Protein AF-A0A7J7IEI3-F1 (afdb_monomer)

InterPro domains:
  IPR000819 Peptidase M17, leucyl aminopeptidase, C-terminal [PF00883] (271-414)
  IPR011356 Peptidase M17, leucine aminopeptidase/peptidase B [PR00481] (355-372)
  IPR011356 Peptidase M17, leucine aminopeptidase/peptidase B [PR00481] (377-398)
  IPR011356 Peptidase M17, leucine aminopeptidase/peptidase B [PTHR11963] (219-398)
  IPR043472 Macro domain-like [G3DSA:3.40.220.10] (172-253)
  IPR048816 M17 aminopeptidase, N-terminal domain [PF21337] (193-247)

Radius of gyration: 28.38 Å; Cα contacts (8 Å, |Δi|>4): 665; chains: 1; bounding box: 62×82×84 Å

Foldseek 3Di:
DDDDDDDDDDDDDDDDDDDDDDDDDDDDDDDDDDDDDDDDDDDDPDPPPDDPVDPPPVVLVVLVPAQLPDFQDPPLDVVSLLVNLLSLLSNLLCLVVFAADAADPAAEAEEQEAEPVLVVVQLVVADPVQNVVVVVVCVVVPPPDDSQAKDKDKAFDDVVHSDPDDDDPSCPPYHYDRIHIYIYHNQPDDDDDADASLNLLQHVVVDAQHEYEYPPPRDPDDPLSSSLSSSLSLDDDDSPPDDDPRRGYHYNDDDDPCVLLSSLLSSLVSLLVSLLVPALSRNAPSSLLSNLSNLCVVLVKDKDKQWACSCVVVVNLVLNQQAVQPDPSRTKMKIKIWRADPPPVQGQPPPAEADEQEFEQACACQPAQPGDDPVVRVSRNCRRSRSSNLSSVVSSQRSDPVSVNRYTYMYIYIGHYHDHDPRHADVVRDSPPPPPDDD

Mean predicted aligned error: 14.45 Å

Secondary structure (DSSP, 8-state):
------PPPP-------------------------------------S-----PPPHHHHHTTTTS---PPPPSS--HHHHHHHHHHHHHHHHGGGGTSEESS--S-EEEEEEE-HHHHHHHHTTS-HHHHHHHHHHHHHH-SS--TTSPEEEEEEPPSS-S---PPPGGGTTSPBPSEEEEEE-------STT---GGGGGHHHHS-SEEEEEPTTT-SS-HHHHHHHHHHHT----TT---SS---EEEE----TTHHHHHHHHHHHHHHHHHHHS-TTTSSHHHHHHHHHHHHHHTT-EEEEEETTHHHHTT-HHHHHHHTTS-GGG--EEEEEEE---SGGG---TTSPEEEEEEEEEEE---TTSPPPHHHHTTGGGGGHHHHHHHHHHHHHHH-HHHHTT-EEEEEEEEEE---STTPPPTT--TTTTS----

Nearest PDB structures (foldseek):
  4zla-assembly1_B  TM=7.147E-01  e=1.909E-13  Helicobacter pylori 26695
  5ntd-assembly1_G-2  TM=6.400E-01  e=1.266E-14  Trypanosoma brucei brucei
  5nsq-assembly1_C  TM=6.250E-01  e=9.080E-15  Trypanosoma brucei brucei TREU927
  7k5k-assembly1_C  TM=6.201E-01  e=1.849E-12  Plasmodium vivax
  4efd-assembly1_A  TM=5.396E-01  e=3.594E-12  Trypanosoma brucei brucei TREU927

pLDDT: mean 70.25, std 23.1, range [20.48, 96.62]

Structure (mmCIF, N/CA/C/O backbone):
data_AF-A0A7J7IEI3-F1
#
_entry.id   AF-A0A7J7IEI3-F1
#
loop_
_atom_site.group_PDB
_atom_site.id
_atom_site.type_symbol
_atom_site.label_atom_id
_atom_site.label_alt_id
_atom_site.label_comp_id
_atom_site.label_asym_id
_atom_site.label_entity_id
_atom_site.label_seq_id
_atom_site.pdbx_PDB_ins_code
_atom_site.Cartn_x
_atom_site.Cartn_y
_atom_site.Cartn_z
_atom_site.occupancy
_atom_site.B_iso_or_equiv
_atom_site.auth_seq_id
_atom_site.auth_comp_id
_atom_site.auth_asym_id
_atom_site.auth_atom_id
_atom_site.pdbx_PDB_model_num
ATOM 1 N N . MET A 1 1 ? -33.354 -12.727 -20.547 1.00 28.28 1 MET A N 1
ATOM 2 C CA . MET A 1 1 ? -33.547 -13.487 -21.803 1.00 28.28 1 MET A CA 1
ATOM 3 C C . MET A 1 1 ? -32.709 -12.842 -22.905 1.00 28.28 1 MET A C 1
ATOM 5 O O . MET A 1 1 ? -32.922 -11.669 -23.150 1.00 28.28 1 MET A O 1
ATOM 9 N N . ARG A 1 2 ? -31.787 -13.626 -23.501 1.00 24.78 2 ARG A N 1
ATOM 10 C CA . ARG A 1 2 ? -31.023 -13.462 -24.772 1.00 24.78 2 ARG A CA 1
ATOM 11 C C . ARG A 1 2 ? -30.210 -12.159 -24.958 1.00 24.78 2 ARG A C 1
ATOM 13 O O . ARG A 1 2 ? -30.784 -11.099 -25.122 1.00 24.78 2 ARG A O 1
ATOM 20 N N . ALA A 1 3 ? -28.882 -12.147 -24.796 1.00 25.08 3 ALA A N 1
ATOM 21 C CA . ALA A 1 3 ? -27.801 -12.794 -25.570 1.00 25.08 3 ALA A CA 1
ATOM 22 C C . ALA A 1 3 ? -27.525 -12.133 -26.931 1.00 25.08 3 ALA A C 1
ATOM 24 O O . ALA A 1 3 ? -28.362 -12.226 -27.817 1.00 25.08 3 ALA A O 1
ATOM 25 N N . TRP A 1 4 ? -26.310 -11.597 -27.099 1.00 23.52 4 TRP A N 1
ATOM 26 C CA . TRP A 1 4 ? -25.571 -11.566 -28.367 1.00 23.52 4 TRP A CA 1
ATOM 27 C C . TRP A 1 4 ? -24.084 -11.806 -28.055 1.00 23.52 4 TRP A C 1
ATOM 29 O O . TRP A 1 4 ? -23.351 -10.902 -27.673 1.00 23.52 4 TRP A O 1
ATOM 39 N N . VAL A 1 5 ? -23.664 -13.066 -28.176 1.00 24.31 5 VAL A N 1
ATOM 40 C CA . VAL A 1 5 ? -22.263 -13.492 -28.278 1.00 24.31 5 VAL A CA 1
ATOM 41 C C . VAL A 1 5 ? -22.132 -14.089 -29.673 1.00 24.31 5 VAL A C 1
ATOM 43 O O . VAL A 1 5 ? -22.872 -15.011 -30.012 1.00 24.31 5 VAL A O 1
ATOM 46 N N . ARG A 1 6 ? -21.232 -13.549 -30.498 1.00 23.00 6 ARG A N 1
ATOM 47 C CA . ARG A 1 6 ? -20.852 -14.155 -31.778 1.00 23.00 6 ARG A CA 1
ATOM 48 C C . ARG A 1 6 ? -19.631 -15.043 -31.557 1.00 23.00 6 ARG A C 1
ATOM 50 O O . ARG A 1 6 ? -18.553 -14.552 -31.248 1.00 23.00 6 ARG A O 1
ATOM 57 N N . SER A 1 7 ? -19.832 -16.343 -31.726 1.00 25.11 7 SER A N 1
ATOM 58 C CA . SER A 1 7 ? -18.802 -17.369 -31.876 1.00 25.11 7 SER A CA 1
ATOM 59 C C . SER A 1 7 ? -18.344 -17.448 -33.334 1.00 25.11 7 SER A C 1
ATOM 61 O O . SER A 1 7 ? -19.187 -17.489 -34.231 1.00 25.11 7 SER A O 1
ATOM 63 N N . VAL A 1 8 ? -17.035 -17.535 -33.570 1.00 25.28 8 VAL A N 1
ATOM 64 C CA . VAL A 1 8 ? -16.459 -17.966 -34.855 1.00 25.28 8 VAL A CA 1
ATOM 65 C C . VAL A 1 8 ? -15.961 -19.411 -34.677 1.00 25.28 8 VAL A C 1
ATOM 67 O O . VAL A 1 8 ? -15.290 -19.673 -33.676 1.00 25.28 8 VAL A O 1
ATOM 70 N N . PRO A 1 9 ? -16.307 -20.359 -35.568 1.00 26.72 9 PRO A N 1
ATOM 71 C CA . PRO A 1 9 ? -15.954 -21.768 -35.413 1.00 26.72 9 PRO A CA 1
ATOM 72 C C . PRO A 1 9 ? -14.557 -22.094 -35.966 1.00 26.72 9 PRO A C 1
ATOM 74 O O . PRO A 1 9 ? -14.128 -21.545 -36.978 1.00 26.72 9 PRO A O 1
ATOM 77 N N . LEU A 1 10 ? -13.876 -23.033 -35.303 1.00 28.98 10 LEU A N 1
ATOM 78 C CA . LEU A 1 10 ? -12.643 -23.681 -35.755 1.00 28.98 10 LEU A CA 1
ATOM 79 C C . LEU A 1 10 ? -12.980 -24.971 -36.518 1.00 28.98 10 LEU A C 1
ATOM 81 O O . LEU A 1 10 ? -13.640 -25.851 -35.968 1.00 28.98 10 LEU A O 1
ATOM 85 N N . SER A 1 11 ? -12.468 -25.116 -37.741 1.00 25.80 11 SER A N 1
ATOM 86 C CA . SER A 1 11 ? -12.359 -26.401 -38.447 1.00 25.80 11 SER A CA 1
ATOM 87 C C . SER A 1 11 ? -11.264 -26.335 -39.517 1.00 25.80 11 SER A C 1
ATOM 89 O O . SER A 1 11 ? -11.270 -25.389 -40.303 1.00 25.80 11 SER A O 1
ATOM 91 N N . GLY A 1 12 ? -10.387 -27.347 -39.583 1.00 23.84 12 GLY A N 1
ATOM 92 C CA . GLY A 1 12 ? -9.427 -27.556 -40.685 1.00 23.84 12 GLY A CA 1
ATOM 93 C C . GLY A 1 12 ? -7.958 -27.622 -40.231 1.00 23.84 12 GLY A C 1
ATOM 94 O O . GLY A 1 12 ? -7.326 -26.580 -40.187 1.00 23.84 12 GLY A O 1
ATOM 95 N N . VAL A 1 13 ? -7.446 -28.729 -39.675 1.00 24.75 13 VAL A N 1
ATOM 96 C CA . VAL A 1 13 ? -6.806 -29.885 -40.363 1.00 24.75 13 VAL A CA 1
ATOM 97 C C . VAL A 1 13 ? -5.256 -29.807 -40.367 1.00 24.75 13 VAL A C 1
ATOM 99 O O . VAL A 1 13 ? -4.663 -28.883 -40.908 1.00 24.75 13 VAL A O 1
ATOM 102 N N . ASP A 1 14 ? -4.682 -30.849 -39.748 1.00 23.81 14 ASP A N 1
ATOM 103 C CA . ASP A 1 14 ? -3.397 -31.555 -39.920 1.00 23.81 14 ASP A CA 1
ATOM 104 C C . ASP A 1 14 ? -2.010 -31.024 -39.484 1.00 23.81 14 ASP A C 1
ATOM 106 O O . ASP A 1 14 ? -1.487 -30.031 -39.968 1.00 23.81 14 ASP A O 1
ATOM 110 N N . HIS A 1 15 ? -1.422 -31.847 -38.587 1.00 24.80 15 HIS A N 1
ATOM 111 C CA . HIS A 1 15 ? -0.052 -32.397 -38.488 1.00 24.80 15 HIS A CA 1
ATOM 112 C C . HIS A 1 15 ? 1.148 -31.490 -38.854 1.00 24.80 15 HIS A C 1
ATOM 114 O O . HIS A 1 15 ? 1.210 -30.889 -39.909 1.00 24.80 15 HIS A O 1
ATOM 120 N N . VAL A 1 16 ? 2.218 -31.395 -38.056 1.00 23.09 16 VAL A N 1
ATOM 121 C CA . VAL A 1 16 ? 3.238 -32.432 -37.804 1.00 23.09 16 VAL A CA 1
ATOM 122 C C . VAL A 1 16 ? 4.141 -31.927 -36.667 1.00 23.09 16 VAL A C 1
ATOM 124 O O . VAL A 1 16 ? 4.703 -30.851 -36.796 1.00 23.09 16 VAL A O 1
ATOM 127 N N . TYR A 1 17 ? 4.380 -32.710 -35.609 1.00 23.53 17 TYR A N 1
ATOM 128 C CA . TYR A 1 17 ? 5.694 -32.709 -34.948 1.00 23.53 17 TYR A CA 1
ATOM 129 C C . TYR A 1 17 ? 6.022 -34.122 -34.468 1.00 23.53 17 TYR A C 1
ATOM 131 O O . TYR A 1 17 ? 5.366 -34.712 -33.609 1.00 23.53 17 TYR A O 1
ATOM 139 N N . THR A 1 18 ? 7.028 -34.690 -35.119 1.00 24.12 18 THR A N 1
ATOM 140 C CA . THR A 1 18 ? 7.545 -36.038 -34.926 1.00 24.12 18 THR A CA 1
ATOM 141 C C . THR A 1 18 ? 8.299 -36.199 -33.610 1.00 24.12 18 THR A C 1
ATOM 143 O O . THR A 1 18 ? 9.081 -35.350 -33.190 1.00 24.12 18 THR A O 1
ATOM 146 N N . ARG A 1 19 ? 8.079 -37.379 -33.029 1.00 22.38 19 ARG A N 1
ATOM 147 C CA . ARG A 1 19 ? 8.765 -38.028 -31.908 1.00 22.38 19 ARG A CA 1
ATOM 148 C C . ARG A 1 19 ? 10.288 -37.822 -31.897 1.00 22.38 19 ARG A C 1
ATOM 150 O O . ARG A 1 19 ? 10.955 -38.105 -32.887 1.00 22.38 19 ARG A O 1
ATOM 157 N N . LYS A 1 20 ? 10.845 -37.578 -30.706 1.00 22.98 20 LYS A N 1
ATOM 158 C CA . LYS A 1 20 ? 12.072 -38.259 -30.263 1.00 22.98 20 LYS A CA 1
ATOM 159 C C . LYS A 1 20 ? 11.845 -38.893 -28.893 1.00 22.98 20 LYS A C 1
ATOM 161 O O . LYS A 1 20 ? 11.753 -38.234 -27.867 1.00 22.98 20 LYS A O 1
ATOM 166 N N . THR A 1 21 ? 11.713 -40.208 -28.952 1.00 22.12 21 THR A N 1
ATOM 167 C CA . THR A 1 21 ? 11.794 -41.197 -27.881 1.00 22.12 21 THR A CA 1
ATOM 168 C C . THR A 1 21 ? 13.119 -41.112 -27.129 1.00 22.12 21 THR A C 1
ATOM 170 O O . THR A 1 21 ? 14.171 -41.158 -27.757 1.00 22.12 21 THR A O 1
ATOM 173 N N . TRP A 1 22 ? 13.053 -41.146 -25.799 1.00 21.92 22 TRP A N 1
ATOM 174 C CA . TRP A 1 22 ? 14.029 -41.853 -24.973 1.00 21.92 22 TRP A CA 1
ATOM 175 C C . TRP A 1 22 ? 13.267 -42.754 -24.003 1.00 21.92 22 TRP A C 1
ATOM 177 O O . TRP A 1 22 ? 12.488 -42.299 -23.170 1.00 21.92 22 TRP A O 1
ATOM 187 N N . VAL A 1 23 ? 13.459 -44.055 -24.193 1.00 20.48 23 VAL A N 1
ATOM 188 C CA . VAL A 1 23 ? 12.989 -45.137 -23.333 1.00 20.48 23 VAL A CA 1
ATOM 189 C C . VAL A 1 23 ? 14.136 -45.462 -22.387 1.00 20.48 23 VAL A C 1
ATOM 191 O O . VAL A 1 23 ? 15.214 -45.809 -22.858 1.00 20.48 23 VAL A O 1
ATOM 194 N N . PHE A 1 24 ? 13.901 -45.431 -21.076 1.00 20.86 24 PHE A N 1
ATOM 195 C CA . PHE A 1 24 ? 14.658 -46.270 -20.151 1.00 20.86 24 PHE A CA 1
AT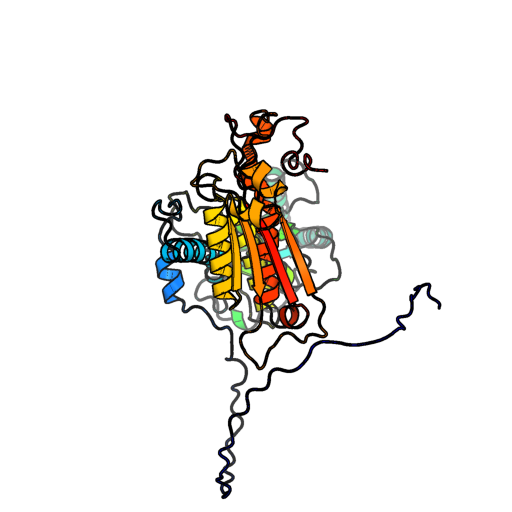OM 196 C C . PHE A 1 24 ? 13.720 -46.958 -19.160 1.00 20.86 24 PHE A C 1
ATOM 198 O O . PHE A 1 24 ? 12.748 -46.392 -18.665 1.00 20.86 24 PHE A O 1
ATOM 205 N N . LYS A 1 25 ? 13.994 -48.250 -19.001 1.00 21.53 25 LYS A N 1
ATOM 206 C CA . LYS A 1 25 ? 13.153 -49.310 -18.454 1.00 21.53 25 LYS A CA 1
ATOM 207 C C . LYS A 1 25 ? 13.059 -49.283 -16.923 1.00 21.53 25 LYS A C 1
ATOM 209 O O . LYS A 1 25 ? 14.060 -49.145 -16.236 1.00 21.53 25 LYS A O 1
ATOM 214 N N . SER A 1 26 ? 11.833 -49.521 -16.455 1.00 21.98 26 SER A N 1
ATOM 215 C CA . SER A 1 26 ? 11.404 -50.373 -15.331 1.00 21.98 26 SER A CA 1
ATOM 216 C C . SER A 1 26 ? 12.366 -50.665 -14.169 1.00 21.98 26 SER A C 1
ATOM 218 O O . SER A 1 26 ? 13.369 -51.351 -14.347 1.00 21.98 26 SER A O 1
ATOM 220 N N . CYS A 1 27 ? 11.883 -50.420 -12.947 1.00 21.80 27 CYS A N 1
ATOM 221 C CA . CYS A 1 27 ? 12.013 -51.402 -11.870 1.00 21.80 27 CYS A CA 1
ATOM 222 C C . CYS A 1 27 ? 10.800 -51.333 -10.924 1.00 21.80 27 CYS A C 1
ATOM 224 O O . CYS A 1 27 ? 10.632 -50.404 -10.142 1.00 21.80 27 CYS A O 1
ATOM 226 N N . THR A 1 28 ? 9.920 -52.324 -11.042 1.00 24.17 28 THR A N 1
ATOM 227 C CA . THR A 1 28 ? 8.832 -52.644 -10.108 1.00 24.17 28 THR A CA 1
ATOM 228 C C . THR A 1 28 ? 9.315 -53.644 -9.062 1.00 24.17 28 THR A C 1
ATOM 230 O O . THR A 1 28 ? 9.886 -54.660 -9.455 1.00 24.17 28 THR A O 1
ATOM 233 N N . ARG A 1 29 ? 8.974 -53.424 -7.782 1.00 23.62 29 ARG A N 1
ATOM 234 C CA . ARG A 1 29 ? 8.518 -54.400 -6.751 1.00 23.62 29 ARG A CA 1
ATOM 235 C C . ARG A 1 29 ? 8.603 -53.695 -5.381 1.00 23.62 29 ARG A C 1
ATOM 237 O O . ARG A 1 29 ? 9.637 -53.128 -5.077 1.00 23.62 29 ARG A O 1
ATOM 244 N N . ARG A 1 30 ? 7.544 -53.540 -4.575 1.00 23.66 30 ARG A N 1
ATOM 245 C CA . ARG A 1 30 ? 6.604 -54.500 -3.942 1.00 23.66 30 ARG A CA 1
ATOM 246 C C . ARG A 1 30 ? 6.882 -54.455 -2.437 1.00 23.66 30 ARG A C 1
ATOM 248 O O . ARG A 1 30 ? 7.933 -54.939 -2.072 1.00 23.66 30 ARG A O 1
ATOM 255 N N . TRP A 1 31 ? 5.956 -53.966 -1.609 1.00 21.52 31 TRP A N 1
ATOM 256 C CA . TRP A 1 31 ? 5.643 -54.528 -0.281 1.00 21.52 31 TRP A CA 1
ATOM 257 C C . TRP A 1 31 ? 4.217 -54.112 0.121 1.00 21.52 31 TRP A C 1
ATOM 259 O O . TRP A 1 31 ? 3.832 -52.952 0.022 1.00 21.52 31 TRP A O 1
ATOM 269 N N . LEU A 1 32 ? 3.424 -55.113 0.496 1.00 23.30 32 LEU A N 1
ATOM 270 C CA . LEU A 1 32 ? 2.012 -55.083 0.875 1.00 23.30 32 LEU A CA 1
ATOM 271 C C . LEU A 1 32 ? 1.905 -55.883 2.187 1.00 23.30 32 LEU A C 1
ATOM 273 O O . LEU A 1 32 ? 2.553 -56.926 2.279 1.00 23.30 32 LEU A O 1
ATOM 277 N N . LYS A 1 33 ? 0.993 -55.463 3.084 1.00 23.50 33 LYS A N 1
ATOM 278 C CA . LYS A 1 33 ? 0.478 -56.147 4.304 1.00 23.50 33 LYS A CA 1
ATOM 279 C C . LYS A 1 33 ? 1.381 -56.017 5.555 1.00 23.50 33 LYS A C 1
ATOM 281 O O . LYS A 1 33 ? 2.573 -56.248 5.464 1.00 23.50 33 LYS A O 1
ATOM 286 N N . GLN A 1 34 ? 0.899 -55.640 6.749 1.00 25.56 34 GLN A N 1
ATOM 287 C CA . GLN A 1 34 ? -0.339 -56.046 7.438 1.00 25.56 34 GLN A CA 1
ATOM 288 C C . GLN A 1 34 ? -0.929 -54.992 8.424 1.00 25.56 34 GLN A C 1
ATOM 290 O O . GLN A 1 34 ? -0.250 -54.023 8.759 1.00 25.56 34 GLN A O 1
ATOM 295 N N . PRO A 1 35 ? -2.186 -55.193 8.891 1.00 30.62 35 PRO A N 1
ATOM 296 C CA . PRO A 1 35 ? -2.958 -54.289 9.752 1.00 30.62 35 PRO A CA 1
ATOM 297 C C . PRO A 1 35 ? -2.986 -54.734 11.229 1.00 30.62 35 PRO A C 1
ATOM 299 O O . PRO A 1 35 ? -3.019 -55.928 11.487 1.00 30.62 35 PRO A O 1
ATOM 302 N N . SER A 1 36 ? -3.078 -53.794 12.182 1.00 23.70 36 SER A N 1
ATOM 303 C CA . SER A 1 36 ? -3.888 -53.909 13.419 1.00 23.70 36 SER A CA 1
ATOM 304 C C . SER A 1 36 ? -3.495 -52.857 14.462 1.00 23.70 36 SER A C 1
ATOM 306 O O . SER A 1 36 ? -2.375 -52.885 14.964 1.00 23.70 36 SER A O 1
ATOM 308 N N . ARG A 1 37 ? -4.443 -51.993 14.841 1.00 22.81 37 ARG A N 1
ATOM 309 C CA . ARG A 1 37 ? -4.896 -51.727 16.225 1.00 22.81 37 ARG A CA 1
ATOM 310 C C . ARG A 1 37 ? -5.617 -50.382 16.272 1.00 22.81 37 ARG A C 1
ATOM 312 O O . ARG A 1 37 ? -5.013 -49.317 16.276 1.00 22.81 37 ARG A O 1
ATOM 319 N N . PHE A 1 38 ? -6.941 -50.472 16.339 1.00 24.12 38 PHE A N 1
ATOM 320 C CA . PHE A 1 38 ? -7.794 -49.410 16.847 1.00 24.12 38 PHE A CA 1
ATOM 321 C C . PHE A 1 38 ? -7.403 -49.124 18.302 1.00 24.12 38 PHE A C 1
ATOM 323 O O . PHE A 1 38 ? -7.615 -49.961 19.178 1.00 24.12 38 PHE A O 1
ATOM 330 N N . GLN A 1 39 ? -6.889 -47.928 18.568 1.00 24.31 39 GLN A N 1
ATOM 331 C CA . GLN A 1 39 ? -7.020 -47.290 19.871 1.00 24.31 39 GLN A CA 1
ATOM 332 C C . GLN A 1 39 ? -7.782 -45.984 19.671 1.00 24.31 39 GLN A C 1
ATOM 334 O O . GLN A 1 39 ? -7.366 -45.088 18.942 1.00 24.31 39 GLN A O 1
ATOM 339 N N . ARG A 1 40 ? -8.955 -45.929 20.304 1.00 25.73 40 ARG A N 1
ATOM 340 C CA . ARG A 1 40 ? -9.800 -44.748 20.448 1.00 25.73 40 ARG A CA 1
ATOM 341 C C . ARG A 1 40 ? -8.991 -43.692 21.213 1.00 25.73 40 ARG A C 1
ATOM 343 O O . ARG A 1 40 ? -8.861 -43.793 22.428 1.00 25.73 40 ARG A O 1
ATOM 350 N N . VAL A 1 41 ? -8.450 -42.697 20.513 1.00 24.89 41 VAL A N 1
ATOM 351 C CA . VAL A 1 41 ? -7.895 -41.488 21.136 1.00 24.89 41 VAL A CA 1
ATOM 352 C C . VAL A 1 41 ? -8.910 -40.369 20.953 1.00 24.89 41 VAL A C 1
ATOM 354 O O . VAL A 1 41 ? -9.342 -40.069 19.841 1.00 24.89 41 VAL A O 1
ATOM 357 N N . ARG A 1 42 ? -9.340 -39.823 22.094 1.00 22.77 42 ARG A N 1
ATOM 358 C CA . ARG A 1 42 ? -10.262 -38.696 22.237 1.00 22.77 42 ARG A CA 1
ATOM 359 C C . ARG A 1 42 ? -9.890 -37.559 21.284 1.00 22.77 42 ARG A C 1
ATOM 361 O O . ARG A 1 42 ? -8.729 -37.174 21.196 1.00 22.77 42 ARG A O 1
ATOM 368 N N . GLN A 1 43 ? -10.907 -37.001 20.630 1.00 28.31 43 GLN A N 1
ATOM 369 C CA . GLN A 1 43 ? -10.836 -35.728 19.924 1.00 28.31 43 GLN A CA 1
ATOM 370 C C . GLN A 1 43 ? -10.331 -34.646 20.888 1.00 28.31 43 GLN A C 1
ATOM 372 O O . GLN A 1 43 ? -11.071 -34.177 21.748 1.00 28.31 43 GLN A O 1
ATOM 377 N N . SER A 1 44 ? -9.063 -34.261 20.755 1.00 23.66 44 SER A N 1
ATOM 378 C CA . SER A 1 44 ? -8.543 -33.014 21.303 1.00 23.66 44 SER A CA 1
ATOM 379 C C . SER A 1 44 ? -8.458 -31.998 20.169 1.00 23.66 44 SER A C 1
ATOM 381 O O . SER A 1 44 ? -7.715 -32.180 19.203 1.00 23.66 44 SER A O 1
ATOM 383 N N . THR A 1 45 ? -9.253 -30.944 20.303 1.00 27.78 45 THR A N 1
ATOM 384 C CA . THR A 1 45 ? -9.196 -29.652 19.613 1.00 27.78 45 THR A CA 1
ATOM 385 C C . THR A 1 45 ? -7.773 -29.261 19.193 1.00 27.78 45 THR A C 1
ATOM 387 O O . THR A 1 45 ? -6.979 -28.777 19.996 1.00 27.78 45 THR A O 1
ATOM 390 N N . GLY A 1 46 ? -7.441 -29.486 17.921 1.00 24.64 46 GLY A N 1
ATOM 391 C CA . GLY A 1 46 ? -6.095 -29.275 17.375 1.00 24.64 46 GLY A CA 1
ATOM 392 C C . GLY A 1 46 ? -6.087 -28.804 15.921 1.00 24.64 46 GLY A C 1
ATOM 393 O O . GLY A 1 46 ? -5.150 -29.109 15.192 1.00 24.64 46 GLY A O 1
ATOM 394 N N . HIS A 1 47 ? -7.135 -28.097 15.482 1.00 25.75 47 HIS A N 1
ATOM 395 C CA . HIS A 1 47 ? -7.338 -27.686 14.082 1.00 25.75 47 HIS A CA 1
ATOM 396 C C . HIS A 1 47 ? -7.335 -26.160 13.845 1.00 25.75 47 HIS A C 1
ATOM 398 O O . HIS A 1 47 ? -7.924 -25.691 12.883 1.00 25.75 47 HIS A O 1
ATOM 404 N N . GLN A 1 48 ? -6.626 -25.371 14.664 1.00 29.45 48 GLN A N 1
ATOM 405 C CA . GLN A 1 48 ? -6.431 -23.927 14.403 1.00 29.45 48 GLN A CA 1
ATOM 406 C C . GLN A 1 48 ? -4.968 -23.440 14.445 1.00 29.45 48 GLN A C 1
ATOM 408 O O . GLN A 1 48 ? -4.710 -22.243 14.442 1.00 29.45 48 GLN A O 1
ATOM 413 N N . ARG A 1 49 ? -3.970 -24.339 14.447 1.00 27.72 49 ARG A N 1
ATOM 414 C CA . ARG A 1 49 ? -2.536 -23.960 14.515 1.00 27.72 49 ARG A CA 1
ATOM 415 C C . ARG A 1 49 ? -1.696 -24.315 13.277 1.00 27.72 49 ARG A C 1
ATOM 417 O O . ARG A 1 49 ? -0.490 -24.510 13.381 1.00 27.72 49 ARG A O 1
ATOM 424 N N . ARG A 1 50 ? -2.301 -24.392 12.091 1.00 26.77 50 ARG A N 1
ATOM 425 C CA . ARG A 1 50 ? -1.595 -24.534 10.800 1.00 26.77 50 ARG A CA 1
ATOM 426 C C . ARG A 1 50 ? -2.350 -23.666 9.7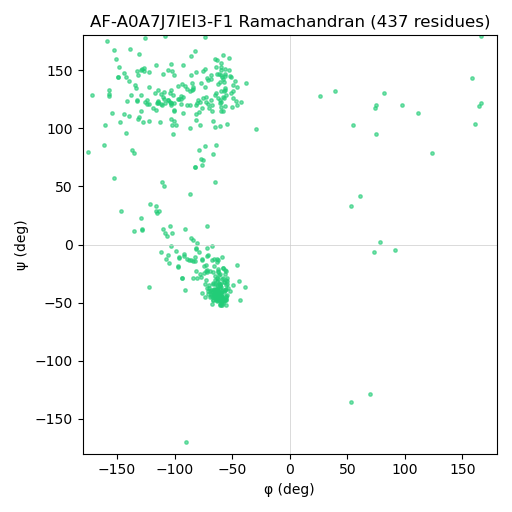84 1.00 26.77 50 ARG A C 1
ATOM 428 O O . ARG A 1 50 ? -3.541 -23.872 9.643 1.00 26.77 50 ARG A O 1
ATOM 435 N N . ALA A 1 51 ? -1.801 -22.699 9.061 1.00 28.14 51 ALA A N 1
ATOM 436 C CA . ALA A 1 51 ? -0.426 -22.286 8.871 1.00 28.14 51 ALA A CA 1
ATOM 437 C C . ALA A 1 51 ? -0.422 -20.842 8.324 1.00 28.14 51 ALA A C 1
ATOM 439 O O . ALA A 1 51 ? -0.611 -20.639 7.131 1.00 28.14 51 ALA A O 1
ATOM 440 N N . CYS A 1 52 ? -0.139 -19.849 9.167 1.00 28.78 52 CYS A N 1
ATOM 441 C CA . CYS A 1 52 ? 0.664 -18.726 8.696 1.00 28.78 52 CYS A CA 1
ATOM 442 C C . CYS A 1 52 ? 2.104 -19.229 8.795 1.00 28.78 52 CYS A C 1
ATOM 444 O O . CYS A 1 52 ? 2.612 -19.413 9.902 1.00 28.78 52 CYS A O 1
ATOM 446 N N . GLN A 1 53 ? 2.749 -19.530 7.665 1.00 30.55 53 GLN A N 1
ATOM 447 C CA . GLN A 1 53 ? 4.209 -19.642 7.625 1.00 30.55 53 GLN A CA 1
ATOM 448 C C . GLN A 1 53 ? 4.766 -18.238 7.884 1.00 30.55 53 GLN A C 1
ATOM 450 O O . GLN A 1 53 ? 5.093 -17.484 6.974 1.00 30.55 53 GLN A O 1
ATOM 455 N N . LEU A 1 54 ? 4.749 -17.874 9.165 1.00 35.59 54 LEU A N 1
ATOM 456 C CA . LEU A 1 54 ? 5.299 -16.661 9.724 1.00 35.59 54 LEU A CA 1
ATOM 457 C C . LEU A 1 54 ? 6.810 -16.762 9.591 1.00 35.59 54 LEU A C 1
ATOM 459 O O . LEU A 1 54 ? 7.434 -17.702 10.089 1.00 35.59 54 LEU A O 1
ATOM 463 N N . TRP A 1 55 ? 7.387 -15.762 8.941 1.00 32.31 55 TRP A N 1
ATOM 464 C CA . TRP A 1 55 ? 8.744 -15.349 9.242 1.00 32.31 55 TRP A CA 1
ATOM 465 C C . TRP A 1 55 ? 8.857 -15.259 10.772 1.00 32.31 55 TRP A C 1
ATOM 467 O O . TRP A 1 55 ? 8.023 -14.631 11.429 1.00 32.31 55 TRP A O 1
ATOM 477 N N . THR A 1 56 ? 9.805 -15.980 11.362 1.00 30.70 56 THR A N 1
ATOM 478 C CA . THR A 1 56 ? 10.005 -15.962 12.810 1.00 30.70 56 THR A CA 1
ATOM 479 C C . THR A 1 56 ? 10.325 -14.530 13.240 1.00 30.70 56 THR A C 1
ATOM 481 O O . THR A 1 56 ? 11.173 -13.878 12.634 1.00 30.70 56 THR A O 1
ATOM 484 N N . LEU A 1 57 ? 9.649 -14.047 14.292 1.00 34.28 57 LEU A N 1
ATOM 485 C CA . LEU A 1 57 ? 9.811 -12.712 14.900 1.00 34.28 57 LEU A CA 1
ATOM 486 C C . LEU A 1 57 ? 11.276 -12.231 14.958 1.00 34.28 57 LEU A C 1
ATOM 488 O O . LEU A 1 57 ? 11.559 -11.077 14.647 1.00 34.28 57 LEU A O 1
ATOM 492 N N . LYS A 1 58 ? 12.212 -13.154 15.212 1.00 26.92 58 LYS A N 1
ATOM 493 C CA . LYS A 1 58 ? 13.657 -12.898 15.283 1.00 26.92 58 LYS A CA 1
ATOM 494 C C . LYS A 1 58 ? 14.302 -12.318 14.013 1.00 26.92 58 LYS A C 1
ATOM 496 O O . LYS A 1 58 ? 15.295 -11.614 14.147 1.00 26.92 58 LYS A O 1
ATOM 501 N N . GLN A 1 59 ? 13.804 -12.598 12.802 1.00 33.28 59 GLN A N 1
ATOM 502 C CA . GLN A 1 59 ? 14.412 -12.054 11.571 1.00 33.28 59 GLN A CA 1
ATOM 503 C C . GLN A 1 59 ? 13.924 -10.631 11.231 1.00 33.28 59 GLN A C 1
ATOM 505 O O . GLN A 1 59 ? 14.702 -9.847 10.686 1.00 33.28 59 GLN A O 1
ATOM 510 N N . VAL A 1 60 ? 12.691 -10.251 11.613 1.00 35.91 60 VAL A N 1
ATOM 511 C CA . VAL A 1 60 ? 12.189 -8.860 11.464 1.00 35.91 60 VAL A CA 1
ATOM 512 C C . VAL A 1 60 ? 12.780 -7.951 12.529 1.00 35.91 60 VAL A C 1
ATOM 514 O O . VAL A 1 60 ? 13.184 -6.837 12.222 1.00 35.91 60 VAL A O 1
ATOM 517 N N . GLU A 1 61 ? 12.866 -8.418 13.775 1.00 32.94 61 GLU A N 1
ATOM 518 C CA . GLU A 1 61 ? 13.385 -7.616 14.891 1.00 32.94 61 GLU A CA 1
ATOM 519 C C . GLU A 1 61 ? 14.841 -7.177 14.661 1.00 32.94 61 GLU A C 1
ATOM 521 O O . GLU A 1 61 ? 15.204 -6.055 15.002 1.00 32.94 61 GLU A O 1
ATOM 526 N N . ALA A 1 62 ? 15.653 -8.005 13.993 1.00 32.38 62 ALA A N 1
ATOM 527 C CA . ALA A 1 62 ? 17.032 -7.664 13.636 1.00 32.38 62 ALA A CA 1
ATOM 528 C C . ALA A 1 62 ? 17.149 -6.613 12.510 1.00 32.38 62 ALA A C 1
ATOM 530 O O . ALA A 1 62 ? 18.176 -5.949 12.401 1.00 32.38 62 ALA A O 1
ATOM 531 N N . THR A 1 63 ? 16.115 -6.441 11.675 1.00 37.41 63 THR A N 1
ATOM 532 C CA . THR A 1 63 ? 16.103 -5.486 10.546 1.00 37.41 63 THR A CA 1
ATOM 533 C C . THR A 1 63 ? 15.260 -4.235 10.804 1.00 37.41 63 THR A C 1
ATOM 535 O O . THR A 1 63 ? 15.446 -3.231 10.121 1.00 37.41 63 THR A O 1
ATOM 538 N N . ALA A 1 64 ? 14.381 -4.248 11.810 1.00 40.41 64 ALA A N 1
ATOM 539 C CA . ALA A 1 64 ? 13.494 -3.134 12.152 1.00 40.41 64 ALA A CA 1
ATOM 540 C C . ALA A 1 64 ? 14.186 -1.964 12.886 1.00 40.41 64 ALA A C 1
ATOM 542 O O . ALA A 1 64 ? 13.594 -0.893 13.002 1.00 40.41 64 ALA A O 1
ATOM 543 N N . GLY A 1 65 ? 15.418 -2.151 13.379 1.00 39.38 65 GLY A N 1
ATOM 544 C CA . GLY A 1 65 ? 16.144 -1.152 14.178 1.00 39.38 65 GLY A CA 1
ATOM 545 C C . GLY A 1 65 ? 17.125 -0.254 13.414 1.00 39.38 65 GLY A C 1
ATOM 546 O O . GLY A 1 65 ? 17.598 0.727 13.982 1.00 39.38 65 GLY A O 1
ATOM 547 N N . ALA A 1 66 ? 17.448 -0.557 12.153 1.00 40.31 66 ALA A N 1
ATOM 548 C CA . ALA A 1 66 ? 18.387 0.241 11.363 1.00 40.31 66 ALA A CA 1
ATOM 549 C C . ALA A 1 66 ? 17.631 1.128 10.356 1.00 40.31 66 ALA A C 1
ATOM 551 O O . ALA A 1 66 ? 16.746 0.621 9.660 1.00 40.31 66 ALA A O 1
ATOM 552 N N . PRO A 1 67 ? 17.959 2.430 10.231 1.00 51.19 67 PRO A N 1
ATOM 553 C CA . PRO A 1 67 ? 17.380 3.268 9.188 1.00 51.19 67 PRO A CA 1
ATOM 554 C C . PRO A 1 67 ? 17.642 2.637 7.813 1.00 51.19 67 PRO A C 1
ATOM 556 O O . PRO A 1 67 ? 18.758 2.216 7.505 1.00 51.19 67 PRO A O 1
ATOM 559 N N . PHE A 1 68 ? 16.607 2.561 6.973 1.00 58.84 68 PHE A N 1
ATOM 560 C CA . PHE A 1 68 ? 16.735 2.162 5.570 1.00 58.84 68 PHE A CA 1
ATOM 561 C C . PHE A 1 68 ? 17.315 3.357 4.792 1.00 58.84 68 PHE A C 1
ATOM 563 O O . PHE A 1 68 ? 16.619 4.032 4.039 1.00 58.84 68 PHE A O 1
ATOM 570 N N . CYS A 1 69 ? 18.580 3.684 5.072 1.00 55.50 69 CYS A N 1
ATOM 571 C CA . CYS A 1 69 ? 19.273 4.854 4.525 1.00 55.50 69 CYS A CA 1
ATOM 572 C C . CYS A 1 69 ? 20.167 4.505 3.323 1.00 55.50 69 CYS A C 1
ATOM 574 O O . CYS A 1 69 ? 20.717 5.394 2.677 1.00 55.50 69 CYS A O 1
ATOM 576 N N . ASP A 1 70 ? 20.304 3.220 2.998 1.00 60.56 70 ASP A N 1
ATOM 577 C CA . ASP A 1 70 ? 21.340 2.776 2.073 1.00 60.56 70 ASP A CA 1
ATOM 578 C C . ASP A 1 70 ? 20.810 2.680 0.642 1.00 60.56 70 ASP A C 1
ATOM 580 O O . ASP A 1 70 ? 19.818 1.997 0.356 1.00 60.56 70 ASP A O 1
ATOM 584 N N . SER A 1 71 ? 21.523 3.322 -0.282 1.00 59.66 71 SER A N 1
ATOM 585 C CA . SER A 1 71 ? 21.418 2.988 -1.701 1.00 59.66 71 SER A CA 1
ATOM 586 C C . SER A 1 71 ? 21.814 1.524 -1.929 1.00 59.66 71 SER A C 1
ATOM 588 O O . SER A 1 71 ? 22.542 0.920 -1.137 1.00 59.66 71 SER A O 1
ATOM 590 N N . LEU A 1 72 ? 21.327 0.932 -3.021 1.00 61.47 72 LEU A N 1
ATOM 591 C CA . LEU A 1 72 ? 21.785 -0.393 -3.431 1.00 61.47 72 LEU A CA 1
ATOM 592 C C . LEU A 1 72 ? 23.317 -0.337 -3.648 1.00 61.47 72 LEU A C 1
ATOM 594 O O . LEU A 1 72 ? 23.751 0.553 -4.394 1.00 61.47 72 LEU A O 1
ATOM 598 N N . PRO A 1 73 ? 24.118 -1.223 -3.013 1.00 60.59 73 PRO A N 1
ATOM 599 C CA . PRO A 1 73 ? 25.580 -1.186 -3.094 1.00 60.59 73 PRO A CA 1
ATOM 600 C C . PRO A 1 73 ? 26.086 -1.131 -4.539 1.00 60.59 73 PRO A C 1
ATOM 602 O O . PRO A 1 73 ? 25.479 -1.712 -5.441 1.00 60.59 73 PRO A O 1
ATOM 605 N N . GLU A 1 74 ? 27.191 -0.418 -4.772 1.00 57.75 74 GLU A N 1
ATOM 606 C CA . GLU A 1 74 ? 27.730 -0.226 -6.129 1.00 57.75 74 GLU A CA 1
ATOM 607 C C . GLU A 1 74 ? 28.162 -1.545 -6.772 1.00 57.75 74 GLU A C 1
ATOM 609 O O . GLU A 1 74 ? 28.002 -1.738 -7.978 1.00 57.75 74 GLU A O 1
ATOM 614 N N . ASP A 1 75 ? 28.623 -2.491 -5.954 1.00 59.72 75 ASP A N 1
ATOM 615 C CA . ASP A 1 75 ? 28.855 -3.863 -6.361 1.00 59.72 75 ASP A CA 1
ATOM 616 C C . ASP A 1 75 ? 27.521 -4.626 -6.401 1.00 59.72 75 ASP A C 1
ATOM 618 O O . ASP A 1 75 ? 27.130 -5.332 -5.476 1.00 59.72 75 ASP A O 1
ATOM 622 N N . CYS A 1 76 ? 26.789 -4.444 -7.505 1.00 59.59 76 CYS A N 1
ATOM 623 C CA . CYS A 1 76 ? 25.488 -5.054 -7.806 1.00 59.59 76 CYS A CA 1
ATOM 624 C C . CYS A 1 76 ? 25.548 -6.590 -7.963 1.00 59.59 76 CYS A C 1
ATOM 626 O O . CYS A 1 76 ? 25.101 -7.139 -8.976 1.00 59.59 76 CYS A O 1
ATOM 628 N N . SER A 1 77 ? 26.086 -7.318 -6.981 1.00 73.81 77 SER A N 1
ATOM 629 C CA . SER A 1 77 ? 25.966 -8.770 -6.957 1.00 73.81 77 SER A CA 1
ATOM 630 C C . SER A 1 77 ? 24.481 -9.155 -6.825 1.00 73.81 77 SER A C 1
ATOM 632 O O . SER A 1 77 ? 23.691 -8.432 -6.194 1.00 73.81 77 SER A O 1
ATOM 634 N N . PRO A 1 78 ? 24.054 -10.282 -7.424 1.00 76.06 78 PRO A N 1
ATOM 635 C CA . PRO A 1 78 ? 22.677 -10.757 -7.295 1.00 76.06 78 PRO A CA 1
ATOM 636 C C . PRO A 1 78 ? 22.235 -10.943 -5.836 1.00 76.06 78 PRO A C 1
ATOM 638 O O . PRO A 1 78 ? 21.084 -10.661 -5.507 1.00 76.06 78 PRO A O 1
ATOM 641 N N . GLU A 1 79 ? 23.154 -11.367 -4.967 1.00 80.44 79 GLU A N 1
ATOM 642 C CA . GLU A 1 79 ? 22.915 -11.609 -3.539 1.00 80.44 79 GLU A CA 1
ATOM 643 C C . GLU A 1 79 ? 22.628 -10.310 -2.782 1.00 80.44 79 GLU A C 1
ATOM 645 O O . GLU A 1 79 ? 21.579 -10.194 -2.151 1.00 80.44 79 GLU A O 1
ATOM 650 N N . LYS A 1 80 ? 23.489 -9.293 -2.926 1.00 79.38 80 LYS A N 1
ATOM 651 C CA . LYS A 1 80 ? 23.295 -7.979 -2.289 1.00 79.38 8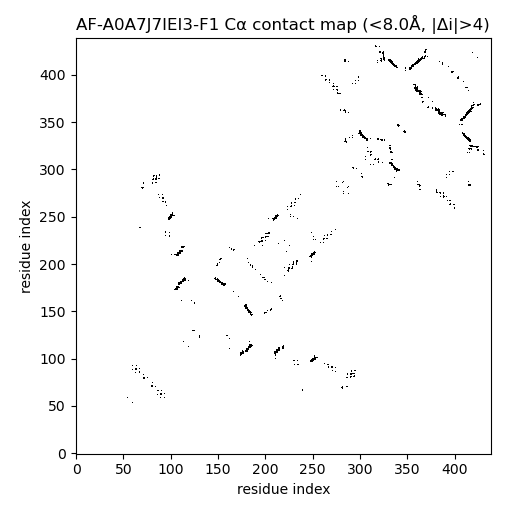0 LYS A CA 1
ATOM 652 C C . LYS A 1 80 ? 22.032 -7.283 -2.783 1.00 79.38 80 LYS A C 1
ATOM 654 O O . LYS A 1 80 ? 21.330 -6.628 -2.016 1.00 79.38 80 LYS A O 1
ATOM 659 N N . SER A 1 81 ? 21.714 -7.456 -4.066 1.00 80.00 81 SER A N 1
ATOM 660 C CA . SER A 1 81 ? 20.475 -6.936 -4.644 1.00 80.00 81 SER A CA 1
ATOM 661 C C . SER A 1 81 ? 19.249 -7.601 -4.014 1.00 80.00 81 SER A C 1
ATOM 663 O O . SER A 1 81 ? 18.297 -6.920 -3.639 1.00 80.00 81 SER A O 1
ATOM 665 N N . LEU A 1 82 ? 19.266 -8.929 -3.858 1.00 83.69 82 LEU A N 1
ATOM 666 C CA . LEU A 1 82 ? 18.183 -9.660 -3.204 1.00 83.69 82 LEU A CA 1
ATOM 667 C C . LEU A 1 82 ? 18.027 -9.243 -1.736 1.00 83.69 82 LEU A C 1
ATOM 669 O O . LEU A 1 82 ? 16.904 -8.986 -1.306 1.00 83.69 82 LEU A O 1
ATOM 673 N N . GLU A 1 83 ? 19.130 -9.139 -0.997 1.00 84.62 83 GLU A N 1
ATOM 674 C CA . GLU A 1 83 ? 19.142 -8.705 0.402 1.00 84.62 83 GLU A CA 1
ATOM 675 C C . GLU A 1 83 ? 18.540 -7.302 0.560 1.00 84.62 83 GLU A C 1
ATOM 677 O O . GLU A 1 83 ? 17.662 -7.090 1.397 1.00 84.62 83 GLU A O 1
ATOM 682 N N . TRP A 1 84 ? 18.935 -6.352 -0.292 1.00 85.88 84 TRP A N 1
ATOM 683 C CA . TRP A 1 84 ? 18.373 -5.001 -0.285 1.00 85.88 84 TRP A CA 1
ATOM 684 C C . TRP A 1 84 ? 16.853 -5.014 -0.519 1.00 85.88 84 TRP A C 1
ATOM 686 O O . TRP A 1 84 ? 16.097 -4.383 0.224 1.00 85.88 84 TRP A O 1
ATOM 696 N N . GLY A 1 85 ? 16.380 -5.790 -1.502 1.00 82.00 85 GLY A N 1
ATOM 697 C CA . GLY A 1 85 ? 14.947 -5.954 -1.760 1.00 82.00 85 GLY A CA 1
ATOM 698 C C . GLY A 1 85 ? 14.203 -6.596 -0.583 1.00 82.00 85 GLY A C 1
ATOM 699 O O . GLY A 1 85 ? 13.102 -6.171 -0.236 1.00 82.00 85 GLY A O 1
ATOM 700 N N . GLN A 1 86 ? 14.809 -7.589 0.072 1.00 86.69 86 GLN A N 1
ATOM 701 C CA . GLN A 1 86 ? 14.257 -8.228 1.270 1.00 86.69 86 GLN A CA 1
ATOM 702 C C . GLN A 1 86 ? 14.183 -7.259 2.456 1.00 86.69 86 GLN A C 1
ATOM 704 O O . GLN A 1 86 ? 13.173 -7.263 3.158 1.00 86.69 86 GLN A O 1
ATOM 709 N N .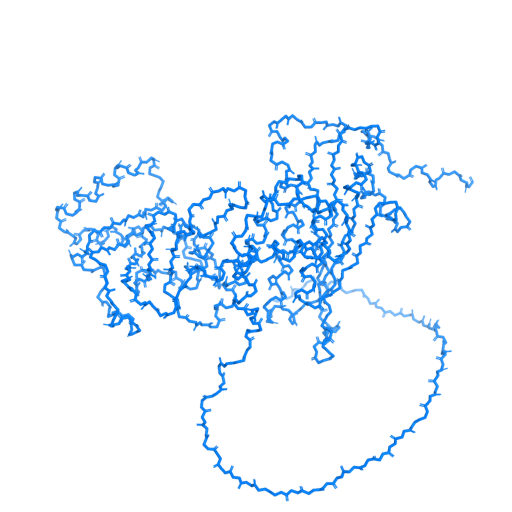 ARG A 1 87 ? 15.186 -6.389 2.644 1.00 85.06 87 ARG A N 1
ATOM 710 C CA . ARG A 1 87 ? 15.160 -5.320 3.657 1.00 85.06 87 ARG A CA 1
ATOM 711 C C . ARG A 1 87 ? 13.982 -4.371 3.438 1.00 85.06 87 ARG A C 1
ATOM 713 O O . ARG A 1 87 ? 13.285 -4.063 4.401 1.00 85.06 87 ARG A O 1
ATOM 720 N N . LEU A 1 88 ? 13.707 -3.954 2.196 1.00 84.06 88 LEU A N 1
ATOM 721 C CA . LEU A 1 88 ? 12.541 -3.107 1.909 1.00 84.06 88 LEU A CA 1
ATOM 722 C C . LEU A 1 88 ? 11.224 -3.845 2.188 1.00 84.06 88 LEU A C 1
ATOM 724 O O . LEU A 1 88 ? 10.337 -3.291 2.829 1.00 84.06 88 LEU A O 1
ATOM 728 N N . LEU A 1 89 ? 11.096 -5.108 1.761 1.00 82.56 89 LEU A N 1
ATOM 729 C CA . LEU A 1 89 ? 9.904 -5.909 2.063 1.00 82.56 89 LEU A CA 1
ATOM 730 C C . LEU A 1 89 ? 9.695 -6.088 3.575 1.00 82.56 89 LEU A C 1
ATOM 732 O O . LEU A 1 89 ? 8.553 -6.067 4.034 1.00 82.56 89 LEU A O 1
ATOM 736 N N . ALA A 1 90 ? 10.773 -6.258 4.345 1.00 82.75 90 ALA A N 1
ATOM 737 C CA . ALA A 1 90 ? 10.722 -6.331 5.803 1.00 82.75 90 ALA A CA 1
ATOM 738 C C . ALA A 1 90 ? 10.303 -4.987 6.420 1.00 82.75 90 ALA A C 1
ATOM 740 O O . ALA A 1 90 ? 9.439 -4.963 7.296 1.00 82.75 90 ALA A O 1
ATOM 741 N N . TYR A 1 91 ? 10.838 -3.872 5.913 1.00 81.50 91 TYR A N 1
ATOM 742 C CA . TYR A 1 91 ? 10.423 -2.523 6.299 1.00 81.50 91 TYR A CA 1
ATOM 743 C C . TYR A 1 91 ? 8.924 -2.305 6.049 1.00 81.50 91 TYR A C 1
ATOM 745 O O . TYR A 1 91 ? 8.218 -1.873 6.956 1.00 81.50 91 TYR A O 1
ATOM 753 N N . SER A 1 92 ? 8.395 -2.687 4.884 1.00 78.44 92 SER A N 1
ATOM 754 C CA . SER A 1 92 ? 6.951 -2.614 4.612 1.00 78.44 92 SER A CA 1
ATOM 755 C C . SER A 1 92 ? 6.133 -3.551 5.510 1.00 78.44 92 SER A C 1
ATOM 757 O O . SER A 1 92 ? 5.025 -3.211 5.925 1.00 78.44 92 SER A O 1
ATOM 759 N N . GLY A 1 93 ? 6.693 -4.716 5.856 1.00 71.44 93 GLY A N 1
ATOM 760 C CA . GLY A 1 93 ? 6.075 -5.731 6.716 1.00 71.44 93 GLY A CA 1
ATOM 761 C C . GLY A 1 93 ? 6.079 -5.414 8.217 1.00 71.44 93 GLY A C 1
ATOM 762 O O . GLY A 1 93 ? 5.337 -6.051 8.967 1.00 71.44 93 GLY A O 1
ATOM 763 N N . ARG A 1 94 ? 6.837 -4.405 8.680 1.00 73.12 94 ARG A N 1
ATOM 764 C CA . ARG A 1 94 ? 6.867 -3.976 10.100 1.00 73.12 94 ARG A CA 1
ATOM 765 C C . ARG A 1 94 ? 5.484 -3.631 10.652 1.00 73.12 94 ARG A C 1
ATOM 767 O O . ARG A 1 94 ? 5.250 -3.710 11.854 1.00 73.12 94 ARG A O 1
ATOM 774 N N . PHE A 1 95 ? 4.557 -3.296 9.756 1.00 70.62 95 PHE A N 1
ATOM 775 C CA . PHE A 1 95 ? 3.140 -3.142 10.039 1.00 70.62 95 PHE A CA 1
ATOM 776 C C . PHE A 1 95 ? 2.585 -4.263 10.933 1.00 70.62 95 PHE A C 1
ATOM 778 O O . PHE A 1 95 ? 1.946 -3.956 11.942 1.00 70.62 95 PHE A O 1
ATOM 785 N N . ARG A 1 96 ? 2.885 -5.540 10.626 1.00 64.06 96 ARG A N 1
ATOM 786 C CA . ARG A 1 96 ? 2.365 -6.708 11.369 1.00 64.06 96 ARG A CA 1
ATOM 787 C C . ARG A 1 96 ? 2.716 -6.694 12.858 1.00 64.06 96 ARG A C 1
ATOM 789 O O . ARG A 1 96 ? 2.063 -7.376 13.637 1.00 64.06 96 ARG A O 1
ATOM 796 N N . GLN A 1 97 ? 3.735 -5.941 13.265 1.00 63.22 97 GLN A N 1
ATOM 797 C CA . GLN A 1 97 ? 4.197 -5.900 14.653 1.00 63.22 97 GLN A CA 1
ATOM 798 C C . GLN A 1 97 ? 3.489 -4.837 15.505 1.00 63.22 97 GLN A C 1
ATOM 800 O O . GLN A 1 97 ? 3.631 -4.843 16.729 1.00 63.22 97 GLN A O 1
ATOM 805 N N . GLY A 1 98 ? 2.751 -3.911 14.882 1.00 74.62 98 GLY A N 1
ATOM 806 C CA . GLY A 1 98 ? 2.380 -2.661 15.544 1.00 74.62 98 GLY A CA 1
ATOM 807 C C . GLY A 1 98 ? 0.889 -2.366 15.647 1.00 74.62 98 GLY A C 1
ATOM 808 O O . GLY A 1 98 ? 0.455 -1.803 16.645 1.00 74.62 98 GLY A O 1
ATOM 809 N N . TRP A 1 99 ? 0.086 -2.709 14.643 1.00 85.38 99 TRP A N 1
ATOM 810 C CA . TRP A 1 99 ? -1.242 -2.098 14.517 1.00 85.38 99 TRP A CA 1
ATOM 811 C C . TRP A 1 99 ? -2.312 -2.662 15.463 1.00 85.38 99 TRP A C 1
ATOM 813 O O . TRP A 1 99 ? -3.263 -1.942 15.774 1.00 85.38 99 TRP A O 1
ATOM 823 N N . CYS A 1 100 ? -2.178 -3.910 15.932 1.00 88.06 100 CYS A N 1
ATOM 824 C CA . CYS A 1 100 ? -3.164 -4.563 16.796 1.00 88.06 100 CYS A CA 1
ATOM 825 C C . CYS A 1 100 ? -2.565 -5.383 17.950 1.00 88.06 100 CYS A C 1
ATOM 827 O O . CYS A 1 100 ? -1.367 -5.664 17.989 1.00 88.06 100 CYS A O 1
ATOM 829 N N . THR A 1 101 ? -3.417 -5.788 18.896 1.00 86.06 101 THR A N 1
ATOM 830 C CA . THR A 1 101 ? -3.098 -6.741 19.971 1.00 86.06 101 THR A CA 1
ATOM 831 C C . THR A 1 101 ? -4.289 -7.647 20.298 1.00 86.06 101 THR A C 1
ATOM 833 O O . THR A 1 101 ? -5.438 -7.222 20.202 1.00 86.06 101 THR A O 1
ATOM 836 N N . LEU A 1 102 ? -4.004 -8.889 20.705 1.00 81.25 102 LEU A N 1
ATOM 837 C CA . LEU A 1 102 ? -5.002 -9.875 21.149 1.00 81.25 102 LEU A CA 1
ATOM 838 C C . LEU A 1 102 ? -5.210 -9.881 22.667 1.00 81.25 102 LEU A C 1
ATOM 840 O O . LEU A 1 102 ? -6.275 -10.260 23.141 1.00 81.25 102 LEU A O 1
ATOM 844 N N . ALA A 1 103 ? -4.172 -9.518 23.420 1.00 70.94 103 ALA A N 1
ATOM 845 C CA . ALA A 1 103 ? -4.112 -9.668 24.869 1.00 70.94 103 ALA A CA 1
ATOM 846 C C . ALA A 1 103 ? -3.523 -8.388 25.475 1.00 70.94 103 ALA A C 1
ATOM 848 O O . ALA A 1 103 ? -2.309 -8.311 25.698 1.00 70.94 103 ALA A O 1
ATOM 849 N N . PRO A 1 104 ? -4.339 -7.338 25.661 1.00 75.94 104 PRO A N 1
ATOM 850 C CA . PRO A 1 104 ? -3.880 -6.144 26.351 1.00 75.94 104 PRO A CA 1
ATOM 851 C C . PRO A 1 104 ? -3.494 -6.495 27.795 1.00 75.94 104 PRO A C 1
ATOM 853 O O . PRO A 1 104 ? -4.274 -7.096 28.525 1.00 75.94 104 PRO A O 1
ATOM 856 N N . GLN A 1 105 ? -2.266 -6.147 28.185 1.00 66.56 105 GLN A N 1
ATOM 857 C CA . GLN A 1 105 ? -1.766 -6.278 29.565 1.00 66.56 105 GLN A CA 1
ATOM 858 C C . GLN A 1 105 ? -1.872 -4.958 30.344 1.00 66.56 105 GLN A C 1
ATOM 860 O O . GLN A 1 105 ? -1.829 -4.952 31.569 1.00 66.56 105 GLN A O 1
ATOM 865 N N . ASN A 1 106 ? -2.013 -3.850 29.614 1.00 77.69 106 ASN A N 1
ATOM 866 C CA . ASN A 1 106 ? -2.103 -2.493 30.138 1.00 77.69 106 ASN A CA 1
ATOM 867 C C . ASN A 1 106 ? -3.531 -1.970 29.978 1.00 77.69 106 ASN A C 1
ATOM 869 O O . ASN A 1 106 ? -4.388 -2.657 29.419 1.00 77.69 106 ASN A O 1
ATOM 873 N N . SER A 1 107 ? -3.764 -0.734 30.420 1.00 84.31 107 SER A N 1
ATOM 874 C CA . SER A 1 107 ? -5.060 -0.097 30.253 1.00 84.31 107 SER A CA 1
ATOM 875 C C . SER A 1 107 ? -5.493 -0.014 28.786 1.00 84.31 107 SER A C 1
ATOM 877 O O . SER A 1 107 ? -4.676 0.218 27.884 1.00 84.31 107 SER A O 1
ATOM 879 N N . VAL A 1 108 ? -6.790 -0.211 28.556 1.00 89.00 108 VAL A N 1
ATOM 880 C CA . VAL A 1 108 ? -7.427 -0.060 27.245 1.00 89.00 108 VAL A CA 1
ATOM 881 C C . VAL A 1 108 ? -8.330 1.164 27.216 1.00 89.00 108 VAL A C 1
ATOM 883 O O . VAL A 1 108 ? -8.951 1.525 28.214 1.00 89.00 108 VAL A O 1
ATOM 886 N N . THR A 1 109 ? -8.402 1.798 26.051 1.00 90.44 109 THR A N 1
ATOM 887 C CA . THR A 1 109 ? -9.214 2.990 25.820 1.00 90.44 109 THR A CA 1
ATOM 888 C C . THR A 1 109 ? -10.334 2.681 24.825 1.00 90.44 109 THR A C 1
ATOM 890 O O . THR A 1 109 ? -10.053 2.248 23.702 1.00 90.44 109 THR A O 1
ATOM 893 N N . PRO A 1 110 ? -11.608 2.895 25.185 1.00 89.25 110 PRO A N 1
ATOM 894 C CA . PRO A 1 110 ? -12.707 2.727 24.245 1.00 89.25 110 PRO A CA 1
ATOM 895 C C . PRO A 1 110 ? -12.682 3.801 23.154 1.00 89.25 110 PRO A C 1
ATOM 897 O O . PRO A 1 110 ? -12.390 4.971 23.410 1.00 89.25 110 PRO A O 1
ATOM 900 N N . ILE A 1 111 ? -13.030 3.388 21.938 1.00 89.69 111 ILE A N 1
ATOM 901 C CA . ILE A 1 111 ? -13.354 4.257 20.813 1.00 89.69 111 ILE A CA 1
ATOM 902 C C . ILE A 1 111 ? -14.843 4.115 20.521 1.00 89.69 111 ILE A C 1
ATOM 904 O O . ILE A 1 111 ? -15.332 3.035 20.176 1.00 89.69 111 ILE A O 1
ATOM 908 N N . ASP A 1 112 ? -15.528 5.241 20.617 1.00 87.06 112 ASP A N 1
ATOM 909 C CA . ASP A 1 112 ? -16.941 5.419 20.356 1.00 87.06 112 ASP A CA 1
ATOM 910 C C . ASP A 1 112 ? -17.092 6.077 18.975 1.00 87.06 112 ASP A C 1
ATOM 912 O O . ASP A 1 112 ? -16.810 7.262 18.788 1.00 87.06 112 ASP A O 1
ATOM 916 N N . LEU A 1 113 ? -17.460 5.271 17.972 1.00 85.94 113 LEU A N 1
ATOM 917 C CA . LEU A 1 113 ? -17.617 5.711 16.583 1.00 85.94 113 LEU A CA 1
ATOM 918 C C . LEU A 1 113 ? -19.079 6.036 16.299 1.00 85.94 113 LEU A C 1
ATOM 920 O O . LEU A 1 113 ? -19.910 5.159 16.465 1.00 85.94 113 LEU A O 1
ATOM 924 N N . LEU A 1 114 ? -19.395 7.230 15.809 1.00 81.19 114 LEU A N 1
ATOM 925 C CA . LEU A 1 114 ? -20.767 7.658 15.521 1.00 81.19 114 LEU A CA 1
ATOM 926 C C . LEU A 1 114 ? -20.904 8.217 14.110 1.00 81.19 114 LEU A C 1
ATOM 928 O O . LEU A 1 114 ? -19.979 8.833 13.586 1.00 81.19 114 LEU A O 1
ATOM 932 N N . ASP A 1 115 ? -22.087 8.059 13.523 1.00 80.44 115 ASP A N 1
ATOM 933 C CA . ASP A 1 115 ? -22.515 8.946 12.441 1.00 80.44 115 ASP A CA 1
ATOM 934 C C . ASP A 1 115 ? -23.097 10.246 13.020 1.00 80.44 115 ASP A C 1
ATOM 936 O O . ASP A 1 115 ? -23.360 10.345 14.222 1.00 80.44 115 ASP A O 1
ATOM 940 N N . SER A 1 116 ? -23.286 11.262 12.183 1.00 77.81 116 SER A N 1
ATOM 941 C CA . SER A 1 116 ? -23.758 12.572 12.631 1.00 77.81 116 SER A CA 1
ATOM 942 C C . SER A 1 116 ? -25.133 12.527 13.282 1.00 77.81 116 SER A C 1
ATOM 944 O O . SER A 1 116 ? -25.354 13.224 14.266 1.00 77.81 116 SER A O 1
ATOM 946 N N . ALA A 1 117 ? -26.047 11.679 12.806 1.00 78.56 117 ALA A N 1
ATOM 947 C CA . ALA A 1 117 ? -27.370 11.567 13.416 1.00 78.56 117 ALA A CA 1
ATOM 948 C C . ALA A 1 117 ? -27.284 10.990 14.839 1.00 78.56 117 ALA A C 1
ATOM 950 O O . ALA A 1 117 ? -27.841 11.555 15.778 1.00 78.56 117 ALA A O 1
ATOM 951 N N . ALA A 1 118 ? -26.538 9.897 15.012 1.00 79.75 118 ALA A N 1
ATOM 952 C CA . ALA A 1 118 ? -26.340 9.268 16.311 1.00 79.75 118 ALA A CA 1
ATOM 953 C C . ALA A 1 118 ? -25.537 10.163 17.270 1.00 79.75 118 ALA A C 1
ATOM 955 O O . ALA A 1 118 ? -25.810 10.166 18.470 1.00 79.75 118 ALA A O 1
ATOM 956 N N . PHE A 1 119 ? -24.596 10.956 16.750 1.00 80.94 119 PHE A N 1
ATOM 957 C CA . PHE A 1 119 ? -23.854 11.952 17.521 1.00 80.94 119 PHE A CA 1
ATOM 958 C C . PHE A 1 119 ? -24.772 13.049 18.078 1.00 80.94 119 PHE A C 1
ATOM 960 O O . PHE A 1 119 ? -24.743 13.306 19.281 1.00 80.94 119 PHE A O 1
ATOM 967 N N . GLU A 1 120 ? -25.638 13.637 17.246 1.00 80.69 120 GLU A N 1
ATOM 968 C CA . GLU A 1 120 ? -26.597 14.673 17.667 1.00 80.69 120 GLU A CA 1
ATOM 969 C C . GLU A 1 120 ? -27.669 14.138 18.637 1.00 80.69 120 GLU A C 1
ATOM 971 O O . GLU A 1 120 ? -28.122 14.826 19.557 1.00 80.69 120 GLU A O 1
ATOM 976 N N . ASP A 1 121 ? -28.089 12.885 18.476 1.00 82.44 121 ASP A N 1
ATOM 977 C CA . ASP A 1 121 ? -29.008 12.237 19.416 1.00 82.44 121 ASP A CA 1
ATOM 978 C C . ASP A 1 121 ? -28.349 11.942 20.763 1.00 82.44 121 ASP A C 1
ATOM 980 O O . ASP A 1 121 ? -28.995 12.039 21.811 1.00 82.44 121 ASP A O 1
ATOM 984 N N . TRP A 1 122 ? -27.073 11.562 20.746 1.00 80.25 122 TRP A N 1
ATOM 985 C CA . TRP A 1 122 ? -26.319 11.258 21.951 1.00 80.25 122 TRP A CA 1
ATOM 986 C C . TRP A 1 122 ? -25.948 12.524 22.730 1.00 80.25 122 TRP A C 1
ATOM 988 O O . TRP A 1 122 ? -26.180 12.568 23.938 1.00 80.25 122 TRP A O 1
ATOM 998 N N . ILE A 1 123 ? -25.465 13.579 22.061 1.00 81.88 123 ILE A N 1
ATOM 999 C CA . ILE A 1 123 ? -25.054 14.827 22.724 1.00 81.88 123 ILE A CA 1
ATOM 1000 C C . ILE A 1 123 ? -26.219 15.497 23.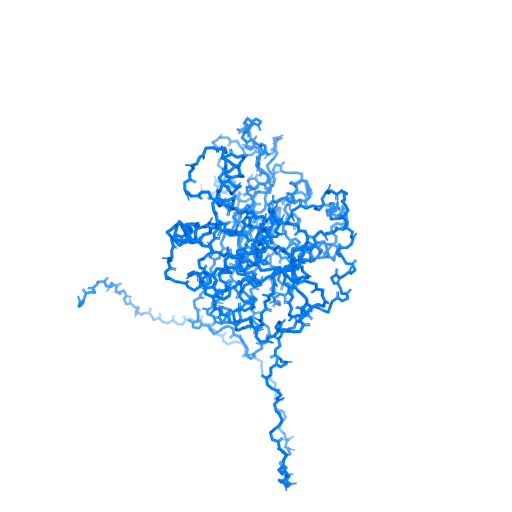463 1.00 81.88 123 ILE A C 1
ATOM 1002 O O . ILE A 1 123 ? -26.030 16.046 24.547 1.00 81.88 123 ILE A O 1
ATOM 1006 N N . ARG A 1 124 ? -27.450 15.374 22.941 1.00 83.94 124 ARG A N 1
ATOM 1007 C CA . ARG A 1 124 ? -28.680 15.866 23.590 1.00 83.94 124 ARG A CA 1
ATOM 1008 C C . ARG A 1 124 ? -28.985 15.203 24.935 1.00 83.94 124 ARG A C 1
ATOM 1010 O O . ARG A 1 124 ? -29.730 15.776 25.723 1.00 83.94 124 ARG A O 1
ATOM 1017 N N . LYS A 1 125 ? -28.436 14.013 25.194 1.00 84.38 125 LYS A N 1
ATOM 1018 C CA . LYS A 1 125 ? -28.628 13.257 26.443 1.00 84.38 125 LYS A CA 1
ATOM 1019 C C . LYS A 1 125 ? -27.562 13.564 27.499 1.00 84.38 125 LYS A C 1
ATOM 1021 O O . LYS A 1 125 ? -27.688 13.087 28.620 1.00 84.38 125 LYS A O 1
ATOM 1026 N N . GLN A 1 126 ? -26.523 14.321 27.144 1.00 82.94 126 GLN A N 1
ATOM 1027 C CA . GLN A 1 126 ? -25.421 14.681 28.039 1.00 82.94 126 GLN A CA 1
ATOM 1028 C C . GLN A 1 126 ? -25.749 15.935 28.860 1.00 82.94 126 GLN A C 1
ATOM 1030 O O . GLN A 1 126 ? -26.625 16.718 28.480 1.00 82.94 126 GLN A O 1
ATOM 1035 N N . SER A 1 127 ? -25.020 16.161 29.958 1.00 84.19 127 SER A N 1
ATOM 1036 C CA . SER A 1 127 ? -25.184 17.356 30.798 1.00 84.19 127 SER A CA 1
ATOM 1037 C C . SER A 1 127 ? -24.930 18.655 30.025 1.00 84.19 127 SER A C 1
ATOM 1039 O O . SER A 1 127 ? -24.169 18.690 29.052 1.00 84.19 127 SER A O 1
ATOM 1041 N N . HIS A 1 128 ? -25.550 19.757 30.456 1.00 83.81 128 HIS A N 1
ATOM 1042 C CA . HIS A 1 128 ? -25.358 21.058 29.810 1.00 83.81 128 HIS A CA 1
ATOM 1043 C C . HIS A 1 128 ? -23.893 21.514 29.851 1.00 83.81 128 HIS A C 1
ATOM 1045 O O . HIS A 1 128 ? -23.407 22.101 28.881 1.00 83.81 128 HIS A O 1
ATOM 1051 N N . GLU A 1 129 ? -23.181 21.199 30.931 1.00 83.00 129 GLU A N 1
ATOM 1052 C CA . GLU A 1 129 ? -21.756 21.467 31.107 1.00 83.00 129 GLU A CA 1
ATOM 1053 C C . GLU A 1 129 ? -20.926 20.724 30.056 1.00 83.00 129 GLU A C 1
ATOM 1055 O O . GLU A 1 129 ? -20.099 21.339 29.380 1.00 83.00 129 GLU A O 1
ATOM 1060 N N . PHE A 1 130 ? -21.190 19.427 29.857 1.00 82.25 130 PHE A N 1
ATOM 1061 C CA . PHE A 1 130 ? -20.486 18.618 28.863 1.00 82.25 130 PHE A CA 1
ATOM 1062 C C . PHE A 1 130 ? -20.782 19.088 27.438 1.00 82.25 130 PHE A C 1
ATOM 1064 O O . PHE A 1 130 ? -19.865 19.230 26.631 1.00 82.25 130 PHE A O 1
ATOM 1071 N N . GLN A 1 131 ? -22.043 19.402 27.129 1.00 83.31 131 GLN A N 1
ATOM 1072 C CA . GLN A 1 131 ? -22.410 19.950 25.822 1.00 83.31 131 GLN A CA 1
ATOM 1073 C C . GLN A 1 131 ? -21.717 21.295 25.544 1.00 83.31 131 GLN A C 1
ATOM 1075 O O . GLN A 1 131 ? -21.285 21.551 24.421 1.00 83.31 131 GLN A O 1
ATOM 1080 N N . SER A 1 132 ? -21.625 22.171 26.552 1.00 81.69 132 SER A N 1
ATOM 1081 C CA . SER A 1 132 ? -20.934 23.462 26.443 1.00 81.69 132 SER A CA 1
ATOM 1082 C C . SER A 1 132 ? -19.433 23.273 26.206 1.00 81.69 132 SER A C 1
ATOM 1084 O O . SER A 1 132 ? -18.862 23.866 25.288 1.00 81.69 132 SER A O 1
ATOM 1086 N N . TRP A 1 133 ? -18.813 22.371 26.970 1.00 83.50 133 TRP A N 1
ATOM 1087 C CA . TRP A 1 133 ? -17.417 21.990 26.791 1.00 83.50 133 TRP A CA 1
ATOM 1088 C C . TRP A 1 133 ? -17.156 21.416 25.393 1.00 83.50 133 TRP A C 1
ATOM 1090 O O . TRP A 1 133 ? -16.272 21.907 24.693 1.00 83.50 133 TRP A O 1
ATOM 1100 N N . LEU A 1 134 ? -17.950 20.449 24.930 1.00 79.50 134 LEU A N 1
ATOM 1101 C CA . LEU A 1 134 ? -17.754 19.833 23.618 1.00 79.50 134 LEU A CA 1
ATOM 1102 C C . LEU A 1 134 ? -17.871 20.856 22.481 1.00 79.50 134 LEU A C 1
ATOM 1104 O O . LEU A 1 134 ? -17.013 20.880 21.603 1.00 79.50 134 LEU A O 1
ATOM 1108 N N . ARG A 1 135 ? -18.860 21.761 22.538 1.00 77.00 135 ARG A N 1
ATOM 1109 C CA . ARG A 1 135 ? -19.007 22.860 21.565 1.00 77.00 135 ARG A CA 1
ATOM 1110 C C . ARG A 1 135 ? -17.794 23.789 21.545 1.00 77.00 135 ARG A C 1
ATOM 1112 O O . ARG A 1 135 ? -17.388 24.242 20.476 1.00 77.00 135 ARG A O 1
ATOM 1119 N N . SER A 1 136 ? -17.181 24.047 22.702 1.00 75.00 136 SER A N 1
ATOM 1120 C CA . SER A 1 136 ? -15.936 24.821 22.759 1.00 75.00 136 SER A CA 1
ATOM 1121 C C . SER A 1 136 ? -14.777 24.097 22.063 1.00 75.00 136 SER A C 1
ATOM 1123 O O . SER A 1 136 ? -14.038 24.720 21.305 1.00 75.00 136 SER A O 1
ATOM 1125 N N . VAL A 1 137 ? -14.666 22.774 22.215 1.00 73.00 137 VAL A N 1
ATOM 1126 C CA . VAL A 1 137 ? -13.627 21.963 21.559 1.00 73.00 137 VAL A CA 1
ATOM 1127 C C . VAL A 1 137 ? -13.884 21.817 20.051 1.00 73.00 137 VAL A C 1
ATOM 1129 O O . VAL A 1 137 ? -12.949 21.891 19.251 1.00 73.00 137 VAL A O 1
ATOM 1132 N N . GLU A 1 138 ? -15.143 21.684 19.631 1.00 67.12 138 GLU A N 1
ATOM 1133 C CA . GLU A 1 138 ? -15.533 21.712 18.214 1.00 67.12 138 GLU A CA 1
ATOM 1134 C C . GLU A 1 138 ? -15.192 23.055 17.563 1.00 67.12 138 GLU A C 1
ATOM 1136 O O . GLU A 1 138 ? -14.589 23.085 16.494 1.00 67.12 138 GLU A O 1
ATOM 1141 N N . SER A 1 139 ? -15.477 24.177 18.230 1.00 55.84 139 SER A N 1
ATOM 1142 C CA . SER A 1 139 ? -15.141 25.510 17.707 1.00 55.84 139 SER A CA 1
ATOM 1143 C C . SER A 1 139 ? -13.632 25.741 17.541 1.00 55.84 139 SER A C 1
ATOM 1145 O O . SER A 1 139 ? -13.219 26.470 16.644 1.00 55.84 139 SER A O 1
ATOM 1147 N N . LEU A 1 140 ? -12.805 25.074 18.357 1.00 47.72 140 LEU A N 1
ATOM 1148 C CA . LEU A 1 140 ? -11.339 25.116 18.277 1.00 47.72 140 LEU A CA 1
ATOM 1149 C C . LEU A 1 140 ? -10.767 24.182 17.199 1.00 47.72 140 LEU A C 1
ATOM 1151 O O . LEU A 1 140 ? -9.655 24.404 16.724 1.00 47.72 140 LEU A O 1
ATOM 1155 N N . SER A 1 141 ? -11.514 23.146 16.812 1.00 48.44 141 SER A N 1
ATOM 1156 C CA . SER A 1 141 ? -11.146 22.201 15.747 1.00 48.44 141 SER A CA 1
ATOM 1157 C C . SER A 1 141 ? -11.758 22.554 14.386 1.00 48.44 141 SER A C 1
ATOM 1159 O O . SER A 1 141 ? -11.332 22.013 13.366 1.00 48.44 141 SER A O 1
ATOM 1161 N N . ALA A 1 142 ? -12.703 23.498 14.345 1.00 42.22 142 ALA A N 1
ATOM 1162 C CA . ALA A 1 142 ? -13.378 23.965 13.143 1.00 42.22 142 ALA A CA 1
ATOM 1163 C C . ALA A 1 142 ? -12.511 24.927 12.310 1.00 42.22 142 ALA A C 1
ATOM 1165 O O . ALA A 1 142 ? -12.795 26.119 12.191 1.00 42.22 142 ALA A O 1
ATOM 1166 N N . THR A 1 143 ? -11.501 24.402 11.618 1.00 38.66 143 THR A N 1
ATOM 1167 C CA . THR A 1 143 ? -11.059 25.018 10.358 1.00 38.66 143 THR A CA 1
ATOM 1168 C C . THR A 1 143 ? -12.067 24.691 9.252 1.00 38.66 143 THR A C 1
ATOM 1170 O O . THR A 1 143 ? -11.781 23.880 8.387 1.00 38.66 143 THR A O 1
ATOM 1173 N N . GLY A 1 144 ? -13.254 25.309 9.282 1.00 40.59 144 GLY A N 1
ATOM 1174 C CA . GLY A 1 144 ? -14.246 25.210 8.201 1.00 40.59 144 GLY A CA 1
ATOM 1175 C C . GLY A 1 144 ? -14.983 23.866 8.151 1.00 40.59 144 GLY A C 1
ATOM 1176 O O . GLY A 1 144 ? -14.535 22.911 7.534 1.00 40.59 144 GLY A O 1
ATOM 1177 N N . SER A 1 145 ? -16.157 23.815 8.775 1.00 45.84 145 SER A N 1
ATOM 1178 C CA . SER A 1 145 ? -17.013 22.636 8.932 1.00 45.84 145 SER A CA 1
ATOM 1179 C C . SER A 1 145 ? -17.556 22.078 7.604 1.00 45.84 145 SER A C 1
ATOM 1181 O O . SER A 1 145 ? -18.683 22.385 7.209 1.00 45.84 145 SER A O 1
ATOM 1183 N N . ASP A 1 146 ? -16.789 21.225 6.924 1.00 53.06 146 ASP A N 1
ATOM 1184 C CA . ASP A 1 146 ? -17.359 20.218 6.027 1.00 53.06 146 ASP A CA 1
ATOM 1185 C C . ASP A 1 146 ? -17.821 19.029 6.897 1.00 53.06 146 ASP A C 1
ATOM 1187 O O . ASP A 1 146 ? -16.994 18.428 7.584 1.00 53.06 146 ASP A O 1
ATOM 1191 N N . PRO A 1 147 ? -19.112 18.645 6.898 1.00 48.53 147 PRO A N 1
ATOM 1192 C CA . PRO A 1 147 ? -19.594 17.461 7.623 1.00 48.53 147 PRO A CA 1
ATOM 1193 C C . PRO A 1 147 ? -18.913 16.149 7.178 1.00 48.53 147 PRO A C 1
ATOM 1195 O O . PRO A 1 147 ? -19.030 15.125 7.843 1.00 48.53 147 PRO A O 1
ATOM 1198 N N . ARG A 1 148 ? -18.150 16.165 6.076 1.00 52.47 148 ARG A N 1
ATOM 1199 C CA . ARG A 1 148 ? -17.285 15.059 5.640 1.00 52.47 148 ARG A CA 1
ATOM 1200 C C . ARG A 1 148 ? -15.932 15.003 6.357 1.00 52.47 148 ARG A C 1
ATOM 1202 O O . ARG A 1 148 ? -15.162 14.077 6.088 1.00 52.47 148 ARG A O 1
ATOM 1209 N N . GLU A 1 149 ? -15.598 15.939 7.236 1.00 64.88 149 GLU A N 1
ATOM 1210 C CA . GLU A 1 149 ? -14.387 15.846 8.050 1.00 64.88 149 GLU A CA 1
ATOM 1211 C C . GLU A 1 149 ? -14.620 14.993 9.302 1.00 64.88 149 GLU A C 1
ATOM 1213 O O . GLU A 1 149 ? -15.616 15.135 10.008 1.00 64.88 149 GLU A O 1
ATOM 1218 N N . LEU A 1 150 ? -13.675 14.085 9.581 1.00 74.44 150 LEU A N 1
ATOM 1219 C CA . LEU A 1 150 ? -13.664 13.309 10.821 1.00 74.44 150 LEU A CA 1
ATOM 1220 C C . LEU A 1 150 ? -13.643 14.290 12.003 1.00 74.44 150 LEU A C 1
ATOM 1222 O O . LEU A 1 150 ? -12.713 15.091 12.100 1.00 74.44 150 LEU A O 1
ATOM 1226 N N . PHE A 1 151 ? -14.579 14.172 12.942 1.00 80.75 151 PHE A N 1
ATOM 1227 C CA . PHE A 1 151 ? -14.385 14.680 14.304 1.00 80.75 151 PHE A CA 1
ATOM 1228 C C . PHE A 1 151 ? -13.754 13.557 15.128 1.00 80.75 151 PHE A C 1
ATOM 1230 O O . PHE A 1 151 ? -14.174 12.410 15.006 1.00 80.75 151 PHE A O 1
ATOM 1237 N N . CYS A 1 152 ? -12.713 13.838 15.910 1.00 86.19 152 CYS A N 1
ATOM 1238 C CA . CYS A 1 152 ? -12.050 12.828 16.740 1.00 86.19 152 CYS A CA 1
ATOM 1239 C C . CYS A 1 152 ? -11.383 13.512 17.926 1.00 86.19 152 CYS A C 1
ATOM 1241 O O . CYS A 1 152 ? -10.415 14.246 17.727 1.00 86.19 152 CYS A O 1
ATOM 1243 N N . GLN A 1 153 ? -11.882 13.246 19.129 1.00 86.44 153 GLN A N 1
ATOM 1244 C CA . GLN A 1 153 ? -11.456 13.925 20.343 1.00 86.44 153 GLN A CA 1
ATOM 1245 C C . GLN A 1 153 ? -11.341 12.943 21.511 1.00 86.44 153 GLN A C 1
ATOM 1247 O O . GLN A 1 153 ? -12.171 12.050 21.672 1.00 86.44 153 GLN A O 1
ATOM 1252 N N . CYS A 1 154 ? -10.314 13.125 22.344 1.00 86.62 154 CYS A N 1
ATOM 1253 C CA . CYS A 1 154 ? -10.237 12.453 23.640 1.00 86.62 154 CYS A CA 1
ATOM 1254 C C . CYS A 1 154 ? -11.158 13.196 24.614 1.00 86.62 154 CYS A C 1
ATOM 1256 O O . CYS A 1 154 ? -10.998 14.406 24.802 1.00 86.62 154 CYS A O 1
ATOM 1258 N N . VAL A 1 155 ? -12.119 12.489 25.200 1.00 85.06 155 VAL A N 1
ATOM 1259 C CA . VAL A 1 155 ? -13.135 13.044 26.100 1.00 85.06 155 VAL A CA 1
ATOM 1260 C C . VAL A 1 155 ? -13.074 12.341 27.460 1.00 85.06 155 VAL A C 1
ATOM 1262 O O . VAL A 1 155 ? -12.713 11.161 27.499 1.00 85.06 155 VAL A O 1
ATOM 1265 N N . PRO A 1 156 ? -13.400 13.027 28.575 1.00 78.62 156 PRO A N 1
ATOM 1266 C CA . PRO A 1 156 ? -13.573 12.376 29.875 1.00 78.62 156 PRO A CA 1
ATOM 1267 C C . PRO A 1 156 ? -14.551 11.200 29.789 1.00 78.62 156 PRO A C 1
ATOM 1269 O O . PRO A 1 156 ? -15.325 11.102 28.835 1.00 78.62 156 PRO A O 1
ATOM 1272 N N . GLU A 1 157 ? -14.499 10.295 30.764 1.00 68.38 157 GLU A N 1
ATOM 1273 C CA . GLU A 1 157 ? -15.419 9.159 30.825 1.00 68.38 157 GLU A CA 1
ATOM 1274 C C . GLU A 1 157 ? -16.879 9.617 30.652 1.00 68.38 157 GLU A C 1
ATOM 1276 O O . GLU A 1 157 ? -17.332 10.567 31.290 1.00 68.38 157 GLU A O 1
ATOM 1281 N N . LEU A 1 158 ? -17.567 8.995 29.691 1.00 67.19 158 LEU A N 1
ATOM 1282 C CA . LEU A 1 158 ? -18.888 9.420 29.236 1.00 67.19 158 LEU A CA 1
ATOM 1283 C C . LEU A 1 158 ? -19.948 9.031 30.272 1.00 67.19 158 LEU A C 1
ATOM 1285 O O . LEU A 1 158 ? -20.064 7.849 30.594 1.00 67.19 158 LEU A O 1
ATOM 1289 N N . ASP A 1 159 ? -20.749 9.998 30.727 1.00 61.25 159 ASP A N 1
ATOM 1290 C CA . ASP A 1 159 ? -21.841 9.784 31.684 1.00 61.25 159 ASP A CA 1
ATOM 1291 C C . ASP A 1 159 ? -23.149 10.469 31.214 1.00 61.25 159 ASP A C 1
ATOM 1293 O O . ASP A 1 159 ? -23.241 11.700 31.241 1.00 61.25 159 ASP A O 1
ATOM 1297 N N . PRO A 1 160 ? -24.169 9.706 30.765 1.00 65.56 160 PRO A N 1
ATOM 1298 C CA . PRO A 1 160 ? -24.185 8.247 30.669 1.00 65.56 160 PRO A CA 1
ATOM 1299 C C . PRO A 1 160 ? -23.310 7.734 29.508 1.00 65.56 160 PRO A C 1
ATOM 1301 O O . PRO A 1 160 ? -23.192 8.409 28.472 1.00 65.56 160 PRO A O 1
ATOM 1304 N N . PRO A 1 161 ? -22.749 6.514 29.619 1.00 64.06 161 PRO A N 1
ATOM 1305 C CA . PRO A 1 161 ? -21.989 5.903 28.537 1.00 64.06 161 PRO A CA 1
ATOM 1306 C C . PRO A 1 161 ? -22.861 5.739 27.286 1.00 64.06 161 PRO A C 1
ATOM 1308 O O . PRO A 1 161 ? -24.063 5.483 27.367 1.00 64.06 161 PRO A O 1
ATOM 1311 N N . MET A 1 162 ? -22.246 5.876 26.108 1.00 61.62 162 MET A N 1
ATOM 1312 C CA . MET A 1 162 ? -22.956 5.879 24.823 1.00 61.62 162 MET A CA 1
ATOM 1313 C C . MET A 1 162 ? -23.812 4.639 24.552 1.00 61.62 162 MET A C 1
ATOM 1315 O O . MET A 1 162 ? -24.881 4.744 23.950 1.00 61.62 162 MET A O 1
ATOM 1319 N N . VAL A 1 163 ? -23.311 3.463 24.936 1.00 58.19 163 VAL A N 1
ATOM 1320 C CA . VAL A 1 163 ? -23.936 2.173 24.650 1.00 58.19 163 VAL A CA 1
ATOM 1321 C C . VAL A 1 163 ? -23.956 1.350 25.931 1.00 58.19 163 VAL A C 1
ATOM 1323 O O . VAL A 1 163 ? -22.913 1.078 26.524 1.00 58.19 163 VAL A O 1
ATOM 1326 N N . VAL A 1 164 ? -25.157 0.928 26.332 1.00 52.41 164 VAL A N 1
ATOM 1327 C CA . VAL A 1 164 ? -25.386 -0.051 27.402 1.00 52.41 164 VAL A CA 1
ATOM 1328 C C . VAL A 1 164 ? -25.208 -1.450 26.807 1.00 52.41 164 VAL A C 1
ATOM 1330 O O . VAL A 1 164 ? -26.163 -2.202 26.641 1.00 52.41 164 VAL A O 1
ATOM 1333 N N . THR A 1 165 ? -23.989 -1.791 26.404 1.00 52.41 165 THR A N 1
ATOM 1334 C CA . THR A 1 165 ? -23.622 -3.179 26.103 1.00 52.41 165 THR A CA 1
ATOM 1335 C C . THR A 1 165 ? -22.458 -3.562 26.998 1.00 52.41 165 THR A C 1
ATOM 1337 O O . THR A 1 165 ? -21.537 -2.752 27.151 1.00 52.41 165 THR A O 1
ATOM 1340 N N . PRO A 1 166 ? -22.489 -4.759 27.613 1.00 55.25 166 PRO A N 1
ATOM 1341 C CA . PRO A 1 166 ? -21.370 -5.226 28.409 1.00 55.25 166 PRO A CA 1
ATOM 1342 C C . PRO A 1 166 ? -20.107 -5.220 27.551 1.00 55.25 166 PRO A C 1
ATOM 1344 O O . PRO A 1 166 ? -20.154 -5.454 26.343 1.00 55.25 166 PRO A O 1
ATOM 1347 N N . GLU A 1 167 ? -18.982 -4.912 28.181 1.00 63.19 167 GLU A N 1
ATOM 1348 C CA . GLU A 1 167 ? -17.681 -4.995 27.531 1.00 63.19 167 GLU A CA 1
ATOM 1349 C C . GLU A 1 167 ? -17.484 -6.381 26.904 1.00 63.19 167 GLU A C 1
ATOM 1351 O O . GLU A 1 167 ? -18.005 -7.370 27.436 1.00 63.19 167 GLU A O 1
ATOM 1356 N N . PRO A 1 168 ? -16.710 -6.488 25.806 1.00 64.62 168 PRO A N 1
ATOM 1357 C CA . PRO A 1 168 ? -16.352 -7.786 25.259 1.00 64.62 168 PRO A CA 1
ATOM 1358 C C . PRO A 1 168 ? -15.821 -8.673 26.381 1.00 64.62 168 PRO A C 1
ATOM 1360 O O . PRO A 1 168 ? -14.948 -8.246 27.135 1.00 64.62 168 PRO A O 1
ATOM 1363 N N . THR A 1 169 ? -16.295 -9.918 26.480 1.00 65.00 169 THR A N 1
ATOM 1364 C CA . THR A 1 169 ? -15.950 -10.799 27.609 1.00 65.00 169 THR A CA 1
ATOM 1365 C C . THR A 1 169 ? -14.437 -10.952 27.806 1.00 65.00 169 THR A C 1
ATOM 1367 O O . THR A 1 169 ? -13.952 -11.113 28.924 1.00 65.00 169 THR A O 1
ATOM 1370 N N . SER A 1 170 ? -13.672 -10.832 26.717 1.00 66.19 170 SER A N 1
ATOM 1371 C CA . SER A 1 170 ? -12.207 -10.843 26.707 1.00 66.19 170 SER A CA 1
ATOM 1372 C C . SER A 1 170 ? -11.535 -9.660 27.421 1.00 66.19 170 SER A C 1
ATOM 1374 O O . SER A 1 170 ? -10.325 -9.706 27.616 1.00 66.19 170 SER A O 1
ATOM 1376 N N . LEU A 1 171 ? -12.273 -8.602 27.771 1.00 75.00 171 LEU A N 1
ATOM 1377 C CA . LEU A 1 171 ? -11.759 -7.367 28.373 1.00 75.00 171 LEU A CA 1
ATOM 1378 C C . LEU A 1 171 ? -12.191 -7.154 29.833 1.00 75.00 171 LEU A C 1
ATOM 1380 O O . LEU A 1 171 ? -11.633 -6.273 30.471 1.00 75.00 171 LEU A O 1
ATOM 1384 N N . HIS A 1 172 ? -13.076 -7.985 30.403 1.00 71.62 172 HIS A N 1
ATOM 1385 C CA . HIS A 1 172 ? -13.617 -7.787 31.764 1.00 71.62 172 HIS A CA 1
ATOM 1386 C C . HIS A 1 172 ? -12.572 -7.677 32.890 1.00 71.62 172 HIS A C 1
ATOM 1388 O O . HIS A 1 172 ? -12.874 -7.140 33.949 1.00 71.62 172 HIS A O 1
ATOM 1394 N N . ASN A 1 173 ? -11.357 -8.193 32.682 1.00 76.00 173 ASN A N 1
ATOM 1395 C CA . ASN A 1 173 ? -10.270 -8.151 33.668 1.00 76.00 173 ASN A CA 1
ATOM 1396 C C . ASN A 1 173 ? -9.149 -7.168 33.288 1.00 76.00 173 ASN A C 1
ATOM 1398 O O . ASN A 1 173 ? -8.074 -7.200 33.887 1.00 76.00 173 ASN A O 1
ATOM 1402 N N . VAL A 1 174 ? -9.359 -6.342 32.263 1.00 74.88 174 VAL A N 1
ATOM 1403 C CA . VAL A 1 174 ? -8.365 -5.392 31.761 1.00 74.88 174 VAL A CA 1
ATOM 1404 C C . VAL A 1 174 ? -8.718 -4.001 32.296 1.00 74.88 174 VAL A C 1
ATOM 1406 O O . VAL A 1 174 ? -9.862 -3.581 32.144 1.00 74.88 174 VAL A O 1
ATOM 1409 N N . PRO A 1 175 ? -7.779 -3.266 32.919 1.00 77.56 175 PRO A N 1
ATOM 1410 C CA . PRO A 1 175 ? -8.047 -1.904 33.374 1.00 77.56 175 PRO A CA 1
ATOM 1411 C C . PRO A 1 175 ? -8.468 -0.990 32.213 1.00 77.56 175 PRO A C 1
ATOM 1413 O O . PRO A 1 175 ? -7.913 -1.083 31.119 1.00 77.56 175 PRO A O 1
ATOM 1416 N N . HIS A 1 176 ? -9.387 -0.056 32.452 1.00 77.38 176 HIS A N 1
ATOM 1417 C CA . HIS A 1 176 ? -9.775 0.961 31.465 1.00 77.38 176 HIS A CA 1
ATOM 1418 C C . HIS A 1 176 ? -9.148 2.313 31.790 1.00 77.38 176 HIS A C 1
ATOM 1420 O O . HIS A 1 176 ? -8.780 2.593 32.933 1.00 77.38 176 HIS A O 1
ATOM 1426 N N . THR A 1 177 ? -8.993 3.159 30.775 1.00 78.88 177 THR A N 1
ATOM 1427 C CA . THR A 1 177 ? -8.647 4.568 30.987 1.00 78.88 177 THR A CA 1
ATOM 1428 C C . THR A 1 177 ? -9.852 5.360 31.488 1.00 78.88 177 THR A C 1
ATOM 1430 O O . THR A 1 177 ? -10.973 5.102 31.071 1.00 78.88 177 THR A O 1
ATOM 1433 N N . SER A 1 178 ? -9.616 6.403 32.288 1.00 80.62 178 SER A N 1
ATOM 1434 C CA . SER A 1 178 ? -10.641 7.359 32.762 1.00 80.62 178 SER A CA 1
ATOM 1435 C C . SER A 1 178 ? -11.161 8.323 31.677 1.00 80.62 178 SER A C 1
ATOM 1437 O O . SER A 1 178 ? -11.704 9.390 31.967 1.00 80.62 178 SER A O 1
ATOM 1439 N N . TRP A 1 179 ? -10.910 8.002 30.411 1.00 83.62 179 TRP A N 1
ATOM 1440 C CA . TRP A 1 179 ? -11.250 8.800 29.240 1.00 83.62 179 TRP A CA 1
ATOM 1441 C C . TRP A 1 179 ? -11.471 7.878 28.038 1.00 83.62 179 TRP A C 1
ATOM 1443 O O . TRP A 1 179 ? -11.014 6.731 28.026 1.00 83.62 179 TRP A O 1
ATOM 1453 N N . SER A 1 180 ? -12.172 8.387 27.028 1.00 86.75 180 SER A N 1
ATOM 1454 C CA . SER A 1 180 ? -12.542 7.675 25.801 1.00 86.75 180 SER A CA 1
ATOM 1455 C C . SER A 1 180 ? -12.211 8.498 24.555 1.00 86.75 180 SER A C 1
ATOM 1457 O O . SER A 1 180 ? -11.961 9.702 24.634 1.00 86.75 180 SER A O 1
ATOM 1459 N N . VAL A 1 181 ? -12.185 7.855 23.387 1.00 88.12 181 VAL A N 1
ATOM 1460 C CA . VAL A 1 181 ? -12.077 8.543 22.094 1.00 88.12 181 VAL A CA 1
ATOM 1461 C C . VAL A 1 181 ? -13.461 8.619 21.468 1.00 88.12 181 VAL A C 1
ATOM 1463 O O . VAL A 1 181 ? -14.017 7.597 21.075 1.00 88.12 181 VAL A O 1
ATOM 1466 N N . LEU A 1 182 ? -13.982 9.831 21.311 1.00 86.88 182 LEU A N 1
ATOM 1467 C CA . LEU A 1 182 ? -15.214 10.095 20.577 1.00 86.88 182 LEU A CA 1
ATOM 1468 C C . LEU A 1 182 ? -14.865 10.457 19.135 1.00 86.88 182 LEU A C 1
ATOM 1470 O O . LEU A 1 182 ? -14.148 11.436 18.909 1.00 86.88 182 LEU A O 1
ATOM 1474 N N . ALA A 1 183 ? -15.364 9.693 18.161 1.00 86.50 183 ALA A N 1
ATOM 1475 C CA . ALA A 1 183 ? -15.149 9.991 16.751 1.00 86.50 183 ALA A CA 1
ATOM 1476 C C . ALA A 1 183 ? -16.454 10.001 15.945 1.00 86.50 183 ALA A C 1
ATOM 1478 O O . ALA A 1 183 ? -17.211 9.034 15.962 1.00 86.50 183 ALA A O 1
ATOM 1479 N N . ARG A 1 184 ? -16.688 11.079 15.188 1.00 83.69 184 ARG A N 1
ATOM 1480 C CA . ARG A 1 184 ? -17.823 11.219 14.264 1.00 83.69 184 ARG A CA 1
ATOM 1481 C C . ARG A 1 184 ? -17.342 11.034 12.831 1.00 83.69 184 ARG A C 1
ATOM 1483 O O . ARG A 1 184 ? -16.454 11.764 12.385 1.00 83.69 184 ARG A O 1
ATOM 1490 N N . ALA A 1 185 ? -17.926 10.078 12.119 1.00 76.69 185 ALA A N 1
ATOM 1491 C CA . ALA A 1 185 ? -17.588 9.746 10.743 1.00 76.69 185 ALA A CA 1
ATOM 1492 C C . ALA A 1 185 ? -18.857 9.446 9.926 1.00 76.69 185 ALA A C 1
ATOM 1494 O O . ALA A 1 185 ? -19.491 8.408 10.101 1.00 76.69 185 ALA A O 1
ATOM 1495 N N . ASP A 1 186 ? -19.190 10.330 8.985 1.00 69.12 186 ASP A N 1
ATOM 1496 C CA . ASP A 1 186 ? -20.319 10.182 8.052 1.00 69.12 186 ASP A CA 1
ATOM 1497 C C . ASP A 1 186 ? -19.948 9.401 6.789 1.00 69.12 186 ASP A C 1
ATOM 1499 O O . ASP A 1 186 ? -20.280 9.775 5.659 1.00 69.12 186 ASP A O 1
ATOM 1503 N N . VAL A 1 187 ? -19.217 8.301 6.946 1.00 63.47 187 VAL A N 1
ATOM 1504 C CA . VAL A 1 187 ? -18.853 7.468 5.800 1.00 63.47 187 VAL A CA 1
ATOM 1505 C C . VAL A 1 187 ? -20.092 6.704 5.328 1.00 63.47 187 VAL A C 1
ATOM 1507 O O . VAL A 1 187 ? -20.656 5.932 6.108 1.00 63.47 187 VAL A O 1
ATOM 1510 N N . PRO A 1 188 ? -20.522 6.842 4.055 1.00 58.16 188 PRO A N 1
ATOM 1511 C CA . PRO A 1 188 ? -21.677 6.111 3.558 1.00 58.16 188 PRO A CA 1
ATOM 1512 C C . PRO A 1 188 ? -21.479 4.610 3.763 1.00 58.16 188 PRO A C 1
ATOM 1514 O O . PRO A 1 188 ? -20.545 4.006 3.219 1.00 58.16 188 PRO A O 1
ATOM 1517 N N . PHE A 1 189 ? -22.377 3.996 4.535 1.00 51.25 189 PHE A N 1
ATOM 1518 C CA . PHE A 1 189 ? -22.453 2.547 4.622 1.00 51.25 189 PHE A CA 1
ATOM 1519 C C . PHE A 1 189 ? -22.696 2.002 3.213 1.00 51.25 189 PHE A C 1
ATOM 1521 O O . PHE A 1 189 ? -23.727 2.256 2.593 1.00 51.25 189 PHE A O 1
ATOM 1528 N N . SER A 1 190 ? -21.731 1.265 2.678 1.00 46.66 190 SER A N 1
ATOM 1529 C CA . SER A 1 190 ? -21.837 0.649 1.361 1.00 46.66 190 SER A CA 1
ATOM 1530 C C . SER A 1 190 ? -21.610 -0.847 1.511 1.00 46.66 190 SER A C 1
ATOM 1532 O O . SER A 1 190 ? -20.576 -1.284 2.009 1.00 46.66 190 SER A O 1
ATOM 1534 N N . ARG A 1 191 ? -22.607 -1.645 1.108 1.00 45.41 191 ARG A N 1
ATOM 1535 C CA . ARG A 1 191 ? -22.538 -3.112 1.166 1.00 45.41 191 ARG A CA 1
ATOM 1536 C C . ARG A 1 191 ? -21.363 -3.609 0.308 1.00 45.41 191 ARG A C 1
ATOM 1538 O O . ARG A 1 191 ? -21.312 -3.324 -0.887 1.00 45.41 191 ARG A O 1
ATOM 1545 N N . GLY A 1 192 ? -20.432 -4.350 0.910 1.00 50.06 192 GLY A N 1
ATOM 1546 C CA . GLY A 1 192 ? -19.282 -4.970 0.238 1.00 50.06 192 GLY A CA 1
ATOM 1547 C C . GLY A 1 192 ? -18.149 -5.288 1.220 1.00 50.06 192 GLY A C 1
ATOM 1548 O O . GLY A 1 192 ? -17.923 -4.522 2.149 1.00 50.06 192 GLY A O 1
ATOM 1549 N N . ALA A 1 193 ? -17.451 -6.410 1.017 1.00 50.38 193 ALA A N 1
ATOM 1550 C CA . ALA A 1 193 ? -16.638 -7.066 2.051 1.00 50.38 193 ALA A CA 1
ATOM 1551 C C . ALA A 1 193 ? -15.460 -6.245 2.618 1.00 50.38 193 ALA A C 1
ATOM 1553 O O . ALA A 1 193 ? -15.067 -6.496 3.745 1.00 50.38 193 ALA A O 1
ATOM 1554 N N . LEU A 1 194 ? -14.912 -5.248 1.910 1.00 56.62 194 LEU A N 1
ATOM 1555 C CA . LEU A 1 194 ? -13.789 -4.432 2.411 1.00 56.62 194 LEU A CA 1
ATOM 1556 C C . LEU A 1 194 ? -13.774 -3.017 1.814 1.00 56.62 194 LEU A C 1
ATOM 1558 O O . LEU A 1 194 ? -12.803 -2.594 1.184 1.00 56.62 194 LEU A O 1
ATOM 1562 N N . ARG A 1 195 ? -14.855 -2.249 1.976 1.00 67.25 195 ARG A N 1
ATOM 1563 C CA . ARG A 1 195 ? -14.776 -0.804 1.709 1.00 67.25 195 ARG A CA 1
ATOM 1564 C C . ARG A 1 195 ? -14.174 -0.106 2.920 1.00 67.25 195 ARG A C 1
ATOM 1566 O O . ARG A 1 195 ? -14.790 -0.078 3.978 1.00 67.25 195 ARG A O 1
ATOM 1573 N N . VAL A 1 196 ? -12.970 0.438 2.752 1.00 69.00 196 VAL A N 1
ATOM 1574 C CA . VAL A 1 196 ? -12.249 1.143 3.818 1.00 69.00 196 VAL A CA 1
ATOM 1575 C C . VAL A 1 196 ? -12.981 2.447 4.156 1.00 69.00 196 VAL A C 1
ATOM 1577 O O . VAL A 1 196 ? -13.103 3.311 3.283 1.00 69.00 196 VAL A O 1
ATOM 1580 N N . PRO A 1 197 ? -13.442 2.634 5.403 1.00 76.38 197 PRO A N 1
ATOM 1581 C CA . PRO A 1 197 ? -13.969 3.906 5.864 1.00 76.38 197 PRO A CA 1
ATOM 1582 C C . PRO A 1 197 ? -12.809 4.894 6.066 1.00 76.38 197 PRO A C 1
ATOM 1584 O O . PRO A 1 197 ? -12.270 5.020 7.161 1.00 76.38 197 PRO A O 1
ATOM 1587 N N . TRP A 1 198 ? -12.379 5.572 4.996 1.00 81.56 198 TRP A N 1
ATOM 1588 C CA . TRP A 1 198 ? -11.151 6.385 4.983 1.00 81.56 198 TRP A CA 1
ATOM 1589 C C . TRP A 1 198 ? -11.079 7.462 6.069 1.00 81.56 198 TRP A C 1
ATOM 1591 O O . TRP A 1 198 ? -9.987 7.745 6.551 1.00 81.56 198 TRP A O 1
ATOM 1601 N N . GLN A 1 199 ? -12.217 8.014 6.497 1.00 81.50 199 GLN A N 1
ATOM 1602 C CA . GLN A 1 199 ? -12.268 8.938 7.635 1.00 81.50 199 GLN A CA 1
ATOM 1603 C C . GLN A 1 199 ? -11.686 8.294 8.903 1.00 81.50 199 GLN A C 1
ATOM 1605 O O . GLN A 1 199 ? -10.895 8.921 9.597 1.00 81.50 199 GLN A O 1
ATOM 1610 N N . LEU A 1 200 ? -11.971 7.013 9.161 1.00 86.12 200 LEU A N 1
ATOM 1611 C CA . LEU A 1 200 ? -11.468 6.299 10.339 1.00 86.12 200 LEU A CA 1
ATOM 1612 C C . LEU A 1 200 ? -9.955 6.050 10.285 1.00 86.12 200 LEU A C 1
ATOM 1614 O O . LEU A 1 200 ? -9.318 5.918 11.328 1.00 86.12 200 LEU A O 1
ATOM 1618 N N . ALA A 1 201 ? -9.351 6.050 9.093 1.00 89.06 201 ALA A N 1
ATOM 1619 C CA . ALA A 1 201 ? -7.902 5.925 8.951 1.00 89.06 201 ALA A CA 1
ATOM 1620 C C . ALA A 1 201 ? -7.143 7.151 9.494 1.00 89.06 201 ALA A C 1
ATOM 1622 O O . ALA A 1 201 ? -5.936 7.076 9.700 1.00 89.06 201 ALA A O 1
ATOM 1623 N N . ALA A 1 202 ? -7.819 8.272 9.768 1.00 88.06 202 ALA A N 1
ATOM 1624 C CA . ALA A 1 202 ? -7.196 9.425 10.414 1.00 88.06 202 ALA A CA 1
ATOM 1625 C C . ALA A 1 202 ? -7.156 9.320 11.952 1.00 88.06 202 ALA A C 1
ATOM 1627 O O . ALA A 1 202 ? -6.397 10.060 12.578 1.00 88.06 202 ALA A O 1
ATOM 1628 N N . ILE A 1 203 ? -7.913 8.400 12.570 1.00 89.62 203 ILE A N 1
ATOM 1629 C CA . ILE A 1 203 ? -7.980 8.261 14.036 1.00 89.62 203 ILE A CA 1
ATOM 1630 C C . ILE A 1 203 ? -6.602 7.987 14.654 1.00 89.62 203 ILE A C 1
ATOM 1632 O O . ILE A 1 203 ? -6.238 8.716 15.579 1.00 89.62 203 ILE A O 1
ATOM 1636 N N . PRO A 1 204 ? -5.779 7.036 14.156 1.00 90.06 204 PRO A N 1
ATOM 1637 C CA . PRO A 1 204 ? -4.465 6.781 14.744 1.00 90.06 204 PRO A CA 1
ATOM 1638 C C . PRO A 1 204 ? -3.584 8.034 14.829 1.00 90.06 204 PRO A C 1
ATOM 1640 O O . PRO A 1 204 ? -2.851 8.207 15.793 1.00 90.06 204 PRO A O 1
ATOM 1643 N N . ALA A 1 205 ? -3.675 8.958 13.870 1.00 86.19 205 ALA A N 1
ATOM 1644 C CA . ALA A 1 205 ? -2.883 10.187 13.893 1.00 86.19 205 ALA A CA 1
ATOM 1645 C C . ALA A 1 205 ? -3.349 11.208 14.951 1.00 86.19 205 ALA A C 1
ATOM 1647 O O . ALA A 1 205 ? -2.593 12.118 15.283 1.00 86.19 205 ALA A O 1
ATOM 1648 N N . ARG A 1 206 ? -4.574 11.069 15.471 1.00 87.62 206 ARG A N 1
ATOM 1649 C CA . ARG A 1 206 ? -5.224 12.024 16.384 1.00 87.62 206 ARG A CA 1
ATOM 1650 C C . ARG A 1 206 ? -5.286 11.560 17.834 1.00 87.62 206 ARG A C 1
ATOM 1652 O O . ARG A 1 206 ? -5.640 12.348 18.703 1.00 87.62 206 ARG A O 1
ATOM 1659 N N . VAL A 1 207 ? -4.941 10.303 18.099 1.00 88.94 207 VAL A N 1
ATOM 1660 C CA . VAL A 1 207 ? -4.970 9.730 19.448 1.00 88.94 207 VAL A CA 1
ATOM 1661 C C . VAL A 1 207 ? -3.555 9.573 20.027 1.00 88.94 207 VAL A C 1
ATOM 1663 O O . VAL A 1 207 ? -2.590 9.368 19.271 1.00 88.94 207 VAL A O 1
ATOM 1666 N N . PRO A 1 208 ? -3.393 9.652 21.361 1.00 89.06 208 PRO A N 1
ATOM 1667 C CA . PRO A 1 208 ? -2.135 9.330 22.032 1.00 89.06 208 PRO A CA 1
ATOM 1668 C C . PRO A 1 208 ? -1.653 7.888 21.760 1.00 89.06 208 PRO A C 1
ATOM 1670 O O . PRO A 1 208 ? -2.434 7.034 21.331 1.00 89.06 208 PRO A O 1
ATOM 1673 N N . PRO A 1 209 ? -0.374 7.560 22.012 1.00 88.31 209 PRO A N 1
ATOM 1674 C CA . PRO A 1 209 ? 0.039 6.165 22.184 1.00 88.31 209 PRO A CA 1
ATOM 1675 C C . PRO A 1 209 ? -0.861 5.429 23.178 1.00 88.31 209 PRO A C 1
ATOM 1677 O O . PRO A 1 209 ? -1.193 5.966 24.231 1.00 88.31 209 PRO A O 1
ATOM 1680 N N . GLY A 1 210 ? -1.230 4.192 22.856 1.00 89.75 210 GLY A N 1
ATOM 1681 C CA . GLY A 1 210 ? -2.146 3.424 23.690 1.00 89.75 210 GLY A CA 1
ATOM 1682 C C . GLY A 1 210 ? -2.697 2.181 23.008 1.00 89.75 210 GLY A C 1
ATOM 1683 O O . GLY A 1 210 ? -2.382 1.879 21.850 1.00 89.75 210 GLY A O 1
ATOM 1684 N N . THR A 1 211 ? -3.526 1.458 23.757 1.00 91.88 211 THR A N 1
ATOM 1685 C CA . THR A 1 211 ? -4.297 0.325 23.250 1.00 91.88 211 THR A CA 1
ATOM 1686 C C . THR A 1 211 ? -5.770 0.692 23.257 1.00 91.88 211 THR A C 1
ATOM 1688 O O . THR A 1 211 ? -6.285 1.154 24.268 1.00 91.88 211 THR A O 1
ATOM 1691 N N . TYR A 1 212 ? -6.440 0.476 22.135 1.00 91.88 212 TYR A N 1
ATOM 1692 C CA . TYR A 1 212 ? -7.786 0.958 21.877 1.00 91.88 212 TYR A CA 1
ATOM 1693 C C . TYR A 1 212 ? -8.707 -0.175 21.456 1.00 91.88 212 TYR A C 1
ATOM 1695 O O . TYR A 1 212 ? -8.253 -1.092 20.785 1.00 91.88 212 TYR A O 1
ATOM 1703 N N . TYR A 1 213 ? -9.998 -0.110 21.762 1.00 90.56 213 TYR A N 1
ATOM 1704 C CA . TYR A 1 213 ? -10.991 -1.040 21.212 1.00 90.56 213 TYR A CA 1
ATOM 1705 C C . TYR A 1 213 ? -12.208 -0.278 20.699 1.00 90.56 213 TYR A C 1
ATOM 1707 O O . TYR A 1 213 ? -12.538 0.779 21.223 1.00 90.56 213 TYR A O 1
ATOM 1715 N N . ILE A 1 214 ? -12.878 -0.800 19.672 1.00 88.56 214 ILE A N 1
ATOM 1716 C CA . ILE A 1 214 ? -14.143 -0.216 19.210 1.00 88.56 214 ILE A CA 1
ATOM 1717 C C . ILE A 1 214 ? -15.250 -0.694 20.143 1.00 88.56 214 ILE A C 1
ATOM 1719 O O . ILE A 1 214 ? -15.419 -1.906 20.302 1.00 88.56 214 ILE A O 1
ATOM 1723 N N . ARG A 1 215 ? -16.006 0.230 20.747 1.00 85.50 215 ARG A N 1
ATOM 1724 C CA . ARG A 1 215 ? -17.147 -0.144 21.589 1.00 85.50 215 ARG A CA 1
ATOM 1725 C C . ARG A 1 215 ? -18.203 -0.839 20.738 1.00 85.50 215 ARG A C 1
ATOM 1727 O O . ARG A 1 215 ? -18.580 -0.339 19.673 1.00 85.50 215 ARG A O 1
ATOM 1734 N N . GLU A 1 216 ? -18.673 -1.990 21.203 1.00 80.94 216 GLU A N 1
ATOM 1735 C CA . GLU A 1 216 ? -19.713 -2.748 20.515 1.00 80.94 216 GLU A CA 1
ATOM 1736 C C . GLU A 1 216 ? -20.974 -1.891 20.328 1.00 80.94 216 GLU A C 1
ATOM 1738 O O . GLU A 1 216 ? -21.317 -1.070 21.174 1.00 80.94 216 GLU A O 1
ATOM 1743 N N . GLY A 1 217 ? -21.618 -2.009 19.166 1.00 78.50 217 GLY A N 1
ATOM 1744 C CA . GLY A 1 217 ? -22.817 -1.235 18.837 1.00 78.50 217 GLY A CA 1
ATOM 1745 C C . GLY A 1 217 ? -22.596 0.251 18.528 1.00 78.50 217 GLY A C 1
ATOM 1746 O O . GLY A 1 217 ? -23.542 0.894 18.082 1.00 78.50 217 GLY A O 1
ATOM 1747 N N . SER A 1 218 ? -21.385 0.801 18.699 1.00 79.00 218 SER A N 1
ATOM 1748 C CA . SER A 1 218 ? -21.122 2.209 18.357 1.00 79.00 218 SER A CA 1
ATOM 1749 C C . SER A 1 218 ? -21.166 2.443 16.840 1.00 79.00 218 SER A C 1
ATOM 1751 O O . SER A 1 218 ? -21.851 3.344 16.368 1.00 79.00 218 SER A O 1
ATOM 1753 N N . SER A 1 219 ? -20.530 1.576 16.043 1.00 78.75 219 SER A N 1
ATOM 1754 C CA . SER A 1 219 ? -20.414 1.762 14.591 1.00 78.75 219 SER A CA 1
ATOM 1755 C C . SER A 1 219 ? -21.400 0.933 13.764 1.00 78.75 219 SER A C 1
ATOM 1757 O O . SER A 1 219 ? -21.659 -0.234 14.052 1.00 78.75 219 SER A O 1
ATOM 1759 N N . LYS A 1 220 ? -21.846 1.500 12.634 1.00 78.38 220 LYS A N 1
ATOM 1760 C CA . LYS A 1 220 ? -22.544 0.773 11.554 1.00 78.38 220 LYS A CA 1
ATOM 1761 C C . LYS A 1 220 ? -21.587 0.058 10.589 1.00 78.38 220 LYS A C 1
ATOM 1763 O O . LYS A 1 220 ? -22.037 -0.707 9.735 1.00 78.38 220 LYS A O 1
ATOM 1768 N N . HIS A 1 221 ? -20.282 0.320 10.664 1.00 79.38 221 HIS A N 1
ATOM 1769 C CA . HIS A 1 221 ? -19.287 -0.345 9.822 1.00 79.38 221 HIS A CA 1
ATOM 1770 C C . HIS A 1 221 ? -18.911 -1.716 10.386 1.00 79.38 221 HIS A C 1
ATOM 1772 O O . HIS A 1 221 ? -18.853 -1.911 11.597 1.00 79.38 221 HIS A O 1
ATOM 1778 N N . SER A 1 222 ? -18.583 -2.665 9.505 1.00 82.94 222 SER A N 1
ATOM 1779 C CA . SER A 1 222 ? -17.996 -3.938 9.932 1.00 82.94 222 SER A CA 1
ATOM 1780 C C . SER A 1 222 ? -16.666 -3.697 10.650 1.00 82.94 222 SER A C 1
ATOM 1782 O O . SER A 1 222 ? -15.843 -2.916 10.157 1.00 82.94 222 SER A O 1
ATOM 1784 N N . LEU A 1 223 ? -16.413 -4.441 11.727 1.00 84.31 223 LEU A N 1
ATOM 1785 C CA . LEU A 1 223 ? -15.159 -4.377 12.482 1.00 84.31 223 LEU A CA 1
ATOM 1786 C C . LEU A 1 223 ? -13.924 -4.579 11.585 1.00 84.31 223 LEU A C 1
ATOM 1788 O O . LEU A 1 223 ? -12.943 -3.860 11.740 1.00 84.31 223 LEU A O 1
ATOM 1792 N N . SER A 1 224 ? -13.998 -5.456 10.581 1.00 87.00 224 SER A N 1
ATOM 1793 C CA . SER A 1 224 ? -12.911 -5.719 9.621 1.00 87.00 224 SER A CA 1
ATOM 1794 C C . SER A 1 224 ? -12.545 -4.508 8.762 1.00 87.00 224 SER A C 1
ATOM 1796 O O . SER A 1 224 ? -11.368 -4.221 8.543 1.00 87.00 224 SER A O 1
ATOM 1798 N N . ALA A 1 225 ? -13.540 -3.732 8.329 1.00 86.56 225 ALA A N 1
ATOM 1799 C CA . ALA A 1 225 ? -13.304 -2.488 7.601 1.00 86.56 225 ALA A CA 1
ATOM 1800 C C . ALA A 1 225 ? -12.672 -1.411 8.499 1.00 86.56 225 ALA A C 1
ATOM 1802 O O . ALA A 1 225 ? -11.771 -0.696 8.057 1.00 86.56 225 ALA A O 1
ATOM 1803 N N . ILE A 1 226 ? -13.099 -1.322 9.765 1.00 88.44 226 ILE A N 1
ATOM 1804 C CA . ILE A 1 226 ? -12.505 -0.412 10.756 1.00 88.44 226 ILE A CA 1
ATOM 1805 C C . ILE A 1 226 ? -11.056 -0.815 11.044 1.00 88.44 226 ILE A C 1
ATOM 1807 O O . ILE A 1 226 ? -10.174 0.039 11.041 1.00 88.44 226 ILE A O 1
ATOM 1811 N N . ALA A 1 227 ? -10.795 -2.110 11.226 1.00 90.94 227 ALA A N 1
ATOM 1812 C CA . ALA A 1 227 ? -9.458 -2.651 11.434 1.00 90.94 227 ALA A CA 1
ATOM 1813 C C . ALA A 1 227 ? -8.530 -2.346 10.254 1.00 90.94 227 ALA A C 1
ATOM 1815 O O . ALA A 1 227 ? -7.418 -1.869 10.467 1.00 90.94 227 ALA A O 1
ATOM 1816 N N . LEU A 1 228 ? -8.999 -2.517 9.013 1.00 91.25 228 LEU A N 1
ATOM 1817 C CA . LEU A 1 228 ? -8.232 -2.137 7.826 1.00 91.25 228 LEU A CA 1
ATOM 1818 C C . LEU A 1 228 ? -7.990 -0.619 7.747 1.00 91.25 228 LEU A C 1
ATOM 1820 O O . LEU A 1 228 ? -6.891 -0.192 7.400 1.00 91.25 228 LEU A O 1
ATOM 1824 N N . ALA A 1 229 ? -8.971 0.218 8.096 1.00 91.00 229 ALA A N 1
ATOM 1825 C CA . ALA A 1 229 ? -8.779 1.668 8.148 1.00 91.00 229 ALA A CA 1
ATOM 1826 C C . ALA A 1 229 ? -7.745 2.069 9.213 1.00 91.00 229 ALA A C 1
ATOM 1828 O O . ALA A 1 229 ? -6.812 2.814 8.913 1.00 91.00 229 ALA A O 1
ATOM 1829 N N . TRP A 1 230 ? -7.861 1.522 10.426 1.00 91.94 230 TRP A N 1
ATOM 1830 C CA . TRP A 1 230 ? -6.900 1.710 11.514 1.00 91.94 230 TRP A CA 1
ATOM 1831 C C . TRP A 1 230 ? -5.493 1.291 11.090 1.00 91.94 230 TRP A C 1
ATOM 1833 O O . TRP A 1 230 ? -4.526 2.034 11.268 1.00 91.94 230 TRP A O 1
ATOM 1843 N N . ALA A 1 231 ? -5.382 0.115 10.477 1.00 91.25 231 ALA A N 1
ATOM 1844 C CA . ALA A 1 231 ? -4.145 -0.410 9.936 1.00 91.25 231 ALA A CA 1
ATOM 1845 C C . ALA A 1 231 ? -3.498 0.560 8.937 1.00 91.25 231 ALA A C 1
ATOM 1847 O O . ALA A 1 231 ? -2.340 0.948 9.095 1.00 91.25 231 ALA A O 1
ATOM 1848 N N . LEU A 1 232 ? -4.268 1.015 7.945 1.00 91.38 232 LEU A N 1
ATOM 1849 C CA . LEU A 1 232 ? -3.802 1.939 6.910 1.00 91.38 232 LEU A CA 1
ATOM 1850 C C . LEU A 1 232 ? -3.423 3.323 7.451 1.00 91.38 232 LEU A C 1
ATOM 1852 O O . LEU A 1 232 ? -2.539 3.973 6.879 1.00 91.38 232 LEU A O 1
ATOM 1856 N N . GLY A 1 233 ? -4.085 3.751 8.528 1.00 90.19 233 GLY A N 1
ATOM 1857 C CA . GLY A 1 233 ? -3.842 4.997 9.254 1.00 90.19 233 GLY A CA 1
ATOM 1858 C C . GLY A 1 233 ? -2.560 5.014 10.081 1.00 90.19 233 GLY A C 1
ATOM 1859 O O . GLY A 1 233 ? -1.995 6.075 10.326 1.00 90.19 233 GLY A O 1
ATOM 1860 N N . ASN A 1 234 ? -2.056 3.839 10.463 1.00 88.12 234 ASN A N 1
ATOM 1861 C CA . ASN A 1 234 ? -0.783 3.695 11.172 1.00 88.12 234 ASN A CA 1
ATOM 1862 C C . ASN A 1 234 ? 0.444 3.745 10.242 1.00 88.12 234 ASN A C 1
ATOM 1864 O O . ASN A 1 234 ? 1.577 3.613 10.707 1.00 88.12 234 ASN A O 1
ATOM 1868 N N . TYR A 1 235 ? 0.250 3.933 8.932 1.00 88.56 235 TYR A N 1
ATOM 1869 C CA . TYR A 1 235 ? 1.360 4.065 7.996 1.00 88.56 235 TYR A CA 1
ATOM 1870 C C . TYR A 1 235 ? 2.184 5.320 8.273 1.00 88.56 235 TYR A C 1
ATOM 1872 O O . TYR A 1 235 ? 1.675 6.440 8.262 1.00 88.56 235 TYR A O 1
ATOM 1880 N N . VAL A 1 236 ? 3.491 5.134 8.396 1.00 85.25 236 VAL A N 1
ATOM 1881 C CA . VAL A 1 236 ? 4.471 6.216 8.433 1.00 85.25 236 VAL A CA 1
ATOM 1882 C C . VAL A 1 236 ? 5.612 5.833 7.503 1.00 85.25 236 VAL A C 1
ATOM 1884 O O . VAL A 1 236 ? 6.046 4.686 7.510 1.00 85.25 236 VAL A O 1
ATOM 1887 N N . PHE A 1 237 ? 6.106 6.789 6.715 1.00 87.25 237 PHE A N 1
ATOM 1888 C CA . PHE A 1 237 ? 7.365 6.645 5.988 1.00 87.25 237 PHE A CA 1
ATOM 1889 C C . PHE A 1 237 ? 8.461 7.445 6.694 1.00 87.25 237 PHE A C 1
ATOM 1891 O O . PHE A 1 237 ? 8.456 8.679 6.681 1.00 87.25 237 PHE A O 1
ATOM 1898 N N . ASP A 1 238 ? 9.383 6.742 7.336 1.00 83.25 238 ASP A N 1
ATOM 1899 C CA . ASP A 1 238 ? 10.428 7.297 8.199 1.00 83.25 238 ASP A CA 1
ATOM 1900 C C . ASP A 1 238 ? 11.812 6.681 7.955 1.00 83.25 238 ASP A C 1
ATOM 1902 O O . ASP A 1 238 ? 12.739 6.991 8.692 1.00 83.25 238 ASP A O 1
ATOM 1906 N N . ALA A 1 239 ? 11.984 5.913 6.872 1.00 83.6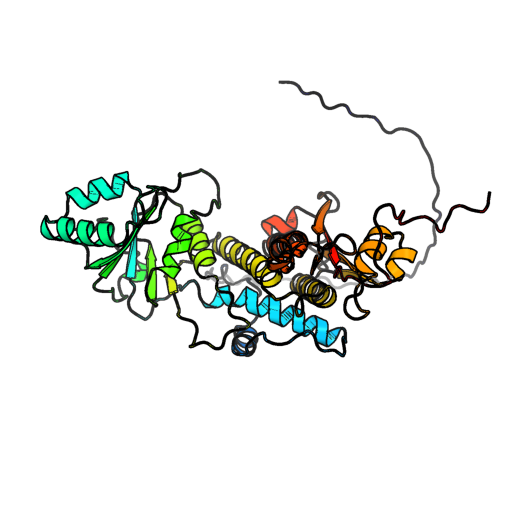9 239 ALA A N 1
ATOM 1907 C CA . ALA A 1 239 ? 13.251 5.308 6.442 1.00 83.69 239 ALA A CA 1
ATOM 1908 C C . ALA A 1 239 ? 14.478 6.247 6.502 1.00 83.69 239 ALA A C 1
ATOM 1910 O O . ALA A 1 239 ? 15.586 5.786 6.757 1.00 83.69 239 ALA A O 1
ATOM 1911 N N . TYR A 1 240 ? 14.267 7.553 6.295 1.00 82.44 240 TYR A N 1
ATOM 1912 C CA . TYR A 1 240 ? 15.301 8.596 6.224 1.00 82.44 240 TYR A CA 1
ATOM 1913 C C . TYR A 1 240 ? 15.292 9.568 7.413 1.00 82.44 240 TYR A C 1
ATOM 1915 O O . TYR A 1 240 ? 15.868 10.651 7.325 1.00 82.44 240 TYR A O 1
ATOM 1923 N N . LYS A 1 241 ? 14.579 9.251 8.499 1.00 81.81 241 LYS A N 1
ATOM 1924 C CA . LYS A 1 241 ? 14.473 10.118 9.679 1.00 81.81 241 LYS A CA 1
ATOM 1925 C C . LYS A 1 241 ? 15.130 9.449 10.878 1.00 81.81 241 LYS A C 1
ATOM 1927 O O . LYS A 1 241 ? 14.836 8.298 11.180 1.00 81.81 241 LYS A O 1
ATOM 1932 N N . THR A 1 242 ? 15.954 10.196 11.604 1.00 71.75 242 THR A N 1
ATOM 1933 C CA . THR A 1 242 ? 16.279 9.865 12.993 1.00 71.75 242 THR A CA 1
ATOM 1934 C C . THR A 1 242 ? 15.048 10.171 13.842 1.00 71.75 242 THR A C 1
ATOM 1936 O O . THR A 1 242 ? 14.452 11.245 13.723 1.00 71.75 242 THR A O 1
ATOM 1939 N N . ARG A 1 243 ? 14.588 9.205 14.637 1.00 61.84 243 ARG A N 1
ATOM 1940 C CA . ARG A 1 243 ? 13.381 9.373 15.446 1.00 61.84 243 ARG A CA 1
ATOM 1941 C C . ARG A 1 243 ? 13.456 8.590 16.744 1.00 61.84 243 ARG A C 1
ATOM 1943 O O . ARG A 1 243 ? 14.093 7.541 16.799 1.00 61.84 243 ARG A O 1
ATOM 1950 N N . ASP A 1 244 ? 12.738 9.104 17.735 1.00 54.97 244 ASP A N 1
ATOM 1951 C CA . ASP A 1 244 ? 12.371 8.361 18.934 1.00 54.97 244 ASP A CA 1
ATOM 1952 C C . ASP A 1 244 ? 11.615 7.075 18.557 1.00 54.97 244 A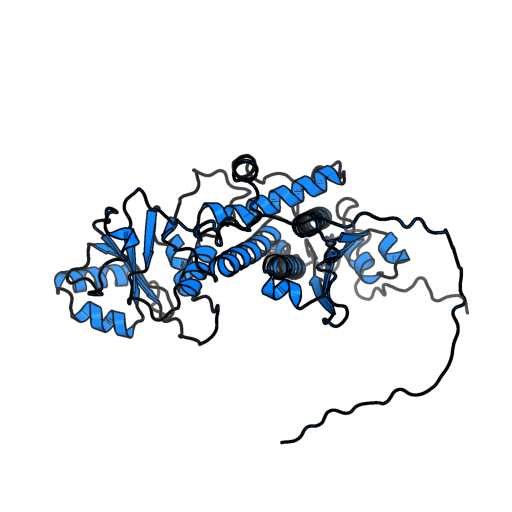SP A C 1
ATOM 1954 O O . ASP A 1 244 ? 10.954 7.033 17.507 1.00 54.97 244 ASP A O 1
ATOM 1958 N N . PRO A 1 245 ? 11.708 6.018 19.384 1.00 56.38 245 PRO A N 1
ATOM 1959 C CA . PRO A 1 245 ? 11.104 4.723 19.104 1.00 56.38 245 PRO A CA 1
ATOM 1960 C C . PRO A 1 245 ? 9.619 4.830 18.743 1.00 56.38 245 PRO A C 1
ATOM 1962 O O . PRO A 1 245 ? 8.872 5.660 19.264 1.00 56.38 245 PRO A O 1
ATOM 1965 N N . TRP A 1 246 ? 9.206 3.963 17.817 1.00 59.81 246 TRP A N 1
ATOM 1966 C CA . TRP A 1 246 ? 7.868 3.915 17.238 1.00 59.81 246 TRP A CA 1
ATOM 1967 C C . TRP A 1 246 ? 6.759 4.022 18.303 1.00 59.81 246 TRP A C 1
ATOM 1969 O O . TRP A 1 246 ? 6.651 3.196 19.212 1.00 59.81 246 TRP A O 1
ATOM 1979 N N . ILE A 1 247 ? 5.920 5.055 18.175 1.00 64.25 247 ILE A N 1
ATOM 1980 C CA . ILE A 1 247 ? 4.824 5.336 19.106 1.00 64.25 247 ILE A CA 1
ATOM 1981 C C . ILE A 1 247 ? 3.660 4.387 18.811 1.00 64.25 247 ILE A C 1
ATOM 1983 O O . ILE A 1 247 ? 2.895 4.590 17.864 1.00 64.25 247 ILE A O 1
ATOM 1987 N N . SER A 1 248 ? 3.529 3.360 19.649 1.00 76.12 248 SER A N 1
ATOM 1988 C CA . SER A 1 248 ? 2.569 2.278 19.456 1.00 76.12 248 SER A CA 1
ATOM 1989 C C . SER A 1 248 ? 1.120 2.698 19.675 1.00 76.12 248 SER A C 1
ATOM 1991 O O . SER A 1 248 ? 0.735 3.073 20.782 1.00 76.12 248 SER A O 1
ATOM 1993 N N . ARG A 1 249 ? 0.294 2.535 18.638 1.00 89.06 249 ARG A N 1
ATOM 1994 C CA . ARG A 1 249 ? -1.169 2.657 18.699 1.00 89.06 249 ARG A CA 1
ATOM 1995 C C . ARG A 1 249 ? -1.792 1.357 18.228 1.00 89.06 249 ARG A C 1
ATOM 1997 O O . ARG A 1 249 ? -1.764 1.034 17.042 1.00 89.06 249 ARG A O 1
ATOM 2004 N N . LYS A 1 250 ? -2.324 0.599 19.178 1.00 90.88 250 LYS A N 1
ATOM 2005 C CA . LYS A 1 250 ? -2.803 -0.764 18.946 1.00 90.88 250 LYS A CA 1
ATOM 2006 C C . LYS A 1 250 ? -4.314 -0.811 19.018 1.00 90.88 250 LYS A C 1
ATOM 2008 O O . LYS A 1 250 ? -4.881 -0.332 19.990 1.00 90.88 250 LYS A O 1
ATOM 2013 N N . LEU A 1 251 ? -4.947 -1.429 18.030 1.00 91.75 251 LEU A N 1
ATOM 2014 C CA . LEU A 1 251 ? -6.347 -1.826 18.111 1.00 91.75 251 LEU A CA 1
ATOM 2015 C C . LEU A 1 251 ? -6.447 -3.215 18.756 1.00 91.75 251 LEU A C 1
ATOM 2017 O O . LEU A 1 251 ? -5.730 -4.136 18.368 1.00 91.75 251 LEU A O 1
ATOM 2021 N N . VAL A 1 252 ? -7.332 -3.396 19.727 1.00 90.44 252 VAL A N 1
ATOM 2022 C CA . VAL A 1 252 ? -7.715 -4.718 20.215 1.00 90.44 252 VAL A CA 1
ATOM 2023 C C . VAL A 1 252 ? -8.476 -5.401 19.087 1.00 90.44 252 VAL A C 1
ATOM 2025 O O . VAL A 1 252 ? -9.540 -4.942 18.675 1.00 90.44 252 VAL A O 1
ATOM 2028 N N . TRP A 1 253 ? -7.906 -6.480 18.566 1.00 88.38 253 TRP A N 1
ATOM 2029 C CA . TRP A 1 253 ? -8.459 -7.216 17.438 1.00 88.38 253 TRP A CA 1
ATOM 2030 C C . TRP A 1 253 ? -8.444 -8.700 17.756 1.00 88.38 253 TRP A C 1
ATOM 2032 O O . TRP A 1 253 ? -7.386 -9.246 18.058 1.00 88.38 253 TRP A O 1
ATOM 2042 N N . GLN A 1 254 ? -9.600 -9.354 17.681 1.00 82.69 254 GLN A N 1
ATOM 2043 C CA . GLN A 1 254 ? -9.690 -10.805 17.806 1.00 82.69 254 GLN A CA 1
ATOM 2044 C C . GLN A 1 254 ? -9.429 -11.449 16.443 1.00 82.69 254 GLN A C 1
ATOM 2046 O O . GLN A 1 254 ? -9.991 -11.021 15.437 1.00 82.69 254 GLN A O 1
ATOM 2051 N N . VAL A 1 255 ? -8.576 -12.480 16.397 1.00 81.56 255 VAL A N 1
ATOM 2052 C CA . VAL A 1 255 ? -8.284 -13.177 15.137 1.00 81.56 255 VAL A CA 1
ATOM 2053 C C . VAL A 1 255 ? -9.568 -13.785 14.573 1.00 81.56 255 VAL A C 1
ATOM 2055 O O . VAL A 1 255 ? -10.212 -14.599 15.231 1.00 81.56 255 VAL A O 1
ATOM 2058 N N . SER A 1 256 ? -9.888 -13.424 13.334 1.00 83.62 256 SER A N 1
ATOM 2059 C CA . SER A 1 256 ? -10.985 -13.970 12.543 1.00 83.62 256 SER A CA 1
ATOM 2060 C C . SER A 1 256 ? -10.471 -14.485 11.194 1.00 83.62 256 SER A C 1
ATOM 2062 O O . SER A 1 256 ? -9.289 -14.350 10.862 1.00 83.62 256 SER A O 1
ATOM 2064 N N . GLU A 1 257 ? -11.365 -15.062 10.390 1.00 82.31 257 GLU A N 1
ATOM 2065 C CA . GLU A 1 257 ? -11.057 -15.483 9.015 1.00 82.31 257 GLU A CA 1
ATOM 2066 C C . GLU A 1 257 ? -10.627 -14.304 8.120 1.00 82.31 257 GLU A C 1
ATOM 2068 O O . GLU A 1 257 ? -9.868 -14.486 7.170 1.00 82.31 257 GLU A O 1
ATOM 2073 N N . GLU A 1 258 ? -11.050 -13.080 8.451 1.00 85.06 258 GLU A N 1
ATOM 2074 C CA . GLU A 1 258 ? -10.736 -11.867 7.688 1.00 85.06 258 GLU A CA 1
ATOM 2075 C C . GLU A 1 258 ? -9.387 -11.242 8.080 1.00 85.06 258 GLU A C 1
ATOM 2077 O O . GLU A 1 258 ? -8.866 -10.411 7.333 1.00 85.06 258 GLU A O 1
ATOM 2082 N N . THR A 1 259 ? -8.782 -11.655 9.205 1.00 87.12 259 THR A N 1
ATOM 2083 C CA . THR A 1 259 ? -7.504 -11.099 9.688 1.00 87.12 259 THR A CA 1
ATOM 2084 C C . THR A 1 259 ? -6.404 -11.187 8.633 1.00 87.12 259 THR A C 1
ATOM 2086 O O . THR A 1 259 ? -5.709 -10.199 8.412 1.00 87.12 259 THR A O 1
ATOM 2089 N N . SER A 1 260 ? -6.268 -12.332 7.949 1.00 87.56 260 SER A N 1
ATOM 2090 C CA . SER A 1 260 ? -5.247 -12.503 6.900 1.00 87.56 260 SER A CA 1
ATOM 2091 C C . SER A 1 260 ? -5.424 -11.470 5.793 1.00 87.56 260 SER A C 1
ATOM 2093 O O . SER A 1 260 ? -4.483 -10.765 5.439 1.00 87.56 260 SER A O 1
ATOM 2095 N N . LEU A 1 261 ? -6.655 -11.317 5.303 1.00 88.31 261 LEU A N 1
ATOM 2096 C CA . LEU A 1 261 ? -6.953 -10.413 4.205 1.00 88.31 261 LEU A CA 1
ATOM 2097 C C . LEU A 1 261 ? -6.736 -8.946 4.599 1.00 88.31 261 LEU A C 1
ATOM 2099 O O . LEU A 1 261 ? -6.225 -8.175 3.786 1.00 88.31 261 LEU A O 1
ATOM 2103 N N . ILE A 1 262 ? -7.074 -8.558 5.834 1.00 89.50 262 ILE A N 1
ATOM 2104 C CA . ILE A 1 262 ? -6.793 -7.219 6.377 1.00 89.50 262 ILE A CA 1
ATOM 2105 C C . ILE A 1 262 ? -5.284 -6.966 6.401 1.00 89.50 262 ILE A C 1
ATOM 2107 O O . ILE A 1 262 ? -4.822 -5.961 5.855 1.00 89.50 262 ILE A O 1
ATOM 2111 N N . GLU A 1 263 ? -4.516 -7.885 6.994 1.00 89.12 263 GLU A N 1
ATOM 2112 C CA . GLU A 1 263 ? -3.063 -7.763 7.108 1.00 89.12 263 GLU A CA 1
ATOM 2113 C C . GLU A 1 263 ? -2.401 -7.686 5.737 1.00 89.12 263 GLU A C 1
ATOM 2115 O O . GLU A 1 263 ? -1.654 -6.749 5.466 1.00 89.12 263 GLU A O 1
ATOM 2120 N N . THR A 1 264 ? -2.713 -8.625 4.847 1.00 90.19 264 THR A N 1
ATOM 2121 C CA . THR A 1 264 ? -2.137 -8.677 3.505 1.00 90.19 264 THR A CA 1
ATOM 2122 C C . THR A 1 264 ? -2.519 -7.446 2.678 1.00 90.19 264 THR A C 1
ATOM 2124 O O . THR A 1 264 ? -1.688 -6.918 1.937 1.00 90.19 264 THR A O 1
ATOM 2127 N N . THR A 1 265 ? -3.753 -6.945 2.801 1.00 91.75 265 THR A N 1
ATOM 2128 C CA . THR A 1 265 ? -4.182 -5.723 2.100 1.00 91.75 265 THR A CA 1
ATOM 2129 C C . THR A 1 265 ? -3.411 -4.503 2.600 1.00 91.75 265 THR A C 1
ATOM 2131 O O . THR A 1 265 ? -2.937 -3.701 1.791 1.00 91.75 265 THR A O 1
ATOM 2134 N N . ALA A 1 266 ? -3.243 -4.366 3.918 1.00 91.94 266 ALA A N 1
ATOM 2135 C CA . ALA A 1 266 ? -2.445 -3.295 4.504 1.00 91.94 266 ALA A CA 1
ATOM 2136 C C . ALA A 1 266 ? -0.965 -3.405 4.096 1.00 91.94 266 ALA A C 1
ATOM 2138 O O . ALA A 1 266 ? -0.389 -2.414 3.652 1.00 91.94 266 ALA A O 1
ATOM 2139 N N . GLU A 1 267 ? -0.371 -4.601 4.144 1.00 91.56 267 GLU A N 1
ATOM 2140 C CA . GLU A 1 267 ? 1.005 -4.847 3.693 1.00 91.56 267 GLU A CA 1
ATOM 2141 C C . GLU A 1 267 ? 1.212 -4.512 2.217 1.00 91.56 267 GLU A C 1
ATOM 2143 O O . GLU A 1 267 ? 2.193 -3.858 1.866 1.00 91.56 267 GLU A O 1
ATOM 2148 N N . ALA A 1 268 ? 0.284 -4.915 1.345 1.00 93.56 268 ALA A N 1
ATOM 2149 C CA . ALA A 1 268 ? 0.330 -4.579 -0.073 1.00 93.56 268 ALA A CA 1
ATOM 2150 C C . ALA A 1 268 ? 0.279 -3.059 -0.284 1.00 93.56 268 ALA A C 1
ATOM 2152 O O . ALA A 1 268 ? 1.065 -2.515 -1.060 1.00 93.56 268 ALA A O 1
ATOM 2153 N N . ALA A 1 269 ? -0.602 -2.356 0.434 1.00 94.06 269 ALA A N 1
ATOM 2154 C CA . ALA A 1 269 ? -0.683 -0.900 0.375 1.00 94.06 269 ALA A CA 1
ATOM 2155 C C . ALA A 1 269 ? 0.595 -0.226 0.904 1.00 94.06 269 ALA A C 1
ATOM 2157 O O . ALA A 1 269 ? 1.042 0.773 0.339 1.00 94.06 269 ALA A O 1
ATOM 2158 N N . PHE A 1 270 ? 1.201 -0.767 1.962 1.00 93.44 270 PHE A N 1
ATOM 2159 C CA . PHE A 1 270 ? 2.439 -0.249 2.545 1.00 93.44 270 PHE A CA 1
ATOM 2160 C C . PHE A 1 270 ? 3.608 -0.452 1.589 1.00 93.44 270 PHE A C 1
ATOM 2162 O O . PHE A 1 270 ? 4.330 0.503 1.330 1.00 93.44 270 PHE A O 1
ATOM 2169 N N . LEU A 1 271 ? 3.715 -1.630 0.969 1.00 94.12 271 LEU A N 1
ATOM 2170 C CA . LEU A 1 271 ? 4.698 -1.909 -0.075 1.00 94.12 271 LEU A CA 1
ATOM 2171 C C . LEU A 1 271 ? 4.603 -0.896 -1.221 1.00 94.12 271 LEU A C 1
ATOM 2173 O O . LEU A 1 271 ? 5.613 -0.328 -1.631 1.00 94.12 271 LEU A O 1
ATOM 2177 N N . VAL A 1 272 ? 3.391 -0.621 -1.715 1.00 96.62 272 VAL A N 1
ATOM 2178 C CA . VAL A 1 272 ? 3.172 0.386 -2.766 1.00 96.62 272 VAL A CA 1
ATOM 2179 C C . VAL A 1 272 ? 3.646 1.767 -2.311 1.00 96.62 272 VAL A C 1
ATOM 2181 O O . VAL A 1 272 ? 4.376 2.440 -3.040 1.00 96.62 272 VAL A O 1
ATOM 2184 N N . ARG A 1 273 ? 3.243 2.195 -1.107 1.00 95.81 273 ARG A N 1
ATOM 2185 C CA . ARG A 1 273 ? 3.617 3.503 -0.555 1.00 95.81 273 ARG A CA 1
ATOM 2186 C C . ARG A 1 273 ? 5.126 3.614 -0.353 1.00 95.81 273 ARG A C 1
ATOM 2188 O O . ARG A 1 273 ? 5.692 4.642 -0.705 1.00 95.81 273 ARG A O 1
ATOM 2195 N N . ASP A 1 274 ? 5.776 2.574 0.156 1.00 94.12 274 ASP A N 1
ATOM 2196 C CA . ASP A 1 274 ? 7.213 2.559 0.419 1.00 94.12 274 ASP A CA 1
ATOM 2197 C C . ASP A 1 274 ? 8.015 2.623 -0.875 1.00 94.12 274 ASP A C 1
ATOM 2199 O O . ASP A 1 274 ? 8.875 3.493 -1.001 1.00 94.12 274 ASP A O 1
ATOM 2203 N N . LEU A 1 275 ? 7.676 1.797 -1.869 1.00 94.12 275 LEU A N 1
ATOM 2204 C CA . LEU A 1 275 ? 8.313 1.834 -3.187 1.00 94.12 275 LEU A CA 1
ATOM 2205 C C . LEU A 1 275 ? 8.251 3.236 -3.817 1.00 94.12 275 LEU A C 1
ATOM 2207 O O . LEU A 1 275 ? 9.251 3.716 -4.340 1.00 94.12 275 LEU A O 1
ATOM 2211 N N . ILE A 1 276 ? 7.099 3.907 -3.725 1.00 96.19 276 ILE A N 1
ATOM 2212 C CA . ILE A 1 276 ? 6.893 5.267 -4.255 1.00 96.19 276 ILE A CA 1
ATOM 2213 C C . ILE A 1 276 ? 7.602 6.336 -3.403 1.00 96.19 276 ILE A C 1
ATOM 2215 O O . ILE A 1 276 ? 8.033 7.376 -3.914 1.00 96.19 276 ILE A O 1
ATOM 2219 N N . ASN A 1 277 ? 7.679 6.135 -2.086 1.00 95.06 277 ASN A N 1
ATOM 2220 C CA . ASN A 1 277 ? 8.221 7.125 -1.162 1.00 95.06 277 ASN A CA 1
ATOM 2221 C C . ASN A 1 277 ? 9.749 7.129 -1.112 1.00 95.06 277 ASN A C 1
ATOM 2223 O O . ASN A 1 277 ? 10.317 8.206 -0.883 1.00 95.06 277 ASN A O 1
ATOM 2227 N N . VAL A 1 278 ? 10.405 5.991 -1.365 1.00 92.12 278 VAL A N 1
ATOM 2228 C CA . VAL A 1 278 ? 11.864 5.925 -1.506 1.00 92.12 278 VAL A CA 1
ATOM 2229 C C . VAL A 1 278 ? 12.315 6.915 -2.599 1.00 92.12 278 VAL A C 1
ATOM 2231 O O . VAL A 1 278 ? 11.737 6.941 -3.687 1.00 92.12 278 VAL A O 1
ATOM 2234 N N . PRO A 1 279 ? 13.302 7.793 -2.329 1.00 91.06 279 PRO A N 1
ATOM 2235 C CA . PRO A 1 279 ? 13.831 8.721 -3.326 1.00 91.06 279 PRO A CA 1
ATOM 2236 C C . PRO A 1 279 ? 14.338 7.997 -4.575 1.00 91.06 279 PRO A C 1
ATOM 2238 O O . PRO A 1 279 ? 14.900 6.910 -4.475 1.00 91.06 279 PRO A O 1
ATOM 2241 N N . ALA A 1 280 ? 14.210 8.628 -5.744 1.00 88.81 280 ALA A N 1
ATOM 2242 C CA . ALA A 1 280 ? 14.605 8.026 -7.020 1.00 88.81 280 ALA A CA 1
ATOM 2243 C C . ALA A 1 280 ? 16.089 7.613 -7.086 1.00 88.81 280 ALA A C 1
ATOM 2245 O O . ALA A 1 280 ? 16.418 6.644 -7.765 1.00 88.81 280 ALA A O 1
ATOM 2246 N N . GLU A 1 281 ? 16.963 8.299 -6.341 1.00 85.81 281 GLU A N 1
ATOM 2247 C CA . GLU A 1 281 ? 18.379 7.928 -6.189 1.00 85.81 281 GLU A CA 1
ATOM 2248 C C . GLU A 1 281 ? 18.540 6.509 -5.619 1.00 85.81 281 GLU A C 1
ATOM 2250 O O . GLU A 1 281 ? 19.384 5.735 -6.062 1.00 85.81 281 GLU A O 1
ATOM 2255 N N . HIS A 1 282 ? 17.685 6.136 -4.662 1.00 88.00 282 HIS A N 1
ATOM 2256 C CA . HIS A 1 282 ? 17.710 4.830 -4.002 1.00 88.00 282 HIS A CA 1
ATOM 2257 C C . HIS A 1 282 ? 16.716 3.836 -4.621 1.00 88.00 282 HIS A C 1
ATOM 2259 O O . HIS A 1 282 ? 16.888 2.632 -4.466 1.00 88.00 282 HIS A O 1
ATOM 2265 N N . MET A 1 283 ? 15.706 4.315 -5.357 1.00 89.38 283 MET A N 1
ATOM 2266 C CA . MET A 1 283 ? 14.717 3.506 -6.082 1.00 89.38 283 MET A CA 1
ATOM 2267 C C . MET A 1 283 ? 14.912 3.585 -7.601 1.00 89.38 283 MET A C 1
ATOM 2269 O O . MET A 1 283 ? 13.978 3.854 -8.349 1.00 89.38 283 MET A O 1
ATOM 2273 N N . GLY A 1 284 ? 16.136 3.356 -8.080 1.00 89.06 284 GLY A N 1
ATOM 2274 C CA . GLY A 1 284 ? 16.404 3.217 -9.514 1.00 89.06 284 GLY A CA 1
ATOM 2275 C C . GLY A 1 284 ? 15.907 1.880 -10.091 1.00 89.06 284 GLY A C 1
ATOM 2276 O O . GLY A 1 284 ? 15.442 1.010 -9.348 1.00 89.06 284 GLY A O 1
ATOM 2277 N N . PRO A 1 285 ? 16.064 1.638 -11.408 1.00 89.94 285 PRO A N 1
ATOM 2278 C CA . PRO A 1 285 ? 15.572 0.409 -12.033 1.00 89.94 285 PRO A CA 1
ATOM 2279 C C . PRO A 1 285 ? 16.141 -0.874 -11.392 1.00 89.94 285 PRO A C 1
ATOM 2281 O O . PRO A 1 285 ? 15.440 -1.878 -11.295 1.00 89.94 285 PRO A O 1
ATOM 2284 N N . ALA A 1 286 ? 17.382 -0.839 -10.885 1.00 88.56 286 ALA A N 1
ATOM 2285 C CA . ALA A 1 286 ? 18.009 -1.968 -10.187 1.00 88.56 286 ALA A CA 1
ATOM 2286 C C . ALA A 1 286 ? 17.381 -2.261 -8.827 1.00 88.56 286 ALA A C 1
ATOM 2288 O O . ALA A 1 286 ? 17.161 -3.422 -8.493 1.00 88.56 286 ALA A O 1
ATOM 2289 N N . ALA A 1 287 ? 17.038 -1.219 -8.075 1.00 89.31 287 ALA A N 1
ATOM 2290 C CA . ALA A 1 287 ? 16.331 -1.354 -6.810 1.00 89.31 287 ALA A CA 1
ATOM 2291 C C . ALA A 1 287 ? 14.907 -1.895 -7.023 1.00 89.31 287 ALA A C 1
ATOM 2293 O O . ALA A 1 287 ? 14.452 -2.769 -6.285 1.00 89.31 287 ALA A O 1
ATOM 2294 N N . LEU A 1 288 ? 14.226 -1.451 -8.084 1.00 90.75 288 LEU A N 1
ATOM 2295 C CA . LEU A 1 288 ? 12.911 -1.977 -8.447 1.00 90.75 288 LEU A CA 1
ATOM 2296 C C . LEU A 1 288 ? 12.976 -3.464 -8.841 1.00 90.75 288 LEU A C 1
ATOM 2298 O O . LEU A 1 288 ? 12.134 -4.258 -8.420 1.00 90.75 288 LEU A O 1
ATOM 2302 N N . GLU A 1 289 ? 14.015 -3.866 -9.579 1.00 92.12 289 GLU A N 1
ATOM 2303 C CA . GLU A 1 289 ? 14.305 -5.275 -9.864 1.00 92.12 289 GLU A CA 1
ATOM 2304 C C . GLU A 1 289 ? 14.595 -6.085 -8.595 1.00 92.12 289 GLU A C 1
ATOM 2306 O O . GLU A 1 289 ? 14.056 -7.180 -8.433 1.00 92.12 289 GLU A O 1
ATOM 2311 N N . ALA A 1 290 ? 15.416 -5.559 -7.687 1.00 92.06 290 ALA A N 1
ATOM 2312 C CA . ALA A 1 290 ? 15.701 -6.181 -6.398 1.00 92.06 290 ALA A CA 1
ATOM 2313 C C . ALA A 1 290 ? 14.413 -6.459 -5.607 1.00 92.06 290 ALA A C 1
ATOM 2315 O O . ALA A 1 290 ? 14.213 -7.572 -5.117 1.00 92.06 290 ALA A O 1
ATOM 2316 N N . CYS A 1 291 ? 13.494 -5.489 -5.558 1.00 92.62 291 CYS A N 1
ATOM 2317 C CA . CYS A 1 291 ? 12.184 -5.654 -4.926 1.00 92.62 291 CYS A CA 1
ATOM 2318 C C . CYS A 1 291 ? 11.347 -6.741 -5.608 1.00 92.62 291 CYS A C 1
ATOM 2320 O O . CYS A 1 291 ? 10.768 -7.594 -4.933 1.00 92.62 291 CYS A O 1
ATOM 2322 N N . ALA A 1 292 ? 11.309 -6.751 -6.943 1.00 92.31 292 ALA A N 1
ATOM 2323 C CA . ALA A 1 292 ? 10.614 -7.778 -7.710 1.00 92.31 292 ALA A CA 1
ATOM 2324 C C . ALA A 1 292 ? 11.176 -9.184 -7.439 1.00 92.31 292 ALA A C 1
ATOM 2326 O O . ALA A 1 292 ? 10.412 -10.119 -7.192 1.00 92.31 292 ALA A O 1
ATOM 2327 N N . ARG A 1 293 ? 12.507 -9.338 -7.416 1.00 92.00 293 ARG A N 1
ATOM 2328 C CA . ARG A 1 293 ? 13.175 -10.606 -7.085 1.00 92.00 293 ARG A CA 1
ATOM 2329 C C . ARG A 1 293 ? 12.852 -11.054 -5.667 1.00 92.00 293 ARG A C 1
ATOM 2331 O O . ARG A 1 293 ? 12.446 -12.200 -5.482 1.00 92.00 293 ARG A O 1
ATOM 2338 N N . ALA A 1 294 ? 12.952 -10.153 -4.693 1.00 91.31 294 ALA A N 1
ATOM 2339 C CA . ALA A 1 294 ? 12.604 -10.440 -3.306 1.00 91.31 294 ALA A CA 1
ATOM 2340 C C . ALA A 1 294 ? 11.138 -10.884 -3.166 1.00 91.31 294 ALA A C 1
ATOM 2342 O O . ALA A 1 294 ? 10.849 -11.846 -2.451 1.00 91.31 294 ALA A O 1
ATOM 2343 N N . LEU A 1 295 ? 10.219 -10.259 -3.911 1.00 90.94 295 LEU A N 1
ATOM 2344 C CA . LEU A 1 295 ? 8.809 -10.643 -3.925 1.00 90.94 295 LEU A CA 1
ATOM 2345 C C . LEU A 1 295 ? 8.601 -12.034 -4.541 1.00 90.94 295 LEU A C 1
ATOM 2347 O O . LEU A 1 295 ? 7.881 -12.853 -3.968 1.00 90.94 295 LEU A O 1
ATOM 2351 N N . THR A 1 296 ? 9.250 -12.333 -5.673 1.00 88.88 296 THR A N 1
ATOM 2352 C CA . THR A 1 296 ? 9.192 -13.679 -6.268 1.00 88.88 296 THR A CA 1
ATOM 2353 C C . THR A 1 296 ? 9.788 -14.734 -5.348 1.00 88.88 296 THR A C 1
ATOM 2355 O O . THR A 1 296 ? 9.194 -15.794 -5.204 1.00 88.88 296 THR A O 1
ATOM 2358 N N . HIS A 1 297 ? 10.882 -14.431 -4.648 1.00 89.31 297 HIS A N 1
ATOM 2359 C CA . HIS A 1 297 ? 11.471 -15.334 -3.667 1.00 89.31 297 HIS A CA 1
ATOM 2360 C C . HIS A 1 297 ? 10.503 -15.612 -2.506 1.00 89.31 297 HIS A C 1
ATOM 2362 O O . HIS A 1 297 ? 10.271 -16.770 -2.161 1.00 89.31 297 HIS A O 1
ATOM 2368 N N . ARG A 1 298 ? 9.872 -14.566 -1.945 1.00 88.19 298 ARG A N 1
ATOM 2369 C CA . ARG A 1 298 ? 8.867 -14.691 -0.869 1.00 88.19 298 ARG A CA 1
ATOM 2370 C C . ARG A 1 298 ? 7.702 -15.599 -1.269 1.00 88.19 298 ARG A C 1
ATOM 2372 O O . ARG A 1 298 ? 7.241 -16.390 -0.453 1.00 88.19 298 ARG A O 1
ATOM 2379 N N . HIS A 1 299 ? 7.259 -15.502 -2.518 1.00 86.56 299 HIS A N 1
ATOM 2380 C CA . HIS A 1 299 ? 6.090 -16.219 -3.038 1.00 86.56 299 HIS A CA 1
ATOM 2381 C C . HIS A 1 299 ? 6.436 -17.423 -3.922 1.00 86.56 299 HIS A C 1
ATOM 2383 O O . HIS A 1 299 ? 5.574 -17.910 -4.648 1.00 86.56 299 HIS A O 1
ATOM 2389 N N . LYS A 1 300 ? 7.686 -17.909 -3.871 1.00 85.75 300 LYS A N 1
ATOM 2390 C CA . LYS A 1 300 ? 8.177 -19.076 -4.633 1.00 85.75 300 LYS A CA 1
ATOM 2391 C C . LYS A 1 300 ? 7.932 -18.996 -6.153 1.00 85.75 300 LYS A C 1
ATOM 2393 O O . LYS A 1 300 ? 7.710 -20.011 -6.805 1.00 85.75 300 LYS A O 1
ATOM 2398 N N . GLY A 1 301 ? 7.972 -17.792 -6.715 1.00 84.75 301 GLY A N 1
ATOM 2399 C CA . GLY A 1 301 ? 7.910 -17.536 -8.153 1.00 84.75 301 GLY A CA 1
ATOM 2400 C C . GLY A 1 301 ? 9.287 -17.507 -8.822 1.00 84.75 301 GLY A C 1
ATOM 2401 O O . GLY A 1 301 ? 10.312 -17.829 -8.226 1.00 84.75 301 GLY A O 1
ATOM 2402 N N . SER A 1 302 ? 9.308 -17.067 -10.075 1.00 86.94 302 SER A N 1
ATOM 2403 C CA . SER A 1 302 ? 10.506 -16.820 -10.879 1.00 86.94 302 SER A CA 1
ATOM 2404 C C . SER A 1 302 ? 10.485 -15.401 -11.448 1.00 86.94 302 SER A C 1
ATOM 2406 O O . SER A 1 302 ? 9.419 -14.819 -11.644 1.00 86.94 302 SER A O 1
ATOM 2408 N N . CYS A 1 303 ? 11.667 -14.833 -11.683 1.00 88.31 303 CYS A N 1
ATOM 2409 C CA . CYS A 1 303 ? 11.844 -13.466 -12.168 1.00 88.31 303 CYS A CA 1
ATOM 2410 C C . CYS A 1 303 ? 12.817 -13.461 -13.355 1.00 88.31 303 CYS A C 1
ATOM 2412 O O . CYS A 1 303 ? 14.017 -13.704 -13.175 1.00 88.31 303 CYS A O 1
ATOM 2414 N N . ARG A 1 304 ? 12.296 -13.198 -14.558 1.00 90.88 304 ARG A N 1
ATOM 2415 C CA . ARG A 1 304 ? 13.067 -13.003 -15.793 1.00 90.88 304 ARG A CA 1
ATOM 2416 C C . ARG A 1 304 ? 13.320 -11.514 -15.982 1.00 90.88 304 ARG A C 1
ATOM 2418 O O . ARG A 1 304 ? 12.431 -10.705 -15.737 1.00 90.88 304 ARG A O 1
ATOM 2425 N N . VAL A 1 305 ? 14.529 -11.141 -16.394 1.00 91.31 305 VAL A N 1
ATOM 2426 C CA . VAL A 1 305 ? 14.876 -9.733 -16.607 1.00 91.31 305 VAL A CA 1
ATOM 2427 C C . VAL A 1 305 ? 15.684 -9.577 -17.884 1.00 91.31 305 VAL A C 1
ATOM 2429 O O . VAL A 1 305 ? 16.701 -10.246 -18.044 1.00 91.31 305 VAL A O 1
ATOM 2432 N N . VAL A 1 306 ? 15.251 -8.657 -18.743 1.00 91.62 306 VAL A N 1
ATOM 2433 C CA . VAL A 1 306 ? 15.963 -8.222 -19.953 1.00 91.62 306 VAL A CA 1
ATOM 2434 C C . VAL A 1 306 ? 16.470 -6.805 -19.700 1.00 91.62 306 VAL A C 1
ATOM 2436 O O . VAL A 1 306 ? 15.681 -5.948 -19.306 1.00 91.62 306 VAL A O 1
ATOM 2439 N N . ARG A 1 307 ? 17.773 -6.546 -19.859 1.00 91.44 307 ARG A N 1
ATOM 2440 C CA . ARG A 1 307 ? 18.413 -5.275 -19.460 1.00 91.44 307 ARG A CA 1
ATOM 2441 C C . ARG A 1 307 ? 19.225 -4.662 -20.596 1.00 91.44 307 ARG A C 1
ATOM 2443 O O . ARG A 1 307 ? 19.790 -5.397 -21.402 1.00 91.44 307 ARG A O 1
ATOM 2450 N N . GLY A 1 308 ? 19.339 -3.336 -20.599 1.00 89.62 308 GLY A N 1
ATOM 2451 C CA . GLY A 1 308 ? 20.245 -2.606 -21.486 1.00 89.62 308 GLY A CA 1
ATOM 2452 C C . GLY A 1 308 ? 20.043 -2.986 -22.953 1.00 89.62 308 GLY A C 1
ATOM 2453 O O . GLY A 1 308 ? 18.908 -3.133 -23.406 1.00 89.62 308 GLY A O 1
ATOM 2454 N N . ASP A 1 309 ? 21.134 -3.195 -23.687 1.00 91.88 309 ASP A N 1
ATOM 2455 C CA . ASP A 1 309 ? 21.094 -3.501 -25.124 1.00 91.88 309 ASP A CA 1
ATOM 2456 C C . ASP A 1 309 ? 20.442 -4.855 -25.459 1.00 91.88 309 ASP A C 1
ATOM 2458 O O . ASP A 1 309 ? 19.959 -5.035 -26.578 1.00 91.88 309 ASP A O 1
ATOM 2462 N N . ALA A 1 310 ? 20.313 -5.780 -24.496 1.00 94.06 310 ALA A N 1
ATOM 2463 C CA . ALA A 1 310 ? 19.559 -7.021 -24.705 1.00 94.06 310 ALA A CA 1
ATOM 2464 C C . ALA A 1 310 ? 18.073 -6.755 -25.005 1.00 94.06 310 ALA A C 1
ATOM 2466 O O . ALA A 1 310 ? 17.423 -7.564 -25.663 1.00 94.06 310 ALA A O 1
ATOM 2467 N N . LEU A 1 311 ? 17.542 -5.594 -24.597 1.00 91.62 311 LEU A N 1
ATOM 2468 C CA . LEU A 1 311 ? 16.197 -5.158 -24.977 1.00 91.62 311 LEU A CA 1
ATOM 2469 C C . LEU A 1 311 ? 16.051 -5.014 -26.495 1.00 91.62 311 LEU A C 1
ATOM 2471 O O . LEU A 1 311 ? 14.981 -5.295 -27.015 1.00 91.62 311 LEU A O 1
ATOM 2475 N N . LEU A 1 312 ? 17.098 -4.611 -27.219 1.00 93.94 312 LEU A N 1
ATOM 2476 C CA . LEU A 1 312 ? 17.050 -4.531 -28.682 1.00 93.94 312 LEU A CA 1
ATOM 2477 C C . LEU A 1 312 ? 17.029 -5.929 -29.305 1.00 93.94 312 LEU A C 1
ATOM 2479 O O . LEU A 1 312 ? 16.236 -6.184 -30.207 1.00 93.94 312 LEU A O 1
ATOM 2483 N N . ALA A 1 313 ? 17.851 -6.843 -28.781 1.00 95.69 313 ALA A N 1
ATOM 2484 C CA . ALA A 1 313 ? 17.914 -8.227 -29.249 1.00 95.69 313 ALA A CA 1
ATOM 2485 C C . ALA A 1 313 ? 16.591 -8.986 -29.036 1.00 95.69 313 ALA A C 1
ATOM 2487 O O . ALA A 1 313 ? 16.209 -9.802 -29.869 1.00 95.69 313 ALA A O 1
ATOM 2488 N N . GLU A 1 314 ? 15.870 -8.689 -27.951 1.00 92.88 314 GLU A N 1
ATOM 2489 C CA . GLU A 1 314 ? 14.559 -9.277 -27.646 1.00 92.88 314 GLU A CA 1
ATOM 2490 C C . GLU A 1 314 ? 13.363 -8.470 -28.191 1.00 92.88 314 GLU A C 1
ATOM 2492 O O . GLU A 1 314 ? 12.220 -8.734 -27.826 1.00 92.88 314 GLU A O 1
ATOM 2497 N N . ASN A 1 315 ? 13.600 -7.507 -29.089 1.00 93.94 315 ASN A N 1
ATOM 2498 C CA . ASN A 1 315 ? 12.562 -6.699 -29.739 1.00 93.94 315 ASN A CA 1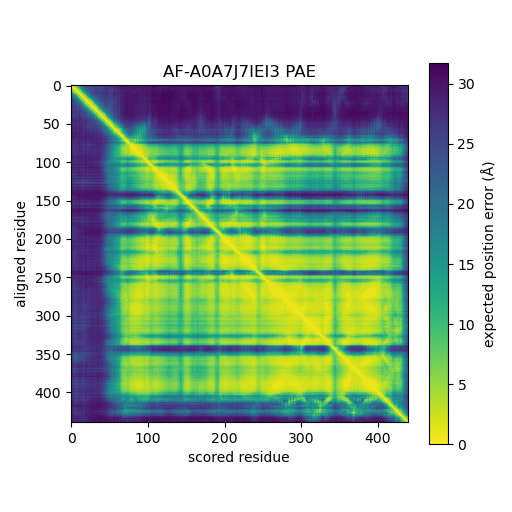
ATOM 2499 C C . ASN A 1 315 ? 11.703 -5.845 -28.773 1.00 93.94 315 ASN A C 1
ATOM 2501 O O . ASN A 1 315 ? 10.496 -5.675 -28.948 1.00 93.94 315 ASN A O 1
ATOM 2505 N N . PHE A 1 316 ? 12.353 -5.229 -27.781 1.00 90.62 316 PHE A N 1
ATOM 2506 C CA . PHE A 1 316 ? 11.808 -4.189 -26.898 1.00 90.62 316 PHE A CA 1
ATOM 2507 C C . PHE A 1 316 ? 12.451 -2.802 -27.141 1.00 90.62 316 PHE A C 1
ATOM 2509 O O . PHE A 1 316 ? 12.918 -2.153 -26.192 1.00 90.62 316 PHE A O 1
ATOM 2516 N N . PRO A 1 317 ? 12.467 -2.284 -28.388 1.00 91.56 317 PRO A N 1
ATOM 2517 C CA . PRO A 1 317 ? 13.200 -1.066 -28.737 1.00 91.56 317 PRO A CA 1
ATOM 2518 C C . PRO A 1 317 ? 12.661 0.190 -28.049 1.00 91.56 317 PRO A C 1
ATOM 2520 O O . PRO A 1 317 ? 13.416 1.122 -27.796 1.00 91.56 317 PRO A O 1
ATOM 2523 N N . GLN A 1 318 ? 11.375 0.223 -27.690 1.00 89.81 318 GLN A N 1
ATOM 2524 C CA . GLN A 1 318 ? 10.769 1.376 -27.016 1.00 89.81 318 GLN A CA 1
ATOM 2525 C C . GLN A 1 318 ? 11.247 1.524 -25.564 1.00 89.81 318 GLN A C 1
ATOM 2527 O O . GLN A 1 318 ? 11.534 2.636 -25.127 1.00 89.81 318 GLN A O 1
ATOM 2532 N N . ILE A 1 319 ? 11.396 0.413 -24.832 1.00 89.00 319 ILE A N 1
ATOM 2533 C CA . ILE A 1 319 ? 11.920 0.431 -23.455 1.00 89.00 319 ILE A CA 1
ATOM 2534 C C . ILE A 1 319 ? 13.380 0.893 -23.469 1.00 89.00 319 ILE A C 1
ATOM 2536 O O . ILE A 1 319 ? 13.777 1.739 -22.664 1.00 89.00 319 ILE A O 1
ATOM 2540 N N . HIS A 1 320 ? 14.167 0.369 -24.417 1.00 89.50 320 HIS A N 1
ATOM 2541 C CA . HIS A 1 320 ? 15.550 0.796 -24.626 1.00 89.50 320 HIS A CA 1
ATOM 2542 C C . HIS A 1 320 ? 15.627 2.287 -24.950 1.00 89.50 320 HIS A C 1
ATOM 2544 O O . HIS A 1 320 ? 16.330 3.024 -24.265 1.00 89.50 320 HIS A O 1
ATOM 2550 N N . ALA A 1 321 ? 14.853 2.746 -25.937 1.00 88.38 321 ALA A N 1
ATOM 2551 C CA . ALA A 1 321 ? 14.870 4.125 -26.403 1.00 88.38 321 ALA A CA 1
ATOM 2552 C C . ALA A 1 321 ? 14.617 5.126 -25.265 1.00 88.38 321 ALA A C 1
ATOM 2554 O O . ALA A 1 321 ? 15.388 6.071 -25.116 1.00 88.38 321 ALA A O 1
ATOM 2555 N N . VAL A 1 322 ? 13.603 4.899 -24.426 1.00 86.69 322 VAL A N 1
ATOM 2556 C CA . VAL A 1 322 ? 13.288 5.800 -23.303 1.00 86.69 322 VAL A CA 1
ATOM 2557 C C . VAL A 1 322 ? 14.410 5.814 -22.255 1.00 86.69 322 VAL A C 1
ATOM 2559 O O . VAL A 1 322 ? 14.815 6.877 -21.790 1.00 86.69 322 VAL A O 1
ATOM 2562 N N . GLY A 1 323 ? 14.962 4.652 -21.893 1.00 85.81 323 GLY A N 1
ATOM 2563 C CA . GLY A 1 323 ? 15.935 4.562 -20.800 1.00 85.81 323 GLY A CA 1
ATOM 2564 C C . GLY A 1 323 ? 17.410 4.673 -21.182 1.00 85.81 323 GLY A C 1
ATOM 2565 O O . GLY A 1 323 ? 18.239 4.809 -20.285 1.00 85.81 323 GLY A O 1
ATOM 2566 N N . ARG A 1 324 ? 17.782 4.654 -22.468 1.00 84.44 324 ARG A N 1
ATOM 2567 C CA . ARG A 1 324 ? 19.198 4.663 -22.908 1.00 84.44 324 ARG A CA 1
ATOM 2568 C C . ARG A 1 324 ? 19.984 5.922 -22.519 1.00 84.44 324 ARG A C 1
ATOM 2570 O O . ARG A 1 324 ? 21.208 5.943 -22.640 1.00 84.44 324 ARG A O 1
ATOM 2577 N N . ALA A 1 325 ? 19.289 6.988 -22.115 1.00 82.69 325 ALA A N 1
ATOM 2578 C CA . ALA A 1 325 ? 19.897 8.227 -21.630 1.00 82.69 325 ALA A CA 1
ATOM 2579 C C . ALA A 1 325 ? 20.311 8.167 -20.152 1.00 82.69 325 ALA A C 1
ATOM 2581 O O . ALA A 1 325 ? 21.056 9.033 -19.690 1.00 82.69 325 ALA A O 1
ATOM 2582 N N . ALA A 1 326 ? 19.832 7.168 -19.406 1.00 78.25 326 ALA A N 1
ATOM 2583 C CA . ALA A 1 326 ? 20.250 6.929 -18.035 1.00 78.25 326 ALA A CA 1
ATOM 2584 C C . ALA A 1 326 ? 21.751 6.588 -17.969 1.00 78.25 326 ALA A C 1
ATOM 2586 O O . ALA A 1 326 ? 22.348 6.137 -18.948 1.00 78.25 326 ALA A O 1
ATOM 2587 N N . SER A 1 327 ? 22.379 6.768 -16.801 1.00 75.44 327 SER A N 1
ATOM 2588 C CA . SER A 1 327 ? 23.727 6.226 -16.590 1.00 75.44 327 SER A CA 1
ATOM 2589 C C . SER A 1 327 ? 23.694 4.693 -16.629 1.00 75.44 327 SER A C 1
ATOM 2591 O O . SER A 1 327 ? 22.649 4.092 -16.383 1.00 75.44 327 SER A O 1
ATOM 2593 N N . MET A 1 328 ? 24.844 4.052 -16.867 1.00 70.81 328 MET A N 1
ATOM 2594 C CA . MET A 1 328 ? 24.944 2.581 -16.911 1.00 70.81 328 MET A CA 1
ATOM 2595 C C . MET A 1 328 ? 24.409 1.911 -15.628 1.00 70.81 328 MET A C 1
ATOM 2597 O O . MET A 1 328 ? 23.795 0.852 -15.674 1.00 70.81 328 MET A O 1
ATOM 2601 N N . ARG A 1 329 ? 24.525 2.574 -14.468 1.00 72.19 329 ARG A N 1
ATOM 2602 C CA . ARG A 1 329 ? 23.950 2.094 -13.194 1.00 72.19 329 ARG A CA 1
ATOM 2603 C C . ARG A 1 329 ? 22.416 1.971 -13.220 1.00 72.19 329 ARG A C 1
ATOM 2605 O O . ARG A 1 329 ? 21.840 1.177 -12.480 1.00 72.19 329 ARG A O 1
ATOM 2612 N N . HIS A 1 330 ? 21.741 2.741 -14.069 1.00 80.38 330 HIS A N 1
ATOM 2613 C CA . HIS A 1 330 ? 20.281 2.792 -14.180 1.00 80.38 330 HIS A CA 1
ATOM 2614 C C . HIS A 1 330 ? 19.786 2.320 -15.547 1.00 80.38 330 HIS A C 1
ATOM 2616 O O . HIS A 1 330 ? 18.768 2.814 -16.032 1.00 80.38 330 HIS A O 1
ATOM 2622 N N . GLU A 1 331 ? 20.489 1.357 -16.148 1.00 86.50 331 GLU A N 1
ATOM 2623 C CA . GLU A 1 331 ? 20.094 0.759 -17.421 1.00 86.50 331 GLU A CA 1
ATOM 2624 C C . GLU A 1 331 ? 18.613 0.356 -17.447 1.00 86.50 331 GLU A C 1
ATOM 2626 O O . GLU A 1 331 ? 18.091 -0.167 -16.438 1.00 86.50 331 GLU A O 1
ATOM 2631 N N . PRO A 1 332 ? 17.946 0.581 -18.599 1.00 89.38 332 PRO A N 1
ATOM 2632 C CA . PRO A 1 332 ? 16.570 0.187 -18.774 1.00 89.38 332 PRO A CA 1
ATOM 2633 C C . PRO A 1 332 ? 16.422 -1.316 -18.641 1.00 89.38 332 PRO A C 1
ATOM 2635 O O . PRO A 1 332 ? 17.307 -2.081 -19.032 1.00 89.38 332 PRO A O 1
ATOM 2638 N N . ARG A 1 333 ? 15.284 -1.746 -18.107 1.00 91.50 333 ARG A N 1
ATOM 2639 C CA . ARG A 1 333 ? 15.003 -3.171 -17.959 1.00 91.50 333 ARG A CA 1
ATOM 2640 C C . ARG A 1 333 ? 13.524 -3.491 -18.059 1.00 91.50 333 ARG A C 1
ATOM 2642 O O . ARG A 1 333 ? 12.701 -2.727 -17.559 1.00 91.50 333 ARG A O 1
ATOM 2649 N N . LEU A 1 334 ? 13.226 -4.640 -18.654 1.00 92.69 334 LEU A N 1
ATOM 2650 C CA . LEU A 1 334 ? 11.945 -5.325 -18.562 1.00 92.69 334 LEU A CA 1
ATOM 2651 C C . LEU A 1 334 ? 12.065 -6.402 -17.481 1.00 92.69 334 LEU A C 1
ATOM 2653 O O . LEU A 1 334 ? 12.971 -7.230 -17.542 1.00 92.69 334 LEU A O 1
ATOM 2657 N N . ILE A 1 335 ? 11.174 -6.382 -16.495 1.00 92.44 335 ILE A N 1
ATOM 2658 C CA . ILE A 1 335 ? 11.138 -7.346 -15.391 1.00 92.44 335 ILE A CA 1
ATOM 2659 C C . ILE A 1 335 ? 9.838 -8.135 -15.510 1.00 92.44 335 ILE A C 1
ATOM 2661 O O . ILE A 1 335 ? 8.769 -7.530 -15.473 1.00 92.44 335 ILE A O 1
ATOM 2665 N N . GLU A 1 336 ? 9.936 -9.457 -15.623 1.00 91.38 336 GLU A N 1
ATOM 2666 C CA . GLU A 1 336 ? 8.804 -10.376 -15.736 1.00 91.38 336 GLU A CA 1
ATOM 2667 C C . GLU A 1 336 ? 8.763 -11.318 -14.532 1.00 91.38 336 GLU A C 1
ATOM 2669 O O . GLU A 1 336 ? 9.672 -12.124 -14.323 1.00 91.38 336 GLU A O 1
ATOM 2674 N N . LEU A 1 337 ? 7.709 -11.227 -13.723 1.00 88.44 337 LEU A N 1
ATOM 2675 C CA . LEU A 1 337 ? 7.513 -12.117 -12.579 1.00 88.44 337 LEU A CA 1
ATOM 2676 C C . LEU A 1 337 ? 6.508 -13.189 -12.965 1.00 88.44 337 LEU A C 1
ATOM 2678 O O . LEU A 1 337 ? 5.364 -12.863 -13.273 1.00 88.44 337 LEU A O 1
ATOM 2682 N N . HIS A 1 338 ? 6.901 -14.453 -12.881 1.00 84.44 338 HIS A N 1
ATOM 2683 C CA . HIS A 1 338 ? 6.003 -15.584 -13.063 1.00 84.44 338 HIS A CA 1
ATOM 2684 C C . HIS A 1 338 ? 5.834 -16.301 -11.740 1.00 84.44 338 HIS A C 1
ATOM 2686 O O . HIS A 1 338 ? 6.786 -16.823 -11.163 1.00 84.44 338 HIS A O 1
ATOM 2692 N N . PHE A 1 339 ? 4.600 -16.380 -11.280 1.00 76.38 339 PHE A N 1
ATOM 2693 C CA . PHE A 1 339 ? 4.271 -17.164 -10.105 1.00 76.38 339 PHE A CA 1
ATOM 2694 C C . PHE A 1 339 ? 3.649 -18.475 -10.579 1.00 76.38 339 PHE A C 1
ATOM 2696 O O . PHE A 1 339 ? 2.460 -18.538 -10.906 1.00 76.38 339 PHE A O 1
ATOM 2703 N N . SER A 1 340 ? 4.490 -19.499 -10.690 1.00 62.91 340 SER A N 1
ATOM 2704 C CA . SER A 1 340 ? 4.066 -20.888 -10.799 1.00 62.91 340 SER A CA 1
ATOM 2705 C C . SER A 1 340 ? 4.145 -21.518 -9.419 1.00 62.91 340 SER A C 1
ATOM 2707 O O . SER A 1 340 ? 5.115 -21.317 -8.689 1.00 62.91 340 SER A O 1
ATOM 2709 N N . ASP A 1 341 ? 3.136 -22.293 -9.051 1.00 55.62 341 ASP A N 1
ATOM 2710 C CA . ASP A 1 341 ? 3.242 -23.138 -7.877 1.00 55.62 341 ASP A CA 1
ATOM 2711 C C . ASP A 1 341 ? 4.299 -24.215 -8.157 1.00 55.62 341 ASP A C 1
ATOM 2713 O O . ASP A 1 341 ? 4.091 -25.127 -8.956 1.00 55.62 341 ASP A O 1
ATOM 2717 N N . GLN A 1 342 ? 5.475 -24.078 -7.540 1.00 46.59 342 GLN A N 1
ATOM 2718 C CA . GLN A 1 342 ? 6.533 -25.095 -7.618 1.00 46.59 342 GLN A CA 1
ATOM 2719 C C . GLN A 1 342 ? 6.192 -26.370 -6.834 1.00 46.59 342 GLN A C 1
ATOM 2721 O O . GLN A 1 342 ? 6.883 -27.380 -6.940 1.00 46.59 342 GLN A O 1
ATOM 2726 N N . ASP A 1 343 ? 5.118 -26.333 -6.050 1.00 49.66 343 ASP A N 1
ATOM 2727 C CA . ASP A 1 343 ? 4.515 -27.522 -5.475 1.00 49.66 343 ASP A CA 1
ATOM 2728 C C . ASP A 1 343 ? 3.674 -28.217 -6.556 1.00 49.66 343 ASP A C 1
ATOM 2730 O O . ASP A 1 343 ? 2.666 -27.678 -7.014 1.00 49.66 343 ASP A O 1
ATOM 2734 N N . ALA A 1 344 ? 4.079 -29.421 -6.966 1.00 48.03 344 ALA A N 1
ATOM 2735 C CA . ALA A 1 344 ? 3.363 -30.213 -7.966 1.00 48.03 344 ALA A CA 1
ATOM 2736 C C . ALA A 1 344 ? 1.898 -30.506 -7.572 1.00 48.03 344 ALA A C 1
ATOM 2738 O O . ALA A 1 344 ? 1.080 -30.764 -8.450 1.00 48.03 344 ALA A O 1
ATOM 2739 N N . SER A 1 345 ? 1.547 -30.416 -6.280 1.00 46.25 345 SER A N 1
ATOM 2740 C CA . SER A 1 345 ? 0.164 -30.531 -5.789 1.00 46.25 345 SER A CA 1
ATOM 2741 C C . SER A 1 345 ? -0.684 -29.264 -5.978 1.00 46.25 345 SER A C 1
ATOM 2743 O O . SER A 1 345 ? -1.885 -29.280 -5.711 1.00 46.25 345 SER A O 1
ATOM 2745 N N . ARG A 1 346 ? -0.071 -28.168 -6.440 1.00 50.25 346 ARG A N 1
ATOM 2746 C CA . ARG A 1 346 ? -0.699 -26.862 -6.666 1.00 50.25 346 ARG A CA 1
ATOM 2747 C C . ARG A 1 346 ? -0.441 -26.301 -8.059 1.00 50.25 346 ARG A C 1
ATOM 2749 O O . ARG A 1 346 ? -0.714 -25.123 -8.245 1.00 50.25 346 ARG A O 1
ATOM 2756 N N . GLN A 1 347 ? 0.069 -27.093 -9.017 1.00 53.50 347 GLN A N 1
ATOM 2757 C CA . GLN A 1 347 ? 0.260 -26.623 -10.396 1.00 53.50 347 GLN A CA 1
ATOM 2758 C C . GLN A 1 347 ? -0.960 -25.800 -10.819 1.00 53.50 347 GLN A C 1
ATOM 2760 O O . GLN A 1 347 ? -2.078 -26.311 -10.702 1.00 53.50 347 GLN A O 1
ATOM 2765 N N . PRO A 1 348 ? -0.764 -24.533 -11.234 1.00 56.34 348 PRO A N 1
ATOM 2766 C CA . PRO A 1 348 ? -1.884 -23.664 -11.515 1.00 56.34 348 PRO A CA 1
ATOM 2767 C C . PRO A 1 348 ? -2.682 -24.337 -12.612 1.00 56.34 348 PRO A C 1
ATOM 2769 O O . PRO A 1 348 ? -2.141 -24.603 -13.689 1.00 56.34 348 PRO A O 1
ATOM 2772 N N . ASP A 1 349 ? -3.927 -24.666 -12.283 1.00 63.56 349 ASP A N 1
ATOM 2773 C CA . ASP A 1 349 ? -4.809 -25.391 -13.175 1.00 63.56 349 ASP A CA 1
ATOM 2774 C C . ASP A 1 349 ? -4.774 -24.678 -14.539 1.00 63.56 349 ASP A C 1
ATOM 2776 O O . ASP A 1 349 ? -5.060 -23.478 -14.609 1.00 63.56 349 ASP A O 1
ATOM 2780 N N . PRO A 1 350 ? -4.331 -25.357 -15.615 1.00 67.75 350 PRO A N 1
ATOM 2781 C CA . PRO A 1 350 ? -4.186 -24.738 -16.926 1.00 67.75 350 PRO A CA 1
ATOM 2782 C C . PRO A 1 350 ? -5.523 -24.231 -17.484 1.00 67.75 350 PRO A C 1
ATOM 2784 O O . PRO A 1 350 ? -5.506 -23.459 -18.442 1.00 67.75 350 PRO A O 1
ATOM 2787 N N . SER A 1 351 ? -6.656 -24.626 -16.886 1.00 70.56 351 SER A N 1
ATOM 2788 C CA . SER A 1 351 ? -7.985 -24.082 -17.167 1.00 70.56 351 SER A CA 1
ATOM 2789 C C . SER A 1 351 ? -8.221 -22.681 -16.583 1.00 70.56 351 SER A C 1
ATOM 2791 O O . SER A 1 351 ? -9.120 -21.971 -17.040 1.00 70.56 351 SER A O 1
ATOM 2793 N N . LEU A 1 352 ? -7.415 -22.246 -15.606 1.00 72.62 352 LEU A N 1
ATOM 2794 C CA . LEU A 1 352 ? -7.530 -20.919 -15.010 1.00 72.62 352 LEU A CA 1
ATOM 2795 C C . LEU A 1 352 ? -7.050 -19.832 -15.979 1.00 72.62 352 LEU A C 1
ATOM 2797 O O . LEU A 1 352 ? -6.038 -20.005 -16.670 1.00 72.62 352 LEU A O 1
ATOM 2801 N N . PRO A 1 353 ? -7.713 -18.663 -15.988 1.00 77.50 353 PRO A N 1
ATOM 2802 C CA . PRO A 1 353 ? -7.311 -17.561 -16.844 1.00 77.50 353 PRO A CA 1
ATOM 2803 C C . PRO A 1 353 ? -5.904 -17.062 -16.487 1.00 77.50 353 PRO A C 1
ATOM 2805 O O . PRO A 1 353 ? -5.538 -16.895 -15.316 1.00 77.50 353 PRO A O 1
ATOM 2808 N N . LEU A 1 354 ? -5.114 -16.779 -17.525 1.00 81.06 354 LEU A N 1
ATOM 2809 C CA . LEU A 1 354 ? -3.879 -16.018 -17.384 1.00 81.06 354 LEU A CA 1
ATOM 2810 C C . LEU A 1 354 ? -4.221 -14.539 -17.215 1.00 81.06 354 LEU A C 1
ATOM 2812 O O . LEU A 1 354 ? -4.767 -13.914 -18.120 1.00 81.06 354 LEU A O 1
ATOM 2816 N N . VAL A 1 355 ? -3.858 -13.983 -16.063 1.00 84.31 355 VAL A N 1
ATOM 2817 C CA . VAL A 1 355 ? -3.946 -12.553 -15.782 1.00 84.31 355 VAL A CA 1
ATOM 2818 C C . VAL A 1 355 ? -2.549 -11.958 -15.879 1.00 84.31 355 VAL A C 1
ATOM 2820 O O . VAL A 1 355 ? -1.629 -12.347 -15.156 1.00 84.31 355 VAL A O 1
ATOM 2823 N N . VAL A 1 356 ? -2.388 -10.998 -16.784 1.00 87.75 356 VAL A N 1
ATOM 2824 C CA . VAL A 1 356 ? -1.148 -10.233 -16.936 1.00 87.75 356 VAL A CA 1
ATOM 2825 C C . VAL A 1 356 ? -1.377 -8.839 -16.372 1.00 87.75 356 VAL A C 1
ATOM 2827 O O . VAL A 1 356 ? -2.303 -8.143 -16.783 1.00 87.75 356 VAL A O 1
ATOM 2830 N N . ILE A 1 357 ? -0.538 -8.439 -15.420 1.00 89.94 357 ILE A N 1
ATOM 2831 C CA . ILE A 1 357 ? -0.570 -7.116 -14.801 1.00 89.94 357 ILE A CA 1
ATOM 2832 C C . ILE A 1 357 ? 0.645 -6.345 -15.303 1.00 89.94 357 ILE A C 1
ATOM 2834 O O . ILE A 1 357 ? 1.784 -6.770 -15.126 1.00 89.94 357 ILE A O 1
ATOM 2838 N N . ILE A 1 358 ? 0.412 -5.199 -15.929 1.00 91.56 358 ILE A N 1
ATOM 2839 C CA . ILE A 1 358 ? 1.480 -4.375 -16.496 1.00 91.56 358 ILE A CA 1
ATOM 2840 C C . ILE A 1 358 ? 1.601 -3.104 -15.665 1.00 91.56 358 ILE A C 1
ATOM 2842 O O . ILE A 1 358 ? 0.616 -2.399 -15.449 1.00 91.56 358 ILE A O 1
ATOM 2846 N N . GLY A 1 359 ? 2.813 -2.813 -15.195 1.00 92.50 359 GLY A N 1
ATOM 2847 C CA . GLY A 1 359 ? 3.115 -1.636 -14.395 1.00 92.50 359 GLY A CA 1
ATOM 2848 C C . GLY A 1 359 ? 4.189 -0.765 -15.040 1.00 92.50 359 GLY A C 1
ATOM 2849 O O . GLY A 1 359 ? 5.327 -1.194 -15.221 1.00 92.50 359 GLY A O 1
ATOM 2850 N N . LYS A 1 360 ? 3.857 0.497 -15.335 1.00 93.31 360 LYS A N 1
ATOM 2851 C CA . LYS A 1 360 ? 4.848 1.514 -15.726 1.00 93.31 360 LYS A CA 1
ATOM 2852 C C . LYS A 1 360 ? 5.854 1.712 -14.584 1.00 93.31 360 LYS A C 1
ATOM 2854 O O . LYS A 1 360 ? 5.449 2.046 -13.471 1.00 93.31 360 LYS A O 1
ATOM 2859 N N . GLY A 1 361 ? 7.142 1.508 -14.857 1.00 92.56 361 GLY A N 1
ATOM 2860 C CA . GLY A 1 361 ? 8.219 1.540 -13.861 1.00 92.56 361 GLY A CA 1
ATOM 2861 C C . GLY A 1 361 ? 9.208 2.688 -14.036 1.00 92.56 361 GLY A C 1
ATOM 2862 O O . GLY A 1 361 ? 10.365 2.529 -13.668 1.00 92.56 361 GLY A O 1
ATOM 2863 N N . VAL A 1 362 ? 8.796 3.829 -14.593 1.00 92.62 362 VAL A N 1
ATOM 2864 C CA . VAL A 1 362 ? 9.688 4.986 -14.780 1.00 92.62 362 VAL A CA 1
ATOM 2865 C C . VAL A 1 362 ? 10.118 5.518 -13.412 1.00 92.62 362 VAL A C 1
ATOM 2867 O O . VAL A 1 362 ? 9.357 6.186 -12.720 1.00 92.62 362 VAL A O 1
ATOM 2870 N N . THR A 1 363 ? 11.331 5.179 -12.980 1.00 90.69 363 THR A N 1
ATOM 2871 C CA . THR A 1 363 ? 11.804 5.446 -11.612 1.00 90.69 363 THR A CA 1
ATOM 2872 C C . THR A 1 363 ? 12.098 6.921 -11.373 1.00 90.69 363 THR A C 1
ATOM 2874 O O . THR A 1 363 ? 12.075 7.388 -10.236 1.00 90.69 363 THR A O 1
ATOM 2877 N N . PHE A 1 364 ? 12.354 7.661 -12.452 1.00 91.19 364 PHE A N 1
ATOM 2878 C CA . PHE A 1 364 ? 12.398 9.115 -12.453 1.00 91.19 364 PHE A CA 1
ATOM 2879 C C . PHE A 1 364 ? 12.137 9.653 -13.860 1.00 91.19 364 PHE A C 1
ATOM 2881 O O . PHE A 1 364 ? 12.805 9.236 -14.807 1.00 91.19 364 PHE A O 1
ATOM 2888 N N . ASP A 1 365 ? 11.203 10.595 -13.968 1.00 90.50 365 ASP A N 1
ATOM 2889 C CA . ASP A 1 365 ? 10.808 11.253 -15.217 1.00 90.50 365 ASP A CA 1
ATOM 2890 C C . ASP A 1 365 ? 11.214 12.735 -15.174 1.00 90.50 365 ASP A C 1
ATOM 2892 O O . ASP A 1 365 ? 10.599 13.554 -14.484 1.00 90.50 365 ASP A O 1
ATOM 2896 N N . SER A 1 366 ? 12.271 13.080 -15.909 1.00 88.12 366 SER A N 1
ATOM 2897 C CA . SER A 1 366 ? 12.677 14.474 -16.110 1.00 88.12 366 SER A CA 1
ATOM 2898 C C . SER A 1 366 ? 11.979 15.127 -17.307 1.00 88.12 366 SER A C 1
ATOM 2900 O O . SER A 1 366 ? 12.017 16.350 -17.418 1.00 88.12 366 SER A O 1
ATOM 2902 N N . GLY A 1 367 ? 11.327 14.349 -18.177 1.00 85.69 367 GLY A N 1
ATOM 2903 C CA . GLY A 1 367 ? 10.809 14.757 -19.485 1.00 85.69 367 GLY A CA 1
ATOM 2904 C C . GLY A 1 367 ? 11.795 14.548 -20.642 1.00 85.69 367 GLY A C 1
ATOM 2905 O O . GLY A 1 367 ? 11.450 14.780 -21.798 1.00 85.69 367 GLY A O 1
ATOM 2906 N N . GLY A 1 368 ? 13.031 14.119 -20.366 1.00 86.75 368 GLY A N 1
ATOM 2907 C CA . GLY A 1 368 ? 14.051 13.902 -21.394 1.00 86.75 368 GLY A CA 1
ATOM 2908 C C . GLY A 1 368 ? 14.557 15.206 -22.025 1.00 86.75 368 GLY A C 1
ATOM 2909 O O . GLY A 1 368 ? 15.019 16.109 -21.321 1.00 86.75 368 GLY A O 1
ATOM 2910 N N . LEU A 1 369 ? 14.552 15.294 -23.363 1.00 84.00 369 LEU A N 1
ATOM 2911 C CA . LEU A 1 369 ? 14.895 16.548 -24.057 1.00 84.00 369 LEU A CA 1
ATOM 2912 C C . LEU A 1 369 ? 13.808 17.611 -23.874 1.00 84.00 369 LEU A C 1
ATOM 2914 O O . LEU A 1 369 ? 14.143 18.782 -23.701 1.00 84.00 369 LEU A O 1
ATOM 2918 N N . ASP A 1 370 ? 12.542 17.193 -23.818 1.00 87.25 370 ASP A N 1
ATOM 2919 C CA . ASP A 1 370 ? 11.401 18.050 -23.489 1.00 87.25 370 ASP A CA 1
ATOM 2920 C C . ASP A 1 370 ? 11.286 18.186 -21.965 1.00 87.25 370 ASP A C 1
ATOM 2922 O O . ASP A 1 370 ? 10.374 17.672 -21.311 1.00 87.25 370 ASP A O 1
ATOM 2926 N N . ILE A 1 371 ? 12.290 18.842 -21.385 1.00 91.94 371 ILE A N 1
ATOM 2927 C CA . ILE A 1 371 ? 12.492 18.910 -19.941 1.00 91.94 371 ILE A CA 1
ATOM 2928 C C . ILE A 1 371 ? 11.267 19.494 -19.221 1.00 91.94 371 ILE A C 1
ATOM 2930 O O . ILE A 1 371 ? 10.732 20.548 -19.575 1.00 91.94 371 ILE A O 1
ATOM 2934 N N . LYS A 1 372 ? 10.830 18.822 -18.153 1.00 89.88 372 LYS A N 1
ATOM 2935 C CA . LYS A 1 372 ? 9.747 19.319 -17.303 1.00 89.88 372 LYS A CA 1
ATOM 2936 C C . LYS A 1 372 ? 10.187 20.567 -16.530 1.00 89.88 372 LYS A C 1
ATOM 2938 O O . LYS A 1 372 ? 11.317 20.616 -16.036 1.00 89.88 372 LYS A O 1
ATOM 2943 N N . PRO A 1 373 ? 9.280 21.530 -16.284 1.00 94.94 373 PRO A N 1
ATOM 2944 C CA . PRO A 1 373 ? 9.541 22.589 -15.319 1.00 94.94 373 PRO A CA 1
ATOM 2945 C C . PRO A 1 373 ? 9.687 22.007 -13.903 1.00 94.94 373 PRO A C 1
ATOM 2947 O O . PRO A 1 373 ? 9.083 20.984 -13.566 1.00 94.94 373 PRO A O 1
ATOM 2950 N N . ALA A 1 374 ? 10.443 22.691 -13.040 1.00 93.50 374 ALA A N 1
ATOM 2951 C CA . ALA A 1 374 ? 10.796 22.205 -11.700 1.00 93.50 374 ALA A CA 1
ATOM 2952 C C . ALA A 1 374 ? 9.581 21.760 -10.860 1.00 93.50 374 ALA A C 1
ATOM 2954 O O . ALA A 1 374 ? 9.627 20.728 -10.189 1.00 93.50 374 ALA A O 1
ATOM 2955 N N . GLN A 1 375 ? 8.467 22.498 -10.932 1.00 93.38 375 GLN A N 1
ATOM 2956 C CA . GLN A 1 375 ? 7.237 22.160 -10.211 1.00 93.38 375 GLN A CA 1
ATOM 2957 C C . GLN A 1 375 ? 6.647 20.815 -10.662 1.00 93.38 375 GLN A C 1
ATOM 2959 O O . GLN A 1 375 ? 6.235 20.018 -9.820 1.00 93.38 375 GLN A O 1
ATOM 2964 N N . ALA A 1 376 ? 6.650 20.542 -11.970 1.00 91.50 376 ALA A N 1
ATOM 2965 C CA . ALA A 1 376 ? 6.161 19.283 -12.525 1.00 91.50 376 ALA A CA 1
ATOM 2966 C C . ALA A 1 376 ? 7.125 18.118 -12.242 1.00 91.50 376 ALA A C 1
ATOM 2968 O O . ALA A 1 376 ? 6.679 16.990 -12.053 1.00 91.50 376 ALA A O 1
ATOM 2969 N N . MET A 1 377 ? 8.432 18.387 -12.148 1.00 93.06 377 MET A N 1
ATOM 2970 C CA . MET A 1 377 ? 9.455 17.371 -11.875 1.00 93.06 377 MET A CA 1
ATOM 2971 C C . MET A 1 377 ? 9.523 16.952 -10.394 1.00 93.06 377 MET A C 1
ATOM 2973 O O . MET A 1 377 ? 9.862 15.808 -10.090 1.00 93.06 377 MET A O 1
ATOM 2977 N N . ARG A 1 378 ? 9.152 17.841 -9.458 1.00 92.44 378 ARG A N 1
ATOM 2978 C CA . ARG A 1 378 ? 9.321 17.670 -7.996 1.00 92.44 378 ARG A CA 1
ATOM 2979 C C . ARG A 1 378 ? 8.824 16.332 -7.437 1.00 92.44 378 ARG A C 1
ATOM 2981 O O . ARG A 1 378 ? 9.396 15.820 -6.478 1.00 92.44 378 ARG A O 1
ATOM 2988 N N . LEU A 1 379 ? 7.746 15.781 -7.994 1.00 94.00 379 LEU A N 1
ATOM 2989 C CA . LEU A 1 379 ? 7.119 14.545 -7.513 1.00 94.00 379 LEU A CA 1
ATOM 2990 C C . LEU A 1 379 ? 7.368 13.334 -8.424 1.00 94.00 379 LEU A C 1
ATOM 2992 O O . LEU A 1 379 ? 6.780 12.283 -8.185 1.00 94.00 379 LEU A O 1
ATOM 2996 N N . MET A 1 380 ? 8.221 13.440 -9.447 1.00 93.56 380 MET A N 1
ATOM 2997 C CA . MET A 1 380 ? 8.365 12.412 -10.492 1.00 93.56 380 MET A CA 1
ATOM 2998 C C . MET A 1 380 ? 9.054 11.118 -10.049 1.00 93.56 380 MET A C 1
ATOM 3000 O O . MET A 1 380 ? 9.031 10.144 -10.793 1.00 93.56 380 MET A O 1
ATOM 3004 N N . LYS A 1 381 ? 9.522 11.025 -8.795 1.00 91.94 381 LYS A N 1
ATOM 3005 C CA . LYS A 1 381 ? 9.817 9.720 -8.170 1.00 91.94 381 LYS A CA 1
ATOM 3006 C C . LYS A 1 381 ? 8.605 8.775 -8.176 1.00 91.94 381 LYS A C 1
ATOM 3008 O O . LYS A 1 381 ? 8.764 7.565 -8.148 1.00 91.94 381 LYS A O 1
ATOM 3013 N N . LYS A 1 382 ? 7.381 9.323 -8.222 1.00 94.25 382 LYS A N 1
ATOM 3014 C CA . LYS A 1 382 ? 6.130 8.549 -8.212 1.00 94.25 382 LYS A CA 1
ATOM 3015 C C . LYS A 1 382 ? 5.734 7.978 -9.573 1.00 94.25 382 LYS A C 1
ATOM 3017 O O . LYS A 1 382 ? 4.711 7.303 -9.654 1.00 94.25 382 LYS A O 1
ATOM 3022 N N . ASP A 1 383 ? 6.475 8.272 -10.642 1.00 93.88 383 ASP A N 1
ATOM 3023 C CA . ASP A 1 383 ? 6.107 7.845 -11.999 1.00 93.88 383 ASP A CA 1
ATOM 3024 C C . ASP A 1 383 ? 6.294 6.325 -12.227 1.00 93.88 383 ASP A C 1
ATOM 3026 O O . ASP A 1 383 ? 5.752 5.744 -13.168 1.00 93.88 383 ASP A O 1
ATOM 3030 N N . MET A 1 384 ? 6.939 5.647 -11.269 1.00 94.25 384 MET A N 1
ATOM 3031 C CA . MET A 1 384 ? 6.981 4.186 -11.132 1.00 94.25 384 MET A CA 1
ATOM 3032 C C . MET A 1 384 ? 5.787 3.611 -10.355 1.00 94.25 384 MET A C 1
ATOM 3034 O O . MET A 1 384 ? 5.735 2.412 -10.075 1.00 94.25 384 MET A O 1
ATOM 3038 N N . GLY A 1 385 ? 4.803 4.447 -10.004 1.00 95.25 385 GLY A N 1
ATOM 3039 C CA . GLY A 1 385 ? 3.645 4.046 -9.214 1.00 95.25 385 GLY A CA 1
ATOM 3040 C C . GLY A 1 385 ? 2.861 2.896 -9.847 1.00 95.25 385 GLY A C 1
ATOM 3041 O O . GLY A 1 385 ? 2.355 2.049 -9.118 1.00 95.25 385 GLY A O 1
ATOM 3042 N N . GLY A 1 386 ? 2.813 2.798 -11.179 1.00 95.06 386 GLY A N 1
ATOM 3043 C CA . GLY A 1 386 ? 2.191 1.663 -11.870 1.00 95.06 386 GLY A CA 1
ATOM 3044 C C . GLY A 1 386 ? 2.887 0.333 -11.559 1.00 95.06 386 GLY A C 1
ATOM 3045 O O . GLY A 1 386 ? 2.226 -0.650 -11.233 1.00 95.06 386 GLY A O 1
ATOM 3046 N N . ALA A 1 387 ? 4.219 0.308 -11.594 1.00 94.12 387 ALA A N 1
ATOM 3047 C CA . ALA A 1 387 ? 5.018 -0.847 -11.197 1.00 94.12 387 ALA A CA 1
ATOM 3048 C C . ALA A 1 387 ? 4.862 -1.173 -9.710 1.00 94.12 387 ALA A C 1
ATOM 3050 O O . ALA A 1 387 ? 4.696 -2.341 -9.362 1.00 94.12 387 ALA A O 1
ATOM 3051 N N . ALA A 1 388 ? 4.838 -0.155 -8.843 1.00 95.88 388 ALA A N 1
ATOM 3052 C CA . ALA A 1 388 ? 4.577 -0.347 -7.419 1.00 95.88 388 ALA A CA 1
ATOM 3053 C C . ALA A 1 388 ? 3.227 -1.047 -7.187 1.00 95.88 388 ALA A C 1
ATOM 3055 O O . ALA A 1 388 ? 3.172 -2.050 -6.479 1.00 95.88 388 ALA A O 1
ATOM 3056 N N . HIS A 1 389 ? 2.155 -0.577 -7.838 1.00 96.62 389 HIS A N 1
ATOM 3057 C CA . HIS A 1 389 ? 0.827 -1.194 -7.754 1.00 96.62 389 HIS A CA 1
ATOM 3058 C C . HIS A 1 389 ? 0.809 -2.614 -8.321 1.00 96.62 389 HIS A C 1
ATOM 3060 O O . HIS A 1 389 ? 0.178 -3.484 -7.728 1.00 96.62 389 HIS A O 1
ATOM 3066 N N . ALA A 1 390 ? 1.515 -2.876 -9.424 1.00 94.75 390 ALA A N 1
ATOM 3067 C CA . ALA A 1 390 ? 1.604 -4.218 -9.988 1.00 94.75 390 ALA A CA 1
ATOM 3068 C C . ALA A 1 390 ? 2.271 -5.205 -9.011 1.00 94.75 390 ALA A C 1
ATOM 3070 O O . ALA A 1 390 ? 1.761 -6.308 -8.810 1.00 94.75 390 ALA A O 1
ATOM 3071 N N . LEU A 1 391 ? 3.354 -4.792 -8.339 1.00 94.06 391 LEU A N 1
ATOM 3072 C CA . LEU A 1 391 ? 4.019 -5.586 -7.300 1.00 94.06 391 LEU A CA 1
ATOM 3073 C C . LEU A 1 391 ? 3.154 -5.743 -6.038 1.00 94.06 391 LEU A C 1
ATOM 3075 O O . LEU A 1 391 ? 3.057 -6.846 -5.504 1.00 94.06 391 LEU A O 1
ATOM 3079 N N . GLY A 1 392 ? 2.489 -4.680 -5.578 1.00 94.69 392 GLY A N 1
ATOM 3080 C CA . GLY A 1 392 ? 1.581 -4.728 -4.427 1.00 94.69 392 GLY A CA 1
ATOM 3081 C C . GLY A 1 392 ? 0.372 -5.636 -4.662 1.00 94.69 392 GLY A C 1
ATOM 3082 O O . GLY A 1 392 ? 0.035 -6.463 -3.817 1.00 94.69 392 GLY A O 1
ATOM 3083 N N . LEU A 1 393 ? -0.243 -5.557 -5.843 1.00 93.75 393 LEU A N 1
ATOM 3084 C CA . LEU A 1 393 ? -1.349 -6.433 -6.221 1.00 93.75 393 LEU A CA 1
ATOM 3085 C C . LEU A 1 393 ? -0.883 -7.885 -6.377 1.00 93.75 393 LEU A C 1
ATOM 3087 O O . LEU A 1 393 ? -1.555 -8.796 -5.900 1.00 93.75 393 LEU A O 1
ATOM 3091 N N . ALA A 1 394 ? 0.290 -8.114 -6.972 1.00 91.12 394 ALA A N 1
ATOM 3092 C CA . ALA A 1 394 ? 0.887 -9.445 -7.027 1.00 91.12 394 ALA A CA 1
ATOM 3093 C C . ALA A 1 394 ? 1.141 -10.020 -5.631 1.00 91.12 394 ALA A C 1
ATOM 3095 O O . ALA A 1 394 ? 0.867 -11.195 -5.393 1.00 91.12 394 ALA A O 1
ATOM 3096 N N . HIS A 1 395 ? 1.618 -9.189 -4.701 1.00 91.94 395 HIS A N 1
ATOM 3097 C CA . HIS A 1 395 ? 1.790 -9.574 -3.309 1.00 91.94 395 HIS A CA 1
ATOM 3098 C C . HIS A 1 395 ? 0.462 -10.020 -2.684 1.00 91.94 395 HIS A C 1
ATOM 3100 O O . HIS A 1 395 ? 0.402 -11.132 -2.163 1.00 91.94 395 HIS A O 1
ATOM 3106 N N . LEU A 1 396 ? -0.589 -9.201 -2.804 1.00 91.38 396 LEU A N 1
ATOM 3107 C CA . LEU A 1 396 ? -1.927 -9.486 -2.276 1.00 91.38 396 LEU A CA 1
ATOM 3108 C C . LEU A 1 396 ? -2.514 -10.784 -2.839 1.00 91.38 396 LEU A C 1
ATOM 3110 O O . LEU A 1 396 ? -2.939 -11.656 -2.086 1.00 91.38 396 LEU A O 1
ATOM 3114 N N . LEU A 1 397 ? -2.491 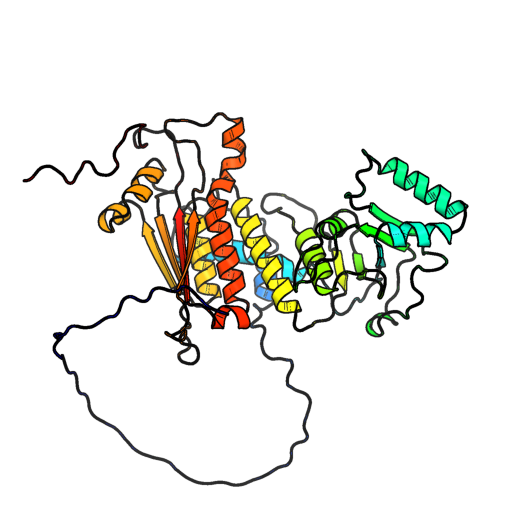-10.941 -4.165 1.00 87.94 397 LEU A N 1
ATOM 3115 C CA . LEU A 1 397 ? -3.041 -12.119 -4.839 1.00 87.94 397 LEU A CA 1
ATOM 3116 C C . LEU A 1 397 ? -2.323 -13.413 -4.449 1.00 87.94 397 LEU A C 1
ATOM 3118 O O . LEU A 1 397 ? -2.936 -14.474 -4.500 1.00 87.94 397 LEU A O 1
ATOM 3122 N N . ARG A 1 398 ? -1.032 -13.346 -4.101 1.00 86.06 398 ARG A N 1
ATOM 3123 C CA . ARG A 1 398 ? -0.220 -14.524 -3.759 1.00 86.06 398 ARG A CA 1
ATOM 3124 C C . ARG A 1 398 ? -0.174 -14.839 -2.274 1.00 86.06 398 ARG A C 1
ATOM 3126 O O . ARG A 1 398 ? -0.037 -16.006 -1.923 1.00 86.06 398 ARG A O 1
ATOM 3133 N N . ALA A 1 399 ? -0.316 -13.835 -1.419 1.00 87.00 399 ALA A N 1
ATOM 3134 C CA . ALA A 1 399 ? -0.420 -14.038 0.018 1.00 87.00 399 ALA A CA 1
ATOM 3135 C C . ALA A 1 399 ? -1.794 -14.590 0.442 1.00 87.00 399 ALA A C 1
ATOM 3137 O O . ALA A 1 399 ? -1.860 -15.270 1.459 1.00 87.00 399 ALA A O 1
ATOM 3138 N N . GLU A 1 400 ? -2.853 -14.373 -0.349 1.00 86.06 400 GLU A N 1
ATOM 3139 C CA . GLU A 1 400 ? -4.208 -14.867 -0.066 1.00 86.06 400 GLU A CA 1
ATOM 3140 C C . GLU A 1 400 ? -4.544 -16.132 -0.887 1.00 86.06 400 GLU A C 1
ATOM 3142 O O . GLU A 1 400 ? -4.818 -16.032 -2.091 1.00 86.06 400 GLU A O 1
ATOM 3147 N N . PRO A 1 401 ? -4.575 -17.336 -0.277 1.00 77.88 401 PRO A N 1
ATOM 3148 C CA . PRO A 1 401 ? -4.761 -18.605 -0.993 1.00 77.88 401 PRO A CA 1
ATOM 3149 C C . PRO A 1 401 ? -6.027 -18.662 -1.860 1.00 77.88 401 PRO A C 1
ATOM 3151 O O . PRO A 1 401 ? -6.008 -19.188 -2.973 1.00 77.88 401 PRO A O 1
ATOM 3154 N N . GLN A 1 402 ? -7.122 -18.081 -1.371 1.00 73.94 402 GLN A N 1
ATOM 3155 C CA . GLN A 1 402 ? -8.415 -18.018 -2.051 1.00 73.94 402 GLN A CA 1
ATOM 3156 C C . GLN A 1 402 ? -8.398 -17.154 -3.322 1.00 73.94 402 GLN A C 1
ATOM 3158 O O . GLN A 1 402 ? -9.238 -17.352 -4.206 1.00 73.94 402 GLN A O 1
ATOM 3163 N N . LEU A 1 403 ? -7.454 -16.211 -3.423 1.00 75.62 403 LEU A N 1
ATOM 3164 C CA . LEU A 1 403 ? -7.226 -15.386 -4.612 1.00 75.62 403 LEU A CA 1
ATOM 3165 C C . LEU A 1 403 ? -6.194 -16.031 -5.545 1.00 75.62 403 LEU A C 1
ATOM 3167 O O . LEU A 1 403 ? -6.383 -16.023 -6.765 1.00 75.62 403 LEU A O 1
ATOM 3171 N N . ALA A 1 404 ? -5.146 -16.628 -4.970 1.00 68.00 404 ALA A N 1
ATOM 3172 C CA . ALA A 1 404 ? -4.068 -17.294 -5.695 1.00 68.00 404 ALA A CA 1
ATOM 3173 C C . ALA A 1 404 ? -4.579 -18.456 -6.558 1.00 68.00 404 ALA A C 1
ATOM 3175 O O . ALA A 1 404 ? -4.190 -18.580 -7.717 1.00 68.00 404 ALA A O 1
ATOM 3176 N N . ALA A 1 405 ? -5.509 -19.258 -6.029 1.00 57.94 405 ALA A N 1
ATOM 3177 C CA . ALA A 1 405 ? -6.073 -20.426 -6.709 1.00 57.94 405 ALA A CA 1
ATOM 3178 C C . ALA A 1 405 ? -6.937 -20.097 -7.944 1.00 57.94 405 ALA A C 1
ATOM 3180 O O . ALA A 1 405 ? -7.477 -21.004 -8.567 1.00 57.94 405 ALA A O 1
ATOM 3181 N N . ARG A 1 406 ? -7.122 -18.816 -8.284 1.00 58.59 406 ARG A N 1
ATOM 3182 C CA . ARG A 1 406 ? -8.024 -18.387 -9.362 1.00 58.59 406 ARG A CA 1
ATOM 3183 C C . ARG A 1 406 ? -7.306 -17.891 -10.616 1.00 58.59 406 ARG A C 1
ATOM 3185 O O . ARG A 1 406 ? -7.966 -17.710 -11.635 1.00 58.59 406 ARG A O 1
ATOM 3192 N N . HIS A 1 407 ? -5.992 -17.646 -10.562 1.00 62.00 407 HIS A N 1
ATOM 3193 C CA . HIS A 1 407 ? -5.292 -16.964 -11.654 1.00 62.00 407 HIS A CA 1
ATOM 3194 C C . HIS A 1 407 ? -3.833 -17.400 -11.808 1.00 62.00 407 HIS A C 1
ATOM 3196 O O . HIS A 1 407 ? -3.092 -17.567 -10.837 1.00 62.00 407 HIS A O 1
ATOM 3202 N N . ARG A 1 408 ? -3.369 -17.452 -13.059 1.00 59.66 408 ARG A N 1
ATOM 3203 C CA . ARG A 1 408 ? -1.933 -17.391 -13.377 1.00 59.66 408 ARG A CA 1
ATOM 3204 C C . ARG A 1 408 ? -1.523 -15.921 -13.453 1.00 59.66 408 ARG A C 1
ATOM 3206 O O . ARG A 1 408 ? -2.279 -15.128 -14.000 1.00 59.66 408 ARG A O 1
ATOM 3213 N N . LEU A 1 409 ? -0.351 -15.555 -12.921 1.00 58.84 409 LEU A N 1
ATOM 3214 C CA . LEU A 1 409 ? 0.078 -14.152 -12.827 1.00 58.84 409 LEU A CA 1
ATOM 3215 C C . LEU A 1 409 ? 1.433 -13.920 -13.504 1.00 58.84 409 LEU A C 1
ATOM 3217 O O . LEU A 1 409 ? 2.414 -14.562 -13.123 1.00 58.84 409 LEU A O 1
ATOM 3221 N N . CYS A 1 410 ? 1.461 -12.973 -14.446 1.00 59.81 410 CYS A N 1
ATOM 3222 C CA . CYS A 1 410 ? 2.668 -12.363 -15.004 1.00 59.81 410 CYS A CA 1
ATOM 3223 C C . CYS A 1 410 ? 2.678 -10.863 -14.676 1.00 59.81 410 CYS A C 1
ATOM 3225 O O . CYS A 1 410 ? 1.669 -10.192 -14.904 1.00 59.81 410 CYS A O 1
ATOM 3227 N N . VAL A 1 411 ? 3.783 -10.341 -14.136 1.00 62.31 411 VAL A N 1
ATOM 3228 C CA . VAL A 1 411 ? 3.951 -8.898 -13.890 1.00 62.31 411 VAL A CA 1
ATOM 3229 C C . VAL A 1 411 ? 5.063 -8.349 -14.765 1.00 62.31 411 VAL A C 1
ATOM 3231 O O . VAL A 1 411 ? 6.184 -8.825 -14.629 1.00 62.31 411 VAL A O 1
ATOM 3234 N N . LEU A 1 412 ? 4.763 -7.345 -15.596 1.00 60.66 412 LEU A N 1
ATOM 3235 C CA . LEU A 1 412 ? 5.741 -6.647 -16.438 1.00 60.66 412 LEU A CA 1
ATOM 3236 C C . LEU A 1 412 ? 6.049 -5.256 -15.881 1.00 60.66 412 LEU A C 1
ATOM 3238 O O . LEU A 1 412 ? 5.138 -4.441 -15.717 1.00 60.66 412 LEU A O 1
ATOM 3242 N N . VAL A 1 413 ? 7.328 -4.971 -15.631 1.00 61.34 413 VAL A N 1
ATOM 3243 C CA . VAL A 1 413 ? 7.808 -3.656 -15.178 1.00 61.34 413 VAL A CA 1
ATOM 3244 C C . VAL A 1 413 ? 8.905 -3.142 -16.102 1.00 61.34 413 VAL A C 1
ATOM 3246 O O . VAL A 1 413 ? 9.934 -3.795 -16.256 1.00 61.34 413 VAL A O 1
ATOM 3249 N N . ALA A 1 414 ? 8.701 -1.957 -16.681 1.00 59.31 414 ALA A N 1
ATOM 3250 C CA . ALA A 1 414 ? 9.708 -1.247 -17.469 1.00 59.31 414 ALA A CA 1
ATOM 3251 C C . ALA A 1 414 ? 10.376 -0.169 -16.606 1.00 59.31 414 ALA A C 1
ATOM 3253 O O . ALA A 1 414 ? 9.768 0.865 -16.335 1.00 59.31 414 ALA A O 1
ATOM 3254 N N . GLY A 1 415 ? 11.597 -0.433 -16.140 1.00 55.53 415 GLY A N 1
ATOM 3255 C CA . GLY A 1 415 ? 12.378 0.501 -15.333 1.00 55.53 415 GLY A CA 1
ATOM 3256 C C . GLY A 1 415 ? 13.233 1.410 -16.201 1.00 55.53 415 GLY A C 1
ATOM 3257 O O . GLY A 1 415 ? 14.100 0.887 -16.887 1.00 55.53 415 GLY A O 1
ATOM 3258 N N . CYS A 1 416 ? 13.056 2.729 -16.153 1.00 57.69 416 CYS A N 1
ATOM 3259 C CA . CYS A 1 416 ? 13.974 3.686 -16.782 1.00 57.69 416 CYS A CA 1
ATOM 3260 C C . CYS A 1 416 ? 14.153 4.938 -15.917 1.00 57.69 416 CYS A C 1
ATOM 3262 O O . CYS A 1 416 ? 13.215 5.396 -15.263 1.00 57.69 416 CYS A O 1
ATOM 3264 N N . GLY A 1 417 ? 15.369 5.484 -15.908 1.00 53.91 417 GLY A N 1
ATOM 3265 C CA . GLY A 1 417 ? 15.628 6.833 -15.417 1.00 53.91 417 GLY A CA 1
ATOM 3266 C C . GLY A 1 417 ? 15.811 7.761 -16.607 1.00 53.91 417 GLY A C 1
ATOM 3267 O O . GLY A 1 417 ? 16.696 7.533 -17.427 1.00 53.91 417 GLY A O 1
ATOM 3268 N N . GLU A 1 418 ? 15.006 8.806 -16.721 1.00 54.19 418 GLU A N 1
ATOM 3269 C CA . GLU A 1 418 ? 15.200 9.790 -17.782 1.00 54.19 418 GLU A CA 1
ATOM 3270 C C . GLU A 1 418 ? 16.195 10.856 -17.328 1.00 54.19 418 GLU A C 1
ATOM 3272 O O . GLU A 1 418 ? 15.963 11.571 -16.349 1.00 54.19 418 GLU A O 1
ATOM 3277 N N . ARG A 1 419 ? 17.306 10.990 -18.059 1.00 54.59 419 ARG A N 1
ATOM 3278 C CA . ARG A 1 419 ? 18.241 12.115 -17.931 1.00 54.59 419 ARG A CA 1
ATOM 3279 C C . ARG A 1 419 ? 18.279 12.916 -19.229 1.00 54.59 419 ARG A C 1
ATOM 3281 O O . ARG A 1 419 ? 18.059 12.379 -20.315 1.00 54.59 419 ARG A O 1
ATOM 3288 N N . HIS A 1 420 ? 18.627 14.189 -19.102 1.00 51.56 420 HIS A N 1
ATOM 3289 C CA . HIS A 1 420 ? 18.936 15.062 -20.226 1.00 51.56 420 HIS A CA 1
ATOM 3290 C C . HIS A 1 420 ? 20.421 14.923 -20.590 1.00 51.56 420 HIS A C 1
ATOM 3292 O O . HIS A 1 420 ? 21.268 15.470 -19.889 1.00 51.56 420 HIS A O 1
ATOM 3298 N N . PHE A 1 421 ? 20.762 14.156 -21.632 1.00 54.78 421 PHE A N 1
ATOM 3299 C CA . PHE A 1 421 ? 22.146 14.048 -22.122 1.00 54.78 421 PHE A CA 1
ATOM 3300 C C . PHE A 1 421 ? 22.204 13.561 -23.582 1.00 54.78 421 PHE A C 1
ATOM 3302 O O . PHE A 1 421 ? 21.189 13.176 -24.153 1.00 54.78 421 PHE A O 1
ATOM 3309 N N . ARG A 1 422 ? 23.408 13.513 -24.184 1.00 48.12 422 ARG A N 1
ATOM 3310 C CA . ARG A 1 422 ? 23.681 13.168 -25.607 1.00 48.12 422 ARG A CA 1
ATOM 3311 C C . ARG A 1 422 ? 22.966 11.925 -26.183 1.00 48.12 422 ARG A C 1
ATOM 3313 O O . ARG A 1 422 ? 22.946 11.777 -27.398 1.00 48.12 422 ARG A O 1
ATOM 3320 N N . ARG A 1 423 ? 22.434 11.015 -25.355 1.00 57.56 423 ARG A N 1
ATOM 3321 C CA . ARG A 1 423 ? 21.771 9.763 -25.778 1.00 57.56 423 ARG A CA 1
ATOM 3322 C C . ARG A 1 423 ? 20.235 9.800 -25.715 1.00 57.56 423 ARG A C 1
ATOM 3324 O O . ARG A 1 423 ? 19.610 8.806 -26.081 1.00 57.56 423 ARG A O 1
ATOM 3331 N N . SER A 1 424 ? 19.615 10.893 -25.271 1.00 61.59 424 SER A N 1
ATOM 3332 C CA . SER A 1 424 ? 18.151 11.014 -25.176 1.00 61.59 424 SER A CA 1
ATOM 3333 C C . SER A 1 424 ? 17.454 10.837 -26.532 1.00 61.59 424 SER A C 1
ATOM 3335 O O . SER A 1 424 ? 18.028 11.093 -27.591 1.00 61.59 424 SER A O 1
ATOM 3337 N N . VAL A 1 425 ? 16.220 10.328 -26.514 1.00 65.56 425 VAL A N 1
ATOM 3338 C CA . VAL A 1 425 ? 15.354 10.322 -27.704 1.00 65.56 425 VAL A CA 1
ATOM 3339 C C . VAL A 1 425 ? 14.863 11.743 -27.942 1.00 65.56 425 VAL A C 1
ATOM 3341 O O . VAL A 1 425 ? 14.476 12.428 -26.998 1.00 65.56 425 VAL A O 1
ATOM 3344 N N . SER A 1 426 ? 14.901 12.178 -29.199 1.00 59.00 426 SER A N 1
ATOM 3345 C CA . SER A 1 426 ? 14.451 13.509 -29.598 1.00 59.00 426 SER A CA 1
ATOM 3346 C C . SER A 1 426 ? 12.987 13.518 -30.032 1.00 59.00 426 SER A C 1
ATOM 3348 O O . SER A 1 426 ? 12.508 12.499 -30.544 1.00 59.00 426 SER A O 1
ATOM 3350 N N . PRO A 1 427 ? 12.296 14.667 -29.924 1.00 62.78 427 PRO A N 1
ATOM 3351 C CA . PRO A 1 427 ? 11.004 14.867 -30.573 1.00 62.78 427 PRO A CA 1
ATOM 3352 C C . PRO A 1 427 ? 11.091 14.509 -32.064 1.00 62.78 427 PRO A C 1
ATOM 3354 O O . PRO A 1 427 ? 12.023 14.920 -32.755 1.00 62.78 427 PRO A O 1
ATOM 3357 N N . GLY A 1 428 ? 10.160 13.687 -32.554 1.00 55.66 428 GLY A N 1
ATOM 3358 C CA . GLY A 1 428 ? 10.179 13.174 -33.933 1.00 55.66 428 GLY A CA 1
ATOM 3359 C C . GLY A 1 428 ? 11.160 12.019 -34.199 1.00 55.66 428 GLY A C 1
ATOM 3360 O O . GLY A 1 428 ? 11.250 11.545 -35.331 1.00 55.66 428 GLY A O 1
ATOM 3361 N N . GLY A 1 429 ? 11.881 11.526 -33.186 1.00 57.44 429 GLY A N 1
ATOM 3362 C CA . GLY A 1 429 ? 12.746 10.354 -33.307 1.00 57.44 429 GLY A CA 1
ATOM 3363 C C . GLY A 1 429 ? 11.943 9.061 -33.466 1.00 57.44 429 GLY A C 1
ATOM 3364 O O . GLY A 1 429 ? 11.215 8.665 -32.561 1.00 57.44 429 GLY A O 1
ATOM 3365 N N . CYS A 1 430 ? 12.101 8.370 -34.598 1.00 48.31 430 CYS A N 1
ATOM 3366 C CA . CYS A 1 430 ? 11.568 7.020 -34.782 1.00 48.31 430 CYS A CA 1
ATOM 3367 C C . CYS A 1 430 ? 12.520 5.999 -34.124 1.00 48.31 430 CYS A C 1
ATOM 3369 O O . CYS A 1 430 ? 13.688 5.947 -34.522 1.00 48.31 430 CYS A O 1
ATOM 3371 N N . PRO A 1 431 ? 12.068 5.179 -33.154 1.00 55.59 431 PRO A N 1
ATOM 3372 C CA . PRO A 1 431 ? 12.914 4.177 -32.498 1.00 55.59 431 PRO A CA 1
ATOM 3373 C C . PRO A 1 431 ? 13.443 3.072 -33.429 1.00 55.59 431 PRO A C 1
ATOM 3375 O O . PRO A 1 431 ? 14.337 2.340 -33.022 1.00 55.59 431 PRO A O 1
ATOM 3378 N N . ASP A 1 432 ? 12.912 2.953 -34.652 1.00 46.78 432 ASP A N 1
ATOM 3379 C CA . ASP A 1 432 ? 13.068 1.784 -35.530 1.00 46.78 432 ASP A CA 1
ATOM 3380 C C . ASP A 1 432 ? 13.717 2.103 -36.896 1.00 46.78 432 ASP A C 1
ATOM 3382 O O . ASP A 1 432 ? 13.362 1.556 -37.937 1.00 46.78 432 ASP A O 1
ATOM 3386 N N . ARG A 1 433 ? 14.667 3.048 -36.950 1.00 42.19 433 ARG A N 1
ATOM 3387 C CA . ARG A 1 433 ? 15.300 3.431 -38.231 1.00 42.19 433 ARG A CA 1
ATOM 3388 C C . ARG A 1 433 ? 16.467 2.543 -38.682 1.00 42.19 433 ARG A C 1
ATOM 3390 O O . ARG A 1 433 ? 17.064 2.838 -39.711 1.00 42.19 433 ARG A O 1
ATOM 3397 N N . THR A 1 434 ? 16.792 1.467 -37.967 1.00 41.06 434 THR A N 1
ATOM 3398 C CA . THR A 1 434 ? 17.955 0.609 -38.276 1.00 41.06 434 THR A CA 1
ATOM 3399 C C . THR A 1 434 ? 17.630 -0.713 -38.982 1.00 41.06 434 THR A C 1
ATOM 3401 O O . THR A 1 434 ? 18.535 -1.520 -39.152 1.00 41.06 434 THR A O 1
ATOM 3404 N N . GLN A 1 435 ? 16.395 -0.945 -39.450 1.00 38.59 435 GLN A N 1
ATOM 3405 C CA . GLN A 1 435 ? 16.041 -2.177 -40.186 1.00 38.59 435 GLN A CA 1
ATOM 3406 C C . GLN A 1 435 ? 15.315 -1.980 -41.528 1.00 38.59 435 GLN A C 1
ATOM 3408 O O . GLN A 1 435 ? 14.677 -2.901 -42.028 1.00 38.59 435 GLN A O 1
ATOM 3413 N N . ARG A 1 436 ? 15.433 -0.818 -42.181 1.00 36.59 436 ARG A N 1
ATOM 3414 C CA . ARG A 1 436 ? 14.935 -0.657 -43.561 1.00 36.59 436 ARG A CA 1
ATOM 3415 C C . ARG A 1 436 ? 15.931 0.068 -44.449 1.00 36.59 436 ARG A C 1
ATOM 3417 O O . ARG A 1 436 ? 15.776 1.253 -44.693 1.00 36.59 436 ARG A O 1
ATOM 3424 N N . HIS A 1 437 ? 16.940 -0.667 -44.903 1.00 34.50 437 HIS A N 1
ATOM 3425 C CA . HIS A 1 437 ? 17.575 -0.490 -46.211 1.00 34.50 437 HIS A CA 1
ATOM 3426 C C . HIS A 1 437 ? 18.328 -1.782 -46.538 1.00 34.50 437 HIS A C 1
ATOM 3428 O O . HIS A 1 437 ? 19.487 -1.936 -46.172 1.00 34.50 437 HIS A O 1
ATOM 3434 N N . ASN A 1 438 ? 17.599 -2.731 -47.120 1.00 36.62 438 ASN A N 1
ATOM 3435 C CA . ASN A 1 438 ? 18.066 -3.761 -48.046 1.00 36.62 438 ASN A CA 1
ATOM 3436 C C . ASN A 1 438 ? 16.815 -4.514 -48.511 1.00 36.62 438 ASN A C 1
ATOM 3438 O O . ASN A 1 438 ? 16.477 -5.549 -47.951 1.00 36.62 438 ASN A O 1
ATOM 3442 N N . ASP A 1 439 ? 16.117 -3.904 -49.465 1.00 35.22 439 ASP A N 1
ATOM 3443 C CA . ASP A 1 439 ? 15.322 -4.562 -50.504 1.00 35.22 439 ASP A CA 1
ATOM 3444 C C . ASP A 1 439 ? 15.544 -3.759 -51.790 1.00 35.22 439 ASP A C 1
ATOM 3446 O O . ASP A 1 439 ? 15.462 -2.505 -51.704 1.00 35.22 439 ASP A O 1
#

Organism: NCBI:txid2690220

Solvent-accessible surface area (backbone atoms only — not comparable to full-atom values): 26013 Å² total; per-residue (Å²): 135,84,89,91,80,89,84,82,86,88,84,86,86,83,87,85,85,84,85,84,86,83,88,81,83,85,86,89,85,89,90,81,89,88,90,90,80,94,72,95,72,79,91,69,97,76,88,83,85,78,78,81,89,65,78,57,68,72,65,51,62,73,58,73,78,58,70,67,69,74,55,75,62,90,75,72,44,73,65,60,35,34,51,53,17,42,50,52,54,47,61,33,45,51,56,83,78,41,44,56,42,80,73,76,88,54,58,37,28,47,31,44,38,27,37,64,68,58,43,58,60,50,53,73,70,38,50,72,67,56,48,53,52,50,53,55,53,47,63,75,67,51,83,69,85,52,79,85,52,61,45,70,44,82,38,68,61,60,70,73,58,96,59,98,57,82,72,60,81,93,46,79,89,46,55,67,50,81,34,32,36,46,30,36,45,68,64,80,90,62,96,62,96,71,62,60,44,65,58,54,18,51,48,59,77,69,51,73,73,45,38,31,35,74,44,74,86,41,54,93,67,57,67,67,23,51,50,38,12,40,45,56,27,65,66,77,93,52,46,86,53,92,72,79,78,82,78,52,50,22,37,58,49,79,90,53,92,58,47,60,59,39,52,40,49,42,36,20,52,36,39,24,50,48,58,35,64,42,53,37,88,49,32,30,28,56,44,53,48,13,36,51,44,28,51,23,59,76,66,54,30,43,70,51,73,42,48,41,74,52,21,53,80,72,72,36,45,67,59,32,44,61,5,58,24,24,57,83,88,24,39,15,31,45,37,39,37,39,54,53,50,81,49,82,94,51,51,68,60,85,86,43,55,78,46,74,42,77,8,51,17,31,17,28,51,39,52,32,71,66,56,50,56,68,80,74,35,74,62,19,37,42,53,20,41,42,24,27,45,38,53,17,50,52,46,35,37,62,73,35,66,85,51,34,78,57,48,39,46,38,38,41,29,45,18,19,30,38,34,77,49,102,55,41,62,52,92,91,62,69,82,71,76,87,79,79,87,89,130

Sequence (439 aa):
MRAWVRSVPLSGVDHVYTRKTWVFKSCTRRWLKQPSRFQRVRQSTGHQRRACQLWTLKQVEATAGAPFCDSLPEDCSPEKSLEWGQRLLAYSGRFRQGWCTLAPQNSVTPIDLLDSAAFEDWIRKQSHEFQSWLRSVESLSATGSDPRELFCQCVPELDPPMVVTPEPTSLHNVPHTSWSVLARADVPFSRGALRVPWQLAAIPARVPPGTYYIREGSSKHSLSAIALAWALGNYVFDAYKTRDPWISRKLVWQVSEETSLIETTAEAAFLVRDLINVPAEHMGPAALEACARALTHRHKGSCRVVRGDALLAENFPQIHAVGRAASMRHEPRLIELHFSDQDASRQPDPSLPLVVIIGKGVTFDSGGLDIKPAQAMRLMKKDMGGAAHALGLAHLLRAEPQLAARHRLCVLVAGCGERHFRRSVSPGGCPDRTQRHND